Protein AF-A0A661UB96-F1 (afdb_monomer_lite)

Secondary structure (DSSP, 8-state):
-------EEEE----STT---EEEE-TTS-EEEPPGGGTTTTSSS-HHHHHHHHHHHH---HHHHHHHHHHHHHHHHHHHS--S----------SPPPPEEEEEEEE-TT-HHHHHHHHHHHHHHHTT--EEEEEEEE-GGGTTSSSEEEESSTT--GGGTTSHHHHHHHHHHHHTS--SEEEE-STTGGGGGGGSSS-EEEEE-----GGGS-HHHHHHHHHHHHHIIIIIGGG--TT-EEEESSHHHHTTS-HHHHTTEEE-PPP---SPPPPHHHHHHHHHHTT--TTSEEEEEES---TTSSS-GGG-HHHHHHHHHHHHHH-TTEEEEEEE---HHHHHHHHHTT-EEEET--THHHHHHHHH-SEEEE--S--S--HHHHHHHHHT--EEEES-TTHHHHHTTT-SEEEESSHHHHHHHHHHHHH-HHHHHHHHHHHHHHHTT--HHHHHHHHHHHHHHHHHHHHHT-S-----PPP---HHHHHHHHHHHHS-HHHHHHHHHHHHHHHHHT--

Foldseek 3Di:
DDDDQDWDKDFDPDDDPPDGWIWIAHPVGDIDTDDPVVVVPDDPDHLCVQLVCCCVVFVDDSVLSVVLVVVVVLLVCLLPPDPDDPDDDDDDDDPADFAEEEEDAEQDPQDPLNVLVLLLQLLVLVVPHQYEYEYQYYDPVSPPSNHHYFHQDPPDDSVCCSPSVSSVSRLVRVSVDDGAEYEYRDPPCLSCCVVDDHEYEYEDQAQDQLVLADPLVSLVSVLRLLCCQQPRQVQHDPLHAYEAQFVLRLVSHDPSRNVRYDYFHAAQCPADQDDPVLLVVVCVVLVQDPLAAEEEEEDADDCPCHPPVLQVVVLVLVLQVVLCVVVVSYAYEYEEADDPVVVVVCVVSRHRYNYPHDPNCLLSRLLNHLEYETAGQEGSHPSSQLNSLLNLRAYEYEPHGRCCVLPPPLLLYHHDPDSVSSSVRVNVCSVCVVSSNVSSVSSNVSSVVRRSSRSSVVVSVSSVSSSVVRVVVPPPPPPDPPPPDPSVVVSVCVCCVPPRSVSSSVSVVVVVVVVVVVVD

Structure (mmCIF, N/CA/C/O backbone):
data_AF-A0A661UB96-F1
#
_entry.id   AF-A0A661UB96-F1
#
loop_
_atom_site.group_PDB
_atom_site.id
_atom_site.type_symbol
_atom_site.label_atom_id
_atom_site.label_alt_id
_atom_site.label_comp_id
_atom_site.label_asym_id
_atom_site.label_entity_id
_atom_site.label_seq_id
_atom_site.pdbx_PDB_ins_code
_atom_site.Cartn_x
_atom_site.Cartn_y
_atom_site.Cartn_z
_atom_site.occupancy
_atom_site.B_iso_or_equiv
_atom_site.auth_seq_id
_atom_site.auth_comp_id
_atom_site.auth_asym_id
_atom_site.auth_atom_id
_atom_site.pdbx_PDB_model_num
ATOM 1 N N . MET A 1 1 ? 65.556 7.624 2.594 1.00 25.20 1 MET A N 1
ATOM 2 C CA . MET A 1 1 ? 65.580 6.278 3.204 1.00 25.20 1 MET A CA 1
ATOM 3 C C . MET A 1 1 ? 64.212 5.643 2.958 1.00 25.20 1 MET A C 1
ATOM 5 O O . MET A 1 1 ? 63.307 5.791 3.761 1.00 25.20 1 MET A O 1
ATOM 9 N N . PHE A 1 2 ? 64.017 5.076 1.764 1.00 22.69 2 PHE A N 1
ATOM 10 C CA . PHE A 1 2 ? 62.800 4.343 1.398 1.00 22.69 2 PHE A CA 1
ATOM 11 C C . PHE A 1 2 ? 62.926 2.919 1.952 1.00 22.69 2 PHE A C 1
ATOM 13 O O . PHE A 1 2 ? 63.927 2.257 1.675 1.00 22.69 2 PHE A O 1
ATOM 20 N N . PHE A 1 3 ? 61.948 2.446 2.725 1.00 25.84 3 PHE A N 1
ATOM 21 C CA . PHE A 1 3 ? 61.886 1.043 3.139 1.00 25.84 3 PHE A CA 1
ATOM 22 C C . PHE A 1 3 ? 61.633 0.167 1.900 1.00 25.84 3 PHE A C 1
ATOM 24 O O . PHE A 1 3 ? 60.537 0.156 1.346 1.00 25.84 3 PHE A O 1
ATOM 31 N N . ARG A 1 4 ? 62.669 -0.546 1.439 1.00 27.61 4 ARG A N 1
ATOM 32 C CA . ARG A 1 4 ? 62.545 -1.641 0.468 1.00 27.61 4 ARG A CA 1
ATOM 33 C C . ARG A 1 4 ? 61.976 -2.861 1.196 1.00 27.61 4 ARG A C 1
ATOM 35 O O . ARG A 1 4 ? 62.622 -3.384 2.101 1.00 27.61 4 ARG A O 1
ATOM 42 N N . LEU A 1 5 ? 60.793 -3.323 0.802 1.00 32.19 5 LEU A N 1
ATOM 43 C CA . LEU A 1 5 ? 60.275 -4.632 1.204 1.00 32.19 5 LEU A CA 1
ATOM 44 C C . LEU A 1 5 ? 61.029 -5.723 0.422 1.00 32.19 5 LEU A C 1
ATOM 46 O O . LEU A 1 5 ? 60.880 -5.835 -0.792 1.00 32.19 5 LEU A O 1
ATOM 50 N N . ASN A 1 6 ? 61.861 -6.503 1.118 1.00 32.06 6 ASN A N 1
ATOM 51 C CA . ASN A 1 6 ? 62.509 -7.711 0.600 1.00 32.06 6 ASN A CA 1
ATOM 52 C C . ASN A 1 6 ? 61.523 -8.889 0.697 1.00 32.06 6 ASN A C 1
ATOM 54 O O . ASN A 1 6 ? 61.306 -9.419 1.784 1.00 32.06 6 ASN A O 1
ATOM 58 N N . CYS A 1 7 ? 60.923 -9.303 -0.419 1.00 36.38 7 CYS A N 1
ATOM 59 C CA . CYS A 1 7 ? 60.100 -10.516 -0.523 1.00 36.38 7 CYS A CA 1
ATOM 60 C C . CYS A 1 7 ? 60.560 -11.334 -1.742 1.00 36.38 7 CYS A C 1
ATOM 62 O O . CYS A 1 7 ? 60.916 -10.747 -2.766 1.00 36.38 7 CYS A O 1
ATOM 64 N N . ARG A 1 8 ? 60.558 -12.672 -1.648 1.00 37.59 8 ARG A N 1
ATOM 65 C CA . ARG A 1 8 ? 60.743 -13.576 -2.801 1.00 37.59 8 ARG A CA 1
ATOM 66 C C . ARG A 1 8 ? 59.392 -14.174 -3.191 1.00 37.59 8 ARG A C 1
ATOM 68 O O . ARG A 1 8 ? 58.631 -14.588 -2.323 1.00 37.59 8 ARG A O 1
ATOM 75 N N . ILE A 1 9 ? 59.121 -14.198 -4.493 1.00 40.16 9 ILE A N 1
ATOM 76 C CA . ILE A 1 9 ? 57.948 -14.837 -5.097 1.00 40.16 9 ILE A CA 1
ATOM 77 C C . ILE A 1 9 ? 58.463 -16.073 -5.827 1.00 40.16 9 ILE A C 1
ATOM 79 O O . ILE A 1 9 ? 59.366 -15.954 -6.657 1.00 40.16 9 ILE A O 1
ATOM 83 N N . THR A 1 10 ? 57.911 -17.239 -5.516 1.00 39.03 10 THR A N 1
ATOM 84 C CA . THR A 1 10 ? 58.229 -18.501 -6.195 1.00 39.03 10 THR A CA 1
ATOM 85 C C . THR A 1 10 ? 56.948 -19.134 -6.718 1.00 39.03 10 THR A C 1
ATOM 87 O O . THR A 1 10 ? 55.917 -19.095 -6.049 1.00 39.03 10 THR A O 1
ATOM 90 N N . ASP A 1 11 ? 57.003 -19.692 -7.927 1.00 38.00 11 ASP A N 1
ATOM 91 C CA . ASP A 1 11 ? 55.897 -20.462 -8.494 1.00 38.00 11 ASP A CA 1
ATOM 92 C C . ASP A 1 11 ? 55.910 -21.872 -7.865 1.00 38.00 11 ASP A C 1
ATOM 94 O O . ASP A 1 11 ? 56.912 -22.584 -7.954 1.00 38.00 11 ASP A O 1
ATOM 98 N N . CYS A 1 12 ? 54.826 -22.270 -7.192 1.00 38.09 12 CYS A N 1
ATOM 99 C CA . CYS A 1 12 ? 54.672 -23.625 -6.650 1.00 38.09 12 CYS A CA 1
ATOM 100 C C . CYS A 1 12 ? 54.189 -24.590 -7.741 1.00 38.09 12 CYS A C 1
ATOM 102 O O . CYS A 1 12 ? 53.280 -24.275 -8.507 1.00 38.09 12 CYS A O 1
ATOM 104 N N . SER A 1 13 ? 54.781 -25.784 -7.789 1.00 34.62 13 SER A N 1
ATOM 105 C CA . SER A 1 13 ? 54.546 -26.810 -8.813 1.00 34.62 13 SER A CA 1
ATOM 106 C C . SER A 1 13 ? 53.411 -27.797 -8.500 1.00 34.62 13 SER A C 1
ATOM 108 O O . SER A 1 13 ? 53.227 -28.747 -9.256 1.00 34.62 13 SER A O 1
ATOM 110 N N . GLU A 1 14 ? 52.648 -27.614 -7.418 1.00 37.84 14 GLU A N 1
ATOM 111 C CA . GLU A 1 14 ? 51.545 -28.519 -7.061 1.00 37.84 14 GLU A CA 1
ATOM 112 C C . GLU A 1 14 ? 50.168 -27.885 -7.287 1.00 37.84 14 GLU A C 1
ATOM 114 O O . GLU A 1 14 ? 49.879 -26.773 -6.844 1.00 37.84 14 GLU A O 1
ATOM 119 N N . MET A 1 15 ? 49.305 -28.625 -7.991 1.00 33.47 15 MET A N 1
ATOM 120 C CA . MET A 1 15 ? 47.927 -28.243 -8.290 1.00 33.47 15 MET A CA 1
ATOM 121 C C . MET A 1 15 ? 46.967 -28.812 -7.243 1.00 33.47 15 MET A C 1
ATOM 123 O O . MET A 1 15 ? 46.840 -30.027 -7.116 1.00 33.47 15 MET A O 1
ATOM 127 N N . VAL A 1 16 ? 46.201 -27.945 -6.574 1.00 35.12 16 VAL A N 1
ATOM 128 C CA . VAL A 1 16 ? 45.033 -28.340 -5.769 1.00 35.12 16 VAL A CA 1
ATOM 129 C C . VAL A 1 16 ? 43.811 -27.562 -6.262 1.00 35.12 16 VAL A C 1
ATOM 131 O O . VAL A 1 16 ? 43.824 -26.337 -6.316 1.00 35.12 16 VAL A O 1
ATOM 134 N N . SER A 1 17 ? 42.740 -28.272 -6.637 1.00 36.94 17 SER A N 1
ATOM 135 C CA . SER A 1 17 ? 41.448 -27.731 -7.123 1.00 36.94 17 SER A CA 1
ATOM 136 C C . SER A 1 17 ? 41.448 -26.941 -8.450 1.00 36.94 17 SER A C 1
ATOM 138 O O . SER A 1 17 ? 40.491 -26.232 -8.751 1.00 36.94 17 SER A O 1
ATOM 140 N N . GLY A 1 18 ? 42.480 -27.093 -9.287 1.00 38.25 18 GLY A N 1
ATOM 141 C CA . GLY A 1 18 ? 42.446 -26.622 -10.681 1.00 38.25 18 GLY A CA 1
ATOM 142 C C . GLY A 1 18 ? 42.581 -25.106 -10.889 1.00 38.25 18 GLY A C 1
ATOM 143 O O . GLY A 1 18 ? 42.176 -24.608 -11.936 1.00 38.25 18 GLY A O 1
ATOM 144 N N . LYS A 1 19 ? 43.157 -24.359 -9.935 1.00 36.59 19 LYS A N 1
ATOM 145 C CA . LYS A 1 19 ? 43.503 -22.932 -10.101 1.00 36.59 19 LYS A CA 1
ATOM 146 C C . LYS A 1 19 ? 44.960 -22.661 -9.681 1.00 36.59 19 LYS A C 1
ATOM 148 O O . LYS A 1 19 ? 45.413 -23.277 -8.718 1.00 36.59 19 LYS A O 1
ATOM 153 N N . PRO A 1 20 ? 45.703 -21.757 -10.356 1.00 36.94 20 PRO A N 1
ATOM 154 C CA . PRO A 1 20 ? 47.074 -21.424 -9.968 1.00 36.94 20 PRO A CA 1
ATOM 155 C C . PRO A 1 20 ? 47.089 -20.475 -8.758 1.00 36.94 20 PRO A C 1
ATOM 157 O O . PRO A 1 20 ? 46.410 -19.448 -8.765 1.00 36.94 20 PRO A O 1
ATOM 160 N N . HIS A 1 21 ? 47.897 -20.784 -7.741 1.00 43.91 21 HIS A N 1
ATOM 161 C CA . HIS A 1 21 ? 48.157 -19.916 -6.586 1.00 43.91 21 HIS A CA 1
ATOM 162 C C . HIS A 1 21 ? 49.638 -19.506 -6.552 1.00 43.91 21 HIS A C 1
ATOM 164 O O . HIS A 1 21 ? 50.513 -20.328 -6.811 1.00 43.91 21 HIS A O 1
ATOM 170 N N . ARG A 1 22 ? 49.924 -18.238 -6.220 1.00 43.25 22 ARG A N 1
ATOM 171 C CA . ARG A 1 22 ? 51.281 -17.762 -5.898 1.00 43.25 22 ARG A CA 1
ATOM 172 C C . ARG A 1 22 ? 51.409 -17.541 -4.397 1.00 43.25 22 ARG A C 1
ATOM 174 O O . ARG A 1 22 ? 50.569 -16.869 -3.799 1.00 43.25 22 ARG A O 1
ATOM 181 N N . GLU A 1 23 ? 52.466 -18.094 -3.818 1.00 41.28 23 GLU A N 1
ATOM 182 C CA . GLU A 1 23 ? 52.796 -17.973 -2.401 1.00 41.28 23 GLU A CA 1
ATOM 183 C C . GLU A 1 23 ? 53.801 -16.827 -2.193 1.00 41.28 23 GLU A C 1
ATOM 185 O O . GLU A 1 23 ? 54.786 -16.702 -2.925 1.00 41.28 23 GLU A O 1
ATOM 190 N N . VAL A 1 24 ? 53.544 -15.963 -1.206 1.00 42.56 24 VAL A N 1
ATOM 191 C CA . VAL A 1 24 ? 54.483 -14.909 -0.795 1.00 42.56 24 VAL A CA 1
ATOM 192 C C . VAL A 1 24 ? 55.086 -15.299 0.546 1.00 42.56 24 VAL A C 1
ATOM 194 O O . VAL A 1 24 ? 54.375 -15.366 1.549 1.00 42.56 24 VAL A O 1
ATOM 197 N N . ILE A 1 25 ? 56.402 -15.524 0.560 1.00 44.50 25 ILE A N 1
ATOM 198 C CA . ILE A 1 25 ? 57.149 -15.928 1.755 1.00 44.50 25 ILE A CA 1
ATOM 199 C C . ILE A 1 25 ? 57.859 -14.704 2.340 1.00 44.50 25 ILE A C 1
ATOM 201 O O . ILE A 1 25 ? 58.641 -14.026 1.660 1.00 44.50 25 ILE A O 1
ATOM 205 N N . ARG A 1 26 ? 57.575 -14.405 3.610 1.00 42.44 26 ARG A N 1
ATOM 206 C CA . ARG A 1 26 ? 58.235 -13.336 4.372 1.00 42.44 26 ARG A CA 1
ATOM 207 C C . ARG A 1 26 ? 59.590 -13.804 4.909 1.00 42.44 26 ARG A C 1
ATOM 209 O O . ARG A 1 26 ? 59.848 -14.996 5.0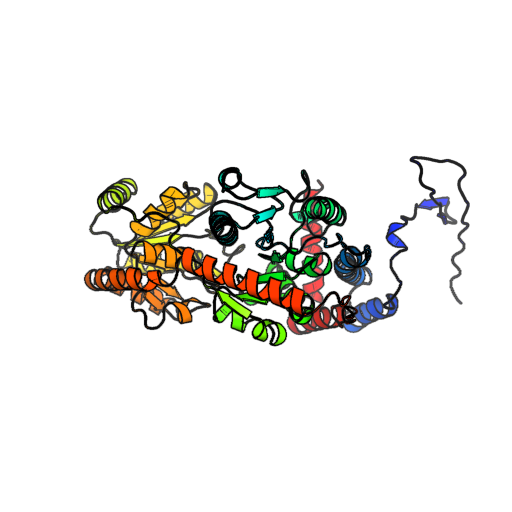40 1.00 42.44 26 ARG A O 1
ATOM 216 N N . ALA A 1 27 ? 60.459 -12.857 5.268 1.00 39.91 27 ALA A N 1
ATOM 217 C CA . ALA A 1 27 ? 61.786 -13.155 5.824 1.00 39.91 27 ALA A CA 1
ATOM 218 C C . ALA A 1 27 ? 61.747 -13.914 7.170 1.00 39.91 27 ALA A C 1
ATOM 220 O O . ALA A 1 27 ? 62.755 -14.488 7.569 1.00 39.91 27 ALA A O 1
ATOM 221 N N . ASP A 1 28 ? 60.597 -13.925 7.850 1.00 41.78 28 ASP A N 1
ATOM 222 C CA . ASP A 1 28 ? 60.346 -14.647 9.104 1.00 41.78 28 ASP A CA 1
ATOM 223 C C . ASP A 1 28 ? 59.795 -16.074 8.900 1.00 41.78 28 ASP A C 1
ATOM 225 O O . ASP A 1 28 ? 59.494 -16.760 9.874 1.00 41.78 28 ASP A O 1
ATOM 229 N N . GLY A 1 29 ? 59.667 -16.528 7.648 1.00 39.03 29 GLY A N 1
ATOM 230 C CA . GLY A 1 29 ? 59.190 -17.869 7.303 1.00 39.03 29 GLY A CA 1
ATOM 231 C C . GLY A 1 29 ? 57.668 -18.029 7.279 1.00 39.03 29 GLY A C 1
ATOM 232 O O . GLY A 1 29 ? 57.189 -19.126 7.007 1.00 39.03 29 GLY A O 1
ATOM 233 N N . SER A 1 30 ? 56.893 -16.966 7.520 1.00 39.50 30 SER A N 1
ATOM 234 C CA . SER A 1 30 ? 55.434 -17.006 7.376 1.00 39.50 30 SER A CA 1
ATOM 235 C C . SER A 1 30 ? 54.993 -16.808 5.918 1.00 39.50 30 SER A C 1
ATOM 237 O O . SER A 1 30 ? 55.570 -15.992 5.186 1.00 39.50 30 SER A O 1
ATOM 239 N N . SER A 1 31 ? 53.954 -17.535 5.491 1.00 37.31 31 SER A N 1
ATOM 240 C CA . SER A 1 31 ? 53.344 -17.391 4.166 1.00 37.31 31 SER A CA 1
ATOM 241 C C . SER A 1 31 ? 51.850 -17.074 4.244 1.00 37.31 31 SER A C 1
ATOM 243 O O . SER A 1 31 ? 51.167 -17.366 5.229 1.00 37.31 31 SER A O 1
ATOM 245 N N . PHE A 1 32 ? 51.344 -16.397 3.214 1.00 38.66 32 PHE A N 1
ATOM 246 C CA . PHE A 1 32 ? 49.917 -16.152 3.021 1.00 38.66 32 PHE A CA 1
ATOM 247 C C . PHE A 1 32 ? 49.574 -16.158 1.527 1.00 38.66 32 PHE A C 1
ATOM 249 O O . PHE A 1 32 ? 50.412 -15.836 0.681 1.00 38.66 32 PHE A O 1
ATOM 256 N N . PHE A 1 33 ? 48.328 -16.511 1.211 1.00 35.81 33 PHE A N 1
ATOM 257 C CA . PHE A 1 33 ? 47.824 -16.609 -0.159 1.00 35.81 33 PHE A CA 1
ATOM 258 C C . PHE A 1 33 ? 47.047 -15.347 -0.545 1.00 35.81 33 PHE A C 1
ATOM 260 O O . PHE A 1 33 ? 46.241 -14.842 0.237 1.00 35.81 33 PHE A O 1
ATOM 267 N N . LEU A 1 34 ? 47.280 -14.841 -1.759 1.00 30.91 34 LEU A N 1
ATOM 268 C CA . LEU A 1 34 ? 46.548 -13.701 -2.316 1.00 30.91 34 LEU A CA 1
ATOM 269 C C . LEU A 1 34 ? 45.408 -14.178 -3.227 1.00 30.91 34 LEU A C 1
ATOM 271 O O . LEU A 1 34 ? 45.628 -14.933 -4.172 1.00 30.91 34 LEU A O 1
ATOM 275 N N . ASP A 1 35 ? 44.195 -13.707 -2.929 1.00 34.31 35 ASP A N 1
ATOM 276 C CA . ASP A 1 35 ? 42.969 -13.927 -3.702 1.00 34.31 35 ASP A CA 1
ATOM 277 C C . ASP A 1 35 ? 42.936 -13.012 -4.954 1.00 34.31 35 ASP A C 1
ATOM 279 O O . ASP A 1 35 ? 43.019 -11.784 -4.815 1.00 34.31 35 ASP A O 1
ATOM 283 N N . PRO A 1 36 ? 42.787 -13.561 -6.178 1.00 30.31 36 PRO A N 1
ATOM 284 C CA . PRO A 1 36 ? 42.683 -12.794 -7.425 1.00 30.31 36 PRO A CA 1
ATOM 285 C C . PRO A 1 36 ? 41.532 -11.770 -7.473 1.00 30.31 36 PRO A C 1
ATOM 287 O O . PRO A 1 36 ? 41.626 -10.795 -8.221 1.00 30.31 36 PRO A O 1
ATOM 290 N N . ALA A 1 37 ? 40.483 -11.916 -6.653 1.00 33.91 37 ALA A N 1
ATOM 291 C CA . ALA A 1 37 ? 39.387 -10.944 -6.546 1.00 33.91 37 ALA A CA 1
ATOM 292 C C . ALA A 1 37 ? 39.811 -9.605 -5.902 1.00 33.91 37 ALA A C 1
ATOM 294 O O . ALA A 1 37 ? 39.121 -8.592 -6.039 1.00 33.91 37 ALA A O 1
ATOM 295 N N . PHE A 1 38 ? 40.968 -9.567 -5.234 1.00 31.39 38 PHE A N 1
ATOM 296 C CA . PHE A 1 38 ? 41.511 -8.366 -4.595 1.00 31.39 38 PHE A CA 1
ATOM 297 C C . PHE A 1 38 ? 42.300 -7.467 -5.571 1.00 31.39 38 PHE A C 1
ATOM 299 O O . PHE A 1 38 ? 42.420 -6.263 -5.345 1.00 31.39 38 PHE A O 1
ATOM 306 N N . LEU A 1 39 ? 42.794 -8.026 -6.686 1.00 27.66 39 LEU A N 1
ATOM 307 C CA . LEU A 1 39 ? 43.659 -7.335 -7.657 1.00 27.66 39 LEU A CA 1
ATOM 308 C C . LEU A 1 39 ? 42.904 -6.646 -8.808 1.00 27.66 39 LEU A C 1
ATOM 310 O O . LEU A 1 39 ? 43.474 -5.784 -9.469 1.00 27.66 39 LEU A O 1
ATOM 314 N N . PHE A 1 40 ? 41.612 -6.930 -9.006 1.00 31.58 40 PHE A N 1
ATOM 315 C CA . PHE A 1 40 ? 40.768 -6.207 -9.978 1.00 31.58 40 PHE A CA 1
ATOM 316 C C . PHE A 1 40 ? 40.307 -4.822 -9.472 1.00 31.58 40 PHE A C 1
ATOM 318 O O . PHE A 1 40 ? 39.622 -4.055 -10.153 1.00 31.58 40 PHE A O 1
ATOM 325 N N . ALA A 1 41 ? 40.695 -4.464 -8.250 1.00 33.16 41 ALA A N 1
ATOM 326 C CA . ALA A 1 41 ? 40.476 -3.150 -7.683 1.00 33.16 41 ALA A CA 1
ATOM 327 C C . ALA A 1 41 ? 41.558 -2.173 -8.154 1.00 33.16 41 ALA A C 1
ATOM 329 O O . ALA A 1 41 ? 42.503 -1.980 -7.397 1.00 33.16 41 ALA A O 1
ATOM 330 N N . LEU A 1 42 ? 41.407 -1.517 -9.323 1.00 34.06 42 LEU A N 1
ATOM 331 C CA . LEU A 1 42 ? 41.926 -0.138 -9.493 1.00 34.06 42 LEU A CA 1
ATOM 332 C C . LEU A 1 42 ? 41.645 0.642 -10.787 1.00 34.06 42 LEU A C 1
ATOM 334 O O . LEU A 1 42 ? 42.096 1.779 -10.863 1.00 34.06 42 LEU A O 1
ATOM 338 N N . GLU A 1 43 ? 40.931 0.162 -11.803 1.00 30.77 43 GLU A N 1
ATOM 339 C CA . GLU A 1 43 ? 41.257 0.756 -13.111 1.00 30.77 43 GLU A CA 1
ATOM 340 C C . GLU A 1 43 ? 40.738 2.146 -13.506 1.00 30.77 43 GLU A C 1
ATOM 342 O O . GLU A 1 43 ? 41.229 2.621 -14.517 1.00 30.77 43 GLU A O 1
ATOM 347 N N . ASN A 1 44 ? 39.859 2.881 -12.797 1.00 38.56 44 ASN A N 1
ATOM 348 C CA . ASN A 1 44 ? 39.502 4.228 -13.320 1.00 38.56 44 ASN A CA 1
ATOM 349 C C . ASN A 1 44 ? 38.975 5.311 -12.354 1.00 38.56 44 ASN A C 1
ATOM 351 O O . ASN A 1 44 ? 38.289 6.244 -12.781 1.00 38.56 44 ASN A O 1
ATOM 355 N N . ILE A 1 45 ? 39.323 5.249 -11.070 1.00 39.56 45 ILE A N 1
ATOM 356 C CA . ILE A 1 45 ? 39.425 6.424 -10.184 1.00 39.56 45 ILE A CA 1
ATOM 357 C C . ILE A 1 45 ? 40.634 6.135 -9.302 1.00 39.56 45 ILE A C 1
ATOM 359 O O . ILE A 1 45 ? 40.693 5.055 -8.726 1.00 39.56 45 ILE A O 1
ATOM 363 N N . ASN A 1 46 ? 41.591 7.061 -9.215 1.00 46.41 46 ASN A N 1
ATOM 364 C CA . ASN A 1 46 ? 42.796 6.869 -8.412 1.00 46.41 46 ASN A CA 1
ATOM 365 C C . ASN A 1 46 ? 42.394 6.628 -6.938 1.00 46.41 46 ASN A C 1
ATOM 367 O O . ASN A 1 46 ? 41.970 7.555 -6.242 1.00 46.41 46 ASN A O 1
ATOM 371 N N . ARG A 1 47 ? 42.423 5.351 -6.526 1.00 44.91 47 ARG A N 1
ATOM 372 C CA . ARG A 1 47 ? 41.885 4.824 -5.261 1.00 44.91 47 ARG A CA 1
ATOM 373 C C . ARG A 1 47 ? 42.562 5.477 -4.070 1.00 44.91 47 ARG A C 1
ATOM 375 O O . ARG A 1 47 ? 41.866 5.830 -3.130 1.00 44.91 47 ARG A O 1
ATOM 382 N N . GLU A 1 48 ? 43.868 5.709 -4.160 1.00 44.00 48 GLU A N 1
ATOM 383 C CA . GLU A 1 48 ? 44.649 6.401 -3.132 1.00 44.00 48 GLU A CA 1
ATOM 384 C C . GLU A 1 48 ? 44.181 7.844 -2.967 1.00 44.00 48 GLU A C 1
ATOM 386 O O . GLU A 1 48 ? 43.881 8.260 -1.863 1.00 44.00 48 GLU A O 1
ATOM 391 N N . ASN A 1 49 ? 43.934 8.572 -4.059 1.00 46.97 49 ASN A N 1
ATOM 392 C CA . ASN A 1 49 ? 43.409 9.938 -3.979 1.00 46.97 49 ASN A CA 1
ATOM 393 C C . ASN A 1 49 ? 41.998 10.023 -3.374 1.00 46.97 49 ASN A C 1
ATOM 395 O O . ASN A 1 49 ? 41.659 11.025 -2.751 1.00 46.97 49 ASN A O 1
ATOM 399 N N . LEU A 1 50 ? 41.143 9.018 -3.586 1.00 43.69 50 LEU A N 1
ATOM 400 C CA . LEU A 1 50 ? 39.812 8.982 -2.975 1.00 43.69 50 LEU A CA 1
ATOM 401 C C . LEU A 1 50 ? 39.898 8.561 -1.504 1.00 43.69 50 LEU A C 1
ATOM 403 O O . LEU A 1 50 ? 39.218 9.155 -0.676 1.00 43.69 50 LEU A O 1
ATOM 407 N N . LEU A 1 51 ? 40.744 7.580 -1.189 1.00 47.62 51 LEU A N 1
ATOM 408 C CA . LEU A 1 51 ? 40.988 7.085 0.161 1.00 47.62 51 LEU A CA 1
ATOM 409 C C . LEU A 1 51 ? 41.642 8.164 1.029 1.00 47.62 51 LEU A C 1
ATOM 411 O O . LEU A 1 51 ? 41.127 8.457 2.097 1.00 47.62 51 LEU A O 1
ATOM 415 N N . ASP A 1 52 ? 42.692 8.819 0.540 1.00 45.72 52 ASP A N 1
ATOM 416 C CA . ASP A 1 52 ? 43.416 9.876 1.246 1.00 45.72 52 ASP A CA 1
ATOM 417 C C . ASP A 1 52 ? 42.552 11.129 1.390 1.00 45.72 52 ASP A C 1
ATOM 419 O O . ASP A 1 52 ? 42.515 11.706 2.466 1.00 45.72 52 ASP A O 1
ATOM 423 N N . ARG A 1 53 ? 41.730 11.496 0.394 1.00 44.22 53 ARG A N 1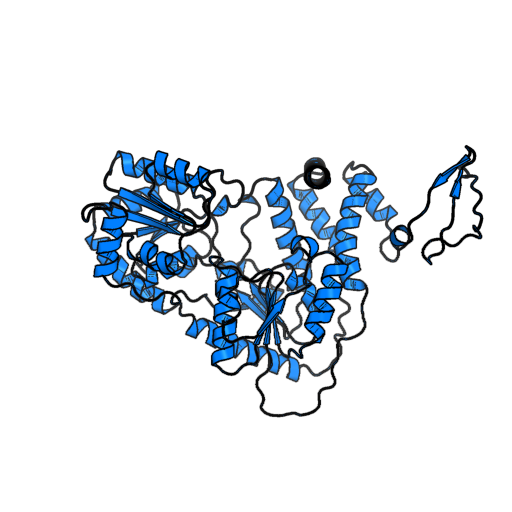
ATOM 424 C CA . ARG A 1 53 ? 40.740 12.580 0.565 1.00 44.22 53 ARG A CA 1
ATOM 425 C C . ARG A 1 53 ? 39.615 12.216 1.528 1.00 44.22 53 ARG A C 1
ATOM 427 O O . ARG A 1 53 ? 39.040 13.119 2.130 1.00 44.22 53 ARG A O 1
ATOM 434 N N . LEU A 1 54 ? 39.265 10.935 1.648 1.00 41.91 54 LEU A N 1
ATOM 435 C CA . LEU A 1 54 ? 38.316 10.460 2.653 1.00 41.91 54 LEU A CA 1
ATOM 436 C C . LEU A 1 54 ? 38.965 10.419 4.050 1.00 41.91 54 LEU A C 1
ATOM 438 O O . LEU A 1 54 ? 38.309 10.758 5.027 1.00 41.91 54 LEU A O 1
ATOM 442 N N . CYS A 1 55 ? 40.252 10.082 4.151 1.00 45.72 55 CYS A N 1
ATOM 443 C CA . CYS A 1 55 ? 40.998 10.043 5.410 1.00 45.72 55 CYS A CA 1
ATOM 444 C C . CYS A 1 55 ? 41.356 11.458 5.908 1.00 45.72 55 CYS A C 1
ATOM 446 O O . CYS A 1 55 ? 41.045 11.791 7.045 1.00 45.72 55 CYS A O 1
ATOM 448 N N . GLU A 1 56 ? 41.930 12.323 5.060 1.00 42.38 56 GLU A N 1
ATOM 449 C CA . GLU A 1 56 ? 42.317 13.708 5.391 1.00 42.38 56 GLU A CA 1
ATOM 450 C C . GLU A 1 56 ? 41.115 14.582 5.734 1.00 42.38 56 GLU A C 1
ATOM 452 O O . GLU A 1 56 ? 41.159 15.373 6.672 1.00 42.38 56 GLU A O 1
ATOM 457 N N . ARG A 1 57 ? 40.031 14.480 4.958 1.00 37.97 57 ARG A N 1
ATOM 458 C CA . ARG A 1 57 ? 38.897 15.397 5.106 1.00 37.97 57 ARG A CA 1
ATOM 459 C C . ARG A 1 57 ? 37.930 14.979 6.213 1.00 37.97 57 ARG A C 1
ATOM 461 O O . ARG A 1 57 ? 37.138 15.814 6.645 1.00 37.97 57 ARG A O 1
ATOM 468 N N . PHE A 1 58 ? 37.976 13.718 6.653 1.00 34.78 58 PHE A N 1
ATOM 469 C CA . PHE A 1 58 ? 36.981 13.144 7.568 1.00 34.78 58 PHE A CA 1
ATOM 470 C C . PHE A 1 58 ? 37.574 12.402 8.770 1.00 34.78 58 PHE A C 1
ATOM 472 O O . PHE A 1 58 ? 36.805 11.848 9.551 1.00 34.78 58 PHE A O 1
ATOM 479 N N . SER A 1 59 ? 38.901 12.397 8.938 1.00 39.03 59 SER A N 1
ATOM 480 C CA . SER A 1 59 ? 39.608 11.716 10.036 1.00 39.03 59 SER A CA 1
ATOM 481 C C . SER A 1 59 ? 39.189 10.249 10.222 1.00 39.03 59 SER A C 1
ATOM 483 O O . SER A 1 59 ? 39.196 9.732 11.337 1.00 39.03 59 SER A O 1
ATOM 485 N N . ALA A 1 60 ? 38.789 9.589 9.131 1.00 38.38 60 ALA A N 1
ATOM 486 C CA . ALA A 1 60 ? 38.456 8.170 9.103 1.00 38.38 60 ALA A CA 1
ATOM 487 C C . ALA A 1 60 ? 39.738 7.338 8.975 1.00 38.38 60 ALA A C 1
ATOM 489 O O . ALA A 1 60 ? 40.694 7.756 8.316 1.00 38.38 60 ALA A O 1
ATOM 490 N N . SER A 1 61 ? 39.761 6.149 9.575 1.00 44.09 61 SER A N 1
ATOM 491 C CA . SER A 1 61 ? 40.849 5.195 9.344 1.00 44.09 61 SER A CA 1
ATOM 492 C C . SER A 1 61 ? 40.811 4.675 7.900 1.00 44.09 61 SER A C 1
ATOM 494 O O . SER A 1 61 ? 39.750 4.633 7.267 1.00 44.09 61 SER A O 1
ATOM 496 N N . LYS A 1 62 ? 41.966 4.252 7.364 1.00 45.75 62 LYS A N 1
ATOM 497 C CA . LYS A 1 62 ? 42.041 3.694 6.000 1.00 45.75 62 LYS A CA 1
ATOM 498 C C . LYS A 1 62 ? 41.048 2.541 5.807 1.00 45.75 62 LYS A C 1
ATOM 500 O O . LYS A 1 62 ? 40.361 2.511 4.790 1.00 45.75 62 LYS A O 1
ATOM 505 N N . ASP A 1 63 ? 40.886 1.685 6.812 1.00 40.88 63 ASP A N 1
ATOM 506 C CA . ASP A 1 63 ? 39.988 0.524 6.772 1.00 40.88 63 ASP A CA 1
ATOM 507 C C . ASP A 1 63 ? 38.501 0.913 6.633 1.00 40.88 63 ASP A C 1
ATOM 509 O O . ASP A 1 63 ? 37.730 0.249 5.937 1.00 40.88 63 ASP A O 1
ATOM 513 N N . GLU A 1 64 ? 38.076 2.023 7.241 1.00 40.03 64 GLU A N 1
ATOM 514 C CA . GLU A 1 64 ? 36.697 2.526 7.163 1.00 40.03 64 GLU A CA 1
ATOM 515 C C . GLU A 1 64 ? 36.386 3.145 5.793 1.00 40.03 64 GLU A C 1
ATOM 517 O O . GLU A 1 64 ? 35.305 2.929 5.233 1.00 40.03 64 GLU A O 1
ATOM 522 N N . ALA A 1 65 ? 37.353 3.861 5.212 1.00 44.28 65 ALA A N 1
ATOM 523 C CA . ALA A 1 65 ? 37.258 4.369 3.847 1.00 44.28 65 ALA A CA 1
ATOM 524 C C . ALA A 1 65 ? 37.204 3.220 2.819 1.00 44.28 65 ALA A C 1
ATOM 526 O O . ALA A 1 65 ? 36.466 3.305 1.831 1.00 44.28 65 ALA A O 1
ATOM 527 N N . GLU A 1 66 ? 37.904 2.109 3.072 1.00 45.59 66 GLU A N 1
ATOM 528 C CA . GLU A 1 66 ? 37.887 0.931 2.201 1.00 45.59 66 GLU A CA 1
ATOM 529 C C . GLU A 1 66 ? 36.527 0.222 2.147 1.00 45.59 66 GLU A C 1
ATOM 531 O O . GLU A 1 66 ? 36.104 -0.193 1.068 1.00 45.59 66 GLU A O 1
ATOM 536 N N . VAL A 1 67 ? 35.789 0.122 3.257 1.00 40.44 67 VAL A N 1
ATOM 537 C CA . VAL A 1 67 ? 34.465 -0.541 3.293 1.00 40.44 67 VAL A CA 1
ATOM 538 C C . VAL A 1 67 ? 33.407 0.239 2.497 1.00 40.44 67 VAL A C 1
ATOM 540 O O . VAL A 1 67 ? 32.551 -0.337 1.812 1.00 40.44 67 VAL A O 1
ATOM 543 N N . VAL A 1 68 ? 33.482 1.567 2.543 1.00 39.69 68 VAL A N 1
ATOM 544 C CA . VAL A 1 68 ? 32.589 2.482 1.817 1.00 39.69 68 VAL A CA 1
ATOM 545 C C . VAL A 1 68 ? 32.877 2.421 0.322 1.00 39.69 68 VAL A C 1
ATOM 547 O O . VAL A 1 68 ? 31.957 2.263 -0.487 1.00 39.69 68 VAL A O 1
ATOM 550 N N . ILE A 1 69 ? 34.163 2.455 -0.043 1.00 46.09 69 ILE A N 1
ATOM 551 C CA . ILE A 1 69 ? 34.614 2.248 -1.420 1.00 46.09 69 ILE A CA 1
ATOM 552 C C . ILE A 1 69 ? 34.186 0.857 -1.900 1.00 46.09 69 ILE A C 1
ATOM 554 O O . ILE A 1 69 ? 33.607 0.759 -2.975 1.00 46.09 69 ILE A O 1
ATOM 558 N N . SER A 1 70 ? 34.349 -0.192 -1.092 1.00 41.44 70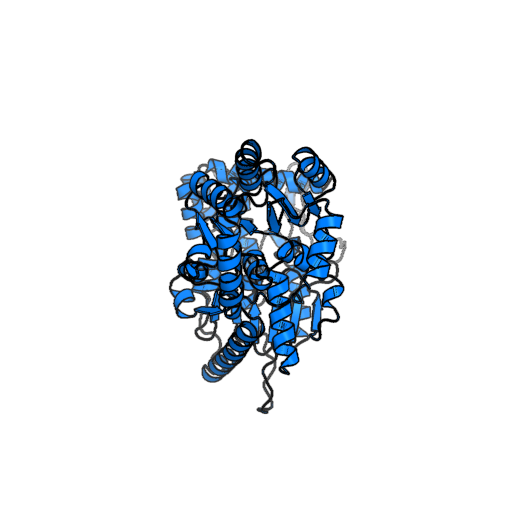 SER A N 1
ATOM 559 C CA . SER A 1 70 ? 33.943 -1.571 -1.401 1.00 41.44 70 SER A CA 1
ATOM 560 C C . SER A 1 70 ? 32.444 -1.701 -1.685 1.00 41.44 70 SER A C 1
ATOM 562 O O . SER A 1 70 ? 32.055 -2.357 -2.645 1.00 41.44 70 SER A O 1
ATOM 564 N N . THR A 1 71 ? 31.579 -1.018 -0.933 1.00 37.44 71 THR A N 1
ATOM 565 C CA . THR A 1 71 ? 30.119 -1.057 -1.149 1.00 37.44 71 THR A CA 1
ATOM 566 C C . THR A 1 71 ? 29.706 -0.324 -2.435 1.00 37.44 71 THR A C 1
ATOM 568 O O . THR A 1 71 ? 28.887 -0.815 -3.220 1.00 37.44 71 THR A O 1
ATOM 571 N N . ILE A 1 72 ? 30.320 0.833 -2.703 1.00 40.81 72 ILE A N 1
ATOM 572 C CA . ILE A 1 72 ? 30.120 1.604 -3.941 1.00 40.81 72 ILE A CA 1
ATOM 573 C C . ILE A 1 72 ? 30.651 0.828 -5.156 1.00 40.81 72 ILE A C 1
ATOM 575 O O . ILE A 1 72 ? 30.028 0.843 -6.219 1.00 40.81 72 ILE A O 1
ATOM 579 N N . VAL A 1 73 ? 31.780 0.135 -4.987 1.00 40.19 73 VAL A N 1
ATOM 580 C CA . VAL A 1 73 ? 32.443 -0.696 -5.997 1.00 40.19 73 VAL A CA 1
ATOM 581 C C . VAL A 1 73 ? 31.661 -1.985 -6.258 1.00 40.19 73 VAL A C 1
ATOM 583 O O . VAL A 1 73 ? 31.455 -2.301 -7.421 1.00 40.19 73 VAL A O 1
ATOM 586 N N . LYS A 1 74 ? 31.099 -2.657 -5.245 1.00 36.56 74 LYS A N 1
ATOM 587 C CA . LYS A 1 74 ? 30.195 -3.814 -5.421 1.00 36.56 74 LYS A CA 1
ATOM 588 C C . LYS A 1 74 ? 28.961 -3.460 -6.252 1.00 36.56 74 LYS A C 1
ATOM 590 O O . LYS A 1 74 ? 28.643 -4.145 -7.214 1.00 36.56 74 LYS A O 1
ATOM 595 N N . THR A 1 75 ? 28.354 -2.304 -5.984 1.00 34.41 75 THR A N 1
ATOM 596 C CA . THR A 1 75 ? 27.221 -1.778 -6.776 1.00 34.41 75 THR A CA 1
ATOM 597 C C . THR A 1 75 ? 27.641 -1.283 -8.177 1.00 34.41 75 THR A C 1
ATOM 599 O O . THR A 1 75 ? 26.801 -0.893 -8.985 1.00 34.41 75 THR A O 1
ATOM 602 N N . ARG A 1 76 ? 28.945 -1.195 -8.472 1.00 34.62 76 ARG A N 1
ATOM 603 C CA . ARG A 1 76 ? 29.494 -0.794 -9.781 1.00 34.62 76 ARG A CA 1
ATOM 604 C C . ARG A 1 76 ? 29.990 -1.986 -10.597 1.00 34.62 76 ARG A C 1
ATOM 606 O O . ARG A 1 76 ? 29.831 -1.951 -11.807 1.00 34.62 76 ARG A O 1
ATOM 613 N N . LEU A 1 77 ? 30.570 -2.997 -9.954 1.00 33.53 77 LEU A N 1
ATOM 614 C CA . LEU A 1 77 ? 31.139 -4.181 -10.597 1.00 33.53 77 LEU A CA 1
ATOM 615 C C . LEU A 1 77 ? 30.050 -5.115 -11.127 1.00 33.53 77 LEU A C 1
ATOM 617 O O . LEU A 1 77 ? 30.151 -5.530 -12.274 1.00 33.53 77 LEU A O 1
ATOM 621 N N . VAL A 1 78 ? 28.960 -5.322 -10.377 1.00 36.06 78 VAL A N 1
ATOM 622 C CA . VAL A 1 78 ? 27.822 -6.146 -10.840 1.00 36.06 78 VAL A CA 1
ATOM 623 C C . VAL A 1 78 ? 27.162 -5.558 -12.099 1.00 36.06 78 VAL A C 1
ATOM 625 O O . VAL A 1 78 ? 26.708 -6.291 -12.964 1.00 36.06 78 VAL A O 1
ATOM 628 N N . LEU A 1 79 ? 27.164 -4.227 -12.253 1.00 34.12 79 LEU A N 1
ATOM 629 C CA . LEU A 1 79 ? 26.545 -3.540 -13.399 1.00 34.12 79 LEU A CA 1
ATOM 630 C C . LEU A 1 79 ? 27.508 -3.286 -14.574 1.00 34.12 79 LEU A C 1
ATOM 632 O O . LEU A 1 79 ? 27.065 -2.905 -15.653 1.00 34.12 79 LEU A O 1
ATOM 636 N N . ALA A 1 80 ? 28.822 -3.426 -14.371 1.00 33.72 80 ALA A N 1
ATOM 637 C CA . ALA A 1 80 ? 29.833 -3.129 -15.390 1.00 33.72 80 ALA A CA 1
ATOM 638 C C . ALA A 1 80 ? 30.396 -4.380 -16.086 1.00 33.72 80 ALA A C 1
ATOM 640 O O . ALA A 1 80 ? 31.047 -4.227 -17.119 1.00 33.72 80 ALA A O 1
ATOM 641 N N . ALA A 1 81 ? 30.169 -5.578 -15.534 1.00 33.84 81 ALA A N 1
ATOM 642 C CA . ALA A 1 81 ? 30.867 -6.796 -15.941 1.00 33.84 81 ALA A CA 1
ATOM 643 C C . ALA A 1 81 ? 30.335 -7.484 -17.211 1.00 33.84 81 ALA A C 1
ATOM 645 O O . ALA A 1 81 ? 31.107 -8.200 -17.833 1.00 33.84 81 ALA A O 1
ATOM 646 N N . GLU A 1 82 ? 29.110 -7.232 -17.681 1.00 37.50 82 GLU A N 1
ATOM 647 C CA . GLU A 1 82 ? 28.645 -7.830 -18.943 1.00 37.50 82 GLU A CA 1
ATOM 648 C C . GLU A 1 82 ? 28.002 -6.800 -19.863 1.00 37.50 82 GLU A C 1
ATOM 650 O O . GLU A 1 82 ? 26.824 -6.456 -19.780 1.00 37.50 82 GLU A O 1
ATOM 655 N N . LYS A 1 83 ? 28.829 -6.302 -20.781 1.00 36.44 83 LYS A N 1
ATOM 656 C CA . LYS A 1 83 ? 28.421 -5.481 -21.917 1.00 36.44 83 LYS A CA 1
ATOM 657 C C . LYS A 1 83 ? 28.397 -6.322 -23.193 1.00 36.44 83 LYS A C 1
ATOM 659 O O . LYS A 1 83 ? 28.930 -5.906 -24.215 1.00 36.44 83 LYS A O 1
ATOM 664 N N . GLU A 1 84 ? 27.747 -7.479 -23.142 1.00 38.97 84 GLU A N 1
ATOM 665 C CA . GLU A 1 84 ? 27.296 -8.175 -24.346 1.00 38.97 84 GLU A CA 1
ATOM 666 C C . GLU A 1 84 ? 25.778 -8.071 -24.442 1.00 38.97 84 GLU A C 1
ATOM 668 O O . GLU A 1 84 ? 25.018 -8.446 -23.551 1.00 38.97 84 GLU A O 1
ATOM 673 N N . LYS A 1 85 ? 25.353 -7.418 -25.521 1.00 41.62 85 LYS A N 1
ATOM 674 C CA . LYS A 1 85 ? 23.985 -6.983 -25.768 1.00 41.62 85 LYS A CA 1
ATOM 675 C C . LYS A 1 85 ? 23.037 -8.184 -25.741 1.00 41.62 85 LYS A C 1
ATOM 677 O O . LYS A 1 85 ? 23.145 -9.080 -26.572 1.00 41.62 85 LYS A O 1
ATOM 682 N N . MET A 1 86 ? 22.049 -8.138 -24.849 1.00 41.91 86 MET A N 1
ATOM 683 C CA . MET A 1 86 ? 20.826 -8.932 -24.953 1.00 41.91 86 MET A CA 1
ATOM 684 C C . MET A 1 86 ? 20.044 -8.473 -26.190 1.00 41.91 86 MET A C 1
ATOM 686 O O . MET A 1 86 ? 19.215 -7.570 -26.121 1.00 41.91 86 MET A O 1
ATOM 690 N N . SER A 1 87 ? 20.346 -9.058 -27.346 1.00 38.72 87 SER A N 1
ATOM 691 C CA . SER A 1 87 ? 19.583 -8.861 -28.577 1.00 38.72 87 SER A CA 1
ATOM 692 C C . SER A 1 87 ? 19.084 -10.201 -29.096 1.00 38.72 87 SER A C 1
ATOM 694 O O . SER A 1 87 ? 19.887 -11.058 -29.458 1.00 38.72 87 SER A O 1
ATOM 696 N N . VAL A 1 88 ? 17.764 -10.356 -29.177 1.00 40.69 88 VAL A N 1
ATOM 697 C CA . VAL A 1 88 ? 17.122 -11.387 -30.000 1.00 40.69 88 VAL A CA 1
ATOM 698 C C . VAL A 1 88 ? 16.711 -10.717 -31.319 1.00 40.69 88 VAL A C 1
ATOM 700 O O . VAL A 1 88 ? 16.093 -9.649 -31.265 1.00 40.69 88 VAL A O 1
ATOM 703 N N . PRO A 1 89 ? 17.051 -11.273 -32.498 1.00 34.06 89 PRO A N 1
ATOM 704 C CA . PRO A 1 89 ? 16.658 -10.694 -33.780 1.00 34.06 89 PRO A CA 1
ATOM 705 C C . PRO A 1 89 ? 15.132 -10.588 -33.906 1.00 34.06 89 PRO A C 1
ATOM 707 O O . PRO A 1 89 ? 14.406 -11.550 -33.651 1.00 34.06 89 PRO A O 1
ATOM 710 N N . ARG A 1 90 ? 14.643 -9.412 -34.316 1.00 43.91 90 ARG A N 1
ATOM 711 C CA . ARG A 1 90 ? 13.237 -9.199 -34.679 1.00 43.91 90 ARG A CA 1
ATOM 712 C C . ARG A 1 90 ? 13.018 -9.704 -36.103 1.00 43.91 90 ARG A C 1
ATOM 714 O O . ARG A 1 90 ? 13.423 -9.024 -37.036 1.00 43.91 90 ARG A O 1
ATOM 721 N N . ASN A 1 91 ? 12.343 -10.839 -36.250 1.00 35.81 91 ASN A N 1
ATOM 722 C CA . ASN A 1 91 ? 11.589 -11.136 -37.461 1.00 35.81 91 ASN A CA 1
ATOM 723 C C . ASN A 1 91 ? 10.106 -11.277 -37.106 1.00 35.81 91 ASN A C 1
ATOM 725 O O . ASN A 1 91 ? 9.760 -11.807 -36.051 1.00 35.81 91 ASN A O 1
ATOM 729 N N . ASP A 1 92 ? 9.294 -10.783 -38.032 1.00 37.59 92 ASP A N 1
ATOM 730 C CA . ASP A 1 92 ? 7.834 -10.741 -38.101 1.00 37.59 92 ASP A CA 1
ATOM 731 C C . ASP A 1 92 ? 7.096 -9.606 -37.365 1.00 37.59 92 ASP A C 1
ATOM 733 O O . ASP A 1 92 ? 6.874 -9.611 -36.152 1.00 37.59 92 ASP A O 1
ATOM 737 N N . VAL A 1 93 ? 6.673 -8.626 -38.171 1.00 42.78 93 VAL A N 1
ATOM 738 C CA . VAL A 1 93 ? 5.710 -7.574 -37.836 1.00 42.78 93 VAL A CA 1
ATOM 739 C C . VAL A 1 93 ? 4.316 -8.183 -37.996 1.00 42.78 93 VAL A C 1
ATOM 741 O O . VAL A 1 93 ? 3.690 -8.069 -39.046 1.00 42.78 93 VAL A O 1
ATOM 744 N N . SER A 1 94 ? 3.833 -8.862 -36.956 1.00 42.09 94 SER A N 1
ATOM 745 C CA . SER A 1 94 ? 2.409 -9.190 -36.827 1.00 42.09 94 SER A CA 1
ATOM 746 C C . SER A 1 94 ? 1.768 -8.319 -35.745 1.00 42.09 94 SER A C 1
ATOM 748 O O . SER A 1 94 ? 2.444 -7.874 -34.820 1.00 42.09 94 SER A O 1
ATOM 750 N N . LEU A 1 95 ? 0.459 -8.083 -35.870 1.00 51.28 95 LEU A N 1
ATOM 751 C CA . LEU A 1 95 ? -0.436 -7.315 -34.984 1.00 51.28 95 LEU A CA 1
ATOM 752 C C . LEU A 1 95 ? -0.583 -7.919 -33.562 1.00 51.28 95 LEU A C 1
ATOM 754 O O . LEU A 1 95 ? -1.681 -7.968 -33.006 1.00 51.28 95 LEU A O 1
ATOM 758 N N . LYS A 1 96 ? 0.491 -8.451 -32.974 1.00 70.00 96 LYS A N 1
ATOM 759 C CA . LYS A 1 96 ? 0.486 -9.105 -31.664 1.00 70.00 96 LYS A CA 1
ATOM 760 C C . LYS A 1 96 ? 0.790 -8.074 -30.574 1.00 70.00 96 LYS A C 1
ATOM 762 O O . LYS A 1 96 ? 1.700 -7.264 -30.719 1.00 70.00 96 LYS A O 1
ATOM 767 N N . ARG A 1 97 ? 0.009 -8.094 -29.488 1.00 85.56 97 ARG A N 1
ATOM 768 C CA . ARG A 1 97 ? 0.226 -7.237 -28.307 1.00 85.56 97 ARG A CA 1
ATOM 769 C C . ARG A 1 97 ? 1.634 -7.472 -27.730 1.00 85.56 97 ARG A C 1
ATOM 771 O O . ARG A 1 97 ? 2.076 -8.623 -27.761 1.00 85.56 97 ARG A O 1
ATOM 778 N N . PRO A 1 98 ? 2.309 -6.437 -27.191 1.00 90.94 98 PRO A N 1
ATOM 779 C CA . PRO A 1 98 ? 3.635 -6.596 -26.596 1.00 90.94 98 PRO A CA 1
ATOM 780 C C . PRO A 1 98 ? 3.574 -7.526 -25.380 1.00 90.94 98 PRO A C 1
ATOM 782 O O . PRO A 1 98 ? 2.637 -7.433 -24.582 1.00 90.94 98 PRO A O 1
ATOM 785 N N . SER A 1 99 ? 4.566 -8.402 -25.216 1.00 94.56 99 SER A N 1
ATOM 786 C CA . SER A 1 99 ? 4.717 -9.152 -23.965 1.00 94.56 99 SER A CA 1
ATOM 787 C C . SER A 1 99 ? 5.214 -8.239 -22.839 1.00 94.56 99 SER A C 1
ATOM 789 O O . SER A 1 99 ? 6.038 -7.344 -23.058 1.00 94.56 99 SER A O 1
ATOM 791 N N . VAL A 1 100 ? 4.712 -8.459 -21.623 1.00 97.19 100 VAL A N 1
ATOM 792 C CA . VAL A 1 100 ? 4.968 -7.612 -20.452 1.00 97.19 100 VAL A CA 1
ATOM 793 C C . VAL A 1 100 ? 5.679 -8.413 -19.367 1.00 97.19 100 VAL A C 1
ATOM 795 O O . VAL A 1 100 ? 5.163 -9.412 -18.872 1.00 97.19 100 VAL A O 1
ATOM 798 N N . GLY A 1 101 ? 6.859 -7.952 -18.961 1.00 96.31 101 GLY A N 1
ATOM 799 C CA . GLY A 1 101 ? 7.605 -8.515 -17.839 1.00 96.31 101 GLY A CA 1
ATOM 800 C C . GLY A 1 101 ? 7.507 -7.604 -16.625 1.00 96.31 101 GLY A C 1
ATOM 801 O O . GLY A 1 101 ? 7.892 -6.440 -16.710 1.00 96.31 101 GLY A O 1
ATOM 802 N N . ILE A 1 102 ? 7.028 -8.112 -15.491 1.00 96.12 102 ILE A N 1
ATOM 803 C CA . ILE A 1 102 ? 6.965 -7.346 -14.238 1.00 96.12 102 ILE A CA 1
ATOM 804 C C . ILE A 1 102 ? 8.038 -7.857 -13.281 1.00 96.12 102 ILE A C 1
ATOM 806 O O . ILE A 1 102 ? 8.066 -9.043 -12.969 1.00 96.12 102 ILE A O 1
ATOM 810 N N . LEU A 1 103 ? 8.914 -6.977 -12.798 1.00 90.50 103 LEU A N 1
ATOM 811 C CA . LEU A 1 103 ? 9.957 -7.306 -11.825 1.00 90.50 103 LEU A CA 1
ATOM 812 C C . LEU A 1 103 ? 9.598 -6.767 -10.442 1.00 90.50 103 LEU A C 1
ATOM 814 O O . LEU A 1 103 ? 9.467 -5.555 -10.246 1.00 90.50 103 LEU A O 1
ATOM 818 N N . THR A 1 104 ? 9.499 -7.674 -9.473 1.00 88.88 104 THR A N 1
ATOM 819 C CA . THR A 1 104 ? 9.178 -7.351 -8.080 1.00 88.88 104 THR A CA 1
ATOM 820 C C . THR A 1 104 ? 10.006 -8.174 -7.097 1.00 88.88 104 THR A C 1
ATOM 822 O O . THR A 1 104 ? 10.419 -9.296 -7.381 1.00 88.88 104 THR A O 1
ATOM 825 N N . GLU A 1 105 ? 10.241 -7.628 -5.902 1.00 79.69 105 GLU A N 1
ATOM 826 C CA . GLU A 1 105 ? 11.007 -8.288 -4.834 1.00 79.69 105 GLU A CA 1
ATOM 827 C C . GLU A 1 105 ? 10.374 -9.623 -4.458 1.00 79.69 105 GLU A C 1
ATOM 829 O O . GLU A 1 105 ? 11.024 -10.669 -4.463 1.00 79.69 105 GLU A O 1
ATOM 834 N N . ARG A 1 106 ? 9.081 -9.585 -4.166 1.00 86.50 106 ARG A N 1
ATOM 835 C CA . ARG A 1 106 ? 8.315 -10.719 -3.672 1.00 86.50 106 ARG A CA 1
ATOM 836 C C . ARG A 1 106 ? 6.851 -10.571 -4.066 1.00 86.50 106 ARG A C 1
ATOM 838 O O . ARG A 1 106 ? 6.406 -9.477 -4.400 1.00 86.50 106 ARG A O 1
ATOM 845 N N . MET A 1 107 ? 6.138 -11.684 -3.985 1.00 89.88 107 MET A N 1
ATOM 846 C CA . MET A 1 107 ? 4.693 -11.783 -4.128 1.00 89.88 107 MET A CA 1
ATOM 847 C C . MET A 1 107 ? 4.129 -12.458 -2.876 1.00 89.88 107 MET A C 1
ATOM 849 O O . MET A 1 107 ? 4.057 -13.684 -2.801 1.00 89.88 107 MET A O 1
ATOM 853 N N . LYS A 1 108 ? 3.781 -11.667 -1.862 1.00 89.31 108 LYS A N 1
ATOM 854 C CA . LYS A 1 108 ? 3.232 -12.128 -0.583 1.00 89.31 108 LYS A CA 1
ATOM 855 C C . LYS A 1 108 ? 1.865 -11.524 -0.302 1.00 89.31 108 LYS A C 1
ATOM 857 O O . LYS A 1 108 ? 1.602 -10.363 -0.602 1.00 89.31 108 LYS A O 1
ATOM 862 N N . LEU A 1 109 ? 0.982 -12.327 0.276 1.00 87.81 109 LEU A N 1
ATOM 863 C CA . LEU A 1 109 ? -0.364 -11.889 0.648 1.00 87.81 109 LEU A CA 1
ATOM 864 C C . LEU A 1 109 ? -0.295 -10.815 1.752 1.00 87.81 109 LEU A C 1
ATOM 866 O O . LEU A 1 109 ? 0.601 -10.863 2.599 1.00 87.81 109 LEU A O 1
ATOM 870 N N . GLY A 1 110 ? -1.202 -9.836 1.754 1.00 85.56 110 GLY A N 1
ATOM 871 C CA . GLY A 1 110 ? -1.220 -8.748 2.743 1.00 85.56 110 GLY A CA 1
ATOM 872 C C . GLY A 1 110 ? -0.119 -7.684 2.575 1.00 85.56 110 GLY A C 1
ATOM 873 O O . GLY A 1 110 ? 0.176 -6.936 3.512 1.00 85.56 110 GLY A O 1
ATOM 874 N N . TYR A 1 111 ? 0.530 -7.611 1.407 1.00 88.81 111 TYR A N 1
ATOM 875 C CA . TYR A 1 111 ? 1.471 -6.543 1.052 1.00 88.81 111 TYR A CA 1
ATOM 876 C C . TYR A 1 111 ? 0.903 -5.698 -0.093 1.00 88.81 111 TYR A C 1
ATOM 878 O O . TYR A 1 111 ? 0.640 -6.207 -1.174 1.00 88.81 111 TYR A O 1
ATOM 886 N N . GLY A 1 112 ? 0.766 -4.386 0.129 1.00 91.50 112 GLY A N 1
ATOM 887 C CA . GLY A 1 112 ? 0.112 -3.492 -0.837 1.00 91.50 112 GLY A CA 1
ATOM 888 C C . GLY A 1 112 ? 0.796 -3.408 -2.207 1.00 91.50 112 GLY A C 1
ATOM 889 O O . GLY A 1 112 ? 0.106 -3.385 -3.217 1.00 91.50 112 GLY A O 1
ATOM 890 N N . VAL A 1 113 ? 2.134 -3.406 -2.264 1.00 92.25 113 VAL A N 1
ATOM 891 C CA . VAL A 1 113 ? 2.866 -3.427 -3.550 1.00 92.25 113 VAL A CA 1
ATOM 892 C C . VAL A 1 113 ? 2.563 -4.719 -4.303 1.00 92.25 113 VAL A C 1
ATOM 894 O O . VAL A 1 113 ? 2.200 -4.684 -5.469 1.00 92.25 113 VAL A O 1
ATOM 897 N N . ASP A 1 114 ? 2.645 -5.854 -3.618 1.00 93.81 114 ASP A N 1
ATOM 898 C CA . ASP A 1 114 ? 2.414 -7.184 -4.175 1.00 93.81 114 ASP A CA 1
ATOM 899 C C . ASP A 1 114 ? 0.961 -7.327 -4.684 1.00 93.81 114 ASP A C 1
ATOM 901 O O . ASP A 1 114 ? 0.730 -7.915 -5.741 1.00 93.81 114 ASP A O 1
ATOM 905 N N . LEU A 1 115 ? -0.008 -6.703 -4.000 1.00 95.12 115 LEU A N 1
ATOM 906 C CA . LEU A 1 115 ? -1.385 -6.564 -4.483 1.00 95.12 115 LEU A CA 1
ATOM 907 C C . LEU A 1 115 ? -1.458 -5.730 -5.774 1.00 95.12 115 LEU A C 1
ATOM 909 O O . LEU A 1 115 ? -2.126 -6.147 -6.717 1.00 95.12 115 LEU A O 1
ATOM 913 N N . VAL A 1 116 ? -0.768 -4.585 -5.852 1.00 96.75 116 VAL A N 1
ATOM 914 C CA . VAL A 1 116 ? -0.708 -3.763 -7.081 1.00 96.75 116 VAL A CA 1
ATOM 915 C C . VAL A 1 116 ? -0.128 -4.572 -8.242 1.00 96.75 116 VAL A C 1
ATOM 917 O O . VAL A 1 116 ? -0.704 -4.563 -9.334 1.00 96.75 116 VAL A O 1
ATOM 920 N N . VAL A 1 117 ? 0.959 -5.316 -8.001 1.00 96.88 117 VAL A N 1
ATOM 921 C CA . VAL A 1 117 ? 1.569 -6.210 -8.997 1.00 96.88 117 VAL A CA 1
ATOM 922 C C . VAL A 1 117 ? 0.552 -7.237 -9.474 1.00 96.88 117 VAL A C 1
ATOM 924 O O . VAL A 1 117 ? 0.343 -7.385 -10.676 1.00 96.88 117 VAL A O 1
ATOM 927 N N . HIS A 1 118 ? -0.109 -7.924 -8.540 1.00 97.12 118 HIS A N 1
ATOM 928 C CA . HIS A 1 118 ? -1.099 -8.949 -8.852 1.00 97.12 118 HIS A CA 1
ATOM 929 C C . HIS A 1 118 ? -2.263 -8.392 -9.682 1.00 97.12 118 HIS A C 1
ATOM 931 O O . HIS A 1 118 ? -2.618 -8.966 -10.713 1.00 97.12 118 HIS A O 1
ATOM 937 N N . GLN A 1 119 ? -2.831 -7.255 -9.272 1.00 97.38 119 GLN A N 1
ATOM 938 C CA . GLN A 1 119 ? -3.969 -6.631 -9.949 1.00 97.38 119 GLN A CA 1
ATOM 939 C C . GLN A 1 119 ? -3.591 -6.133 -11.345 1.00 97.38 119 GLN A C 1
ATOM 941 O O . GLN A 1 119 ? -4.339 -6.341 -12.303 1.00 97.38 119 GLN A O 1
ATOM 946 N N . THR A 1 120 ? -2.396 -5.557 -11.487 1.00 97.88 120 THR A N 1
ATOM 947 C CA . THR A 1 120 ? -1.854 -5.132 -12.782 1.00 97.88 120 THR A CA 1
ATOM 948 C C . THR A 1 120 ? -1.623 -6.329 -13.703 1.00 97.88 120 THR A C 1
ATOM 950 O O . THR A 1 120 ? -2.121 -6.344 -14.830 1.00 97.88 120 THR A O 1
ATOM 953 N N . ALA A 1 121 ? -0.933 -7.365 -13.219 1.00 98.00 121 ALA A N 1
ATOM 954 C CA . ALA A 1 121 ? -0.611 -8.562 -13.990 1.00 98.00 121 ALA A CA 1
ATOM 955 C C . ALA A 1 121 ? -1.869 -9.325 -14.432 1.00 98.00 121 ALA A C 1
ATOM 957 O O . ALA A 1 121 ? -2.029 -9.642 -15.613 1.00 98.00 121 ALA A O 1
ATOM 958 N N . SER A 1 122 ? -2.796 -9.571 -13.501 1.00 97.19 122 SER A N 1
ATOM 959 C CA . SER A 1 122 ? -4.075 -10.236 -13.777 1.00 97.19 122 SER A CA 1
ATOM 960 C C . SER A 1 122 ? -4.946 -9.408 -14.721 1.00 97.19 122 SER A C 1
ATOM 962 O O . SER A 1 122 ? -5.534 -9.937 -15.666 1.00 97.19 122 SER A O 1
ATOM 964 N N . GLY A 1 123 ? -5.010 -8.091 -14.509 1.00 96.88 123 GLY A N 1
ATOM 965 C CA . GLY A 1 123 ? -5.780 -7.175 -15.341 1.00 96.88 123 GLY A CA 1
ATOM 966 C C . GLY A 1 123 ? -5.299 -7.134 -16.794 1.00 96.88 123 GLY A C 1
ATOM 967 O O . GLY A 1 123 ? -6.120 -7.218 -17.710 1.00 96.88 123 GLY A O 1
ATOM 968 N N . LEU A 1 124 ? -3.982 -7.060 -17.012 1.00 97.31 124 LEU A N 1
ATOM 969 C CA . LEU A 1 124 ? -3.375 -7.122 -18.345 1.00 97.31 124 LEU A CA 1
ATOM 970 C C . LEU A 1 124 ? -3.557 -8.506 -18.990 1.00 97.31 124 LEU A C 1
ATOM 972 O O . LEU A 1 124 ? -3.934 -8.589 -20.160 1.00 97.31 124 LEU A O 1
ATOM 976 N N . SER A 1 125 ? -3.389 -9.589 -18.231 1.00 96.31 125 SER A N 1
ATOM 977 C CA . SER A 1 125 ? -3.554 -10.960 -18.744 1.00 96.31 125 SER A CA 1
ATOM 978 C C . SER A 1 125 ? -4.988 -11.244 -19.188 1.00 96.31 125 SER A C 1
ATOM 980 O O . SER A 1 125 ? -5.208 -11.750 -20.286 1.00 96.31 125 SER A O 1
ATOM 982 N N . ARG A 1 126 ? -5.993 -10.812 -18.409 1.00 94.81 126 ARG A N 1
ATOM 983 C CA . ARG A 1 126 ? -7.418 -10.899 -18.795 1.00 94.81 126 ARG A CA 1
ATOM 984 C C . ARG A 1 126 ? -7.748 -10.115 -20.064 1.00 94.81 126 ARG A C 1
ATOM 986 O O . ARG A 1 126 ? -8.701 -10.446 -20.762 1.00 94.81 126 ARG A O 1
ATOM 993 N N . ARG A 1 127 ? -6.955 -9.091 -20.381 1.00 93.81 127 ARG A N 1
ATOM 994 C CA . ARG A 1 127 ? -7.054 -8.318 -21.626 1.00 93.81 127 ARG A CA 1
ATOM 995 C C . ARG A 1 127 ? -6.283 -8.958 -22.784 1.00 93.81 127 ARG A C 1
ATOM 997 O O . ARG A 1 127 ? -6.284 -8.386 -23.868 1.00 93.81 127 ARG A O 1
ATOM 1004 N N . GLY A 1 128 ? -5.648 -10.113 -22.588 1.00 93.69 128 GLY A N 1
ATOM 1005 C CA . GLY A 1 128 ? -4.943 -10.865 -23.626 1.00 93.69 128 GLY A CA 1
ATOM 1006 C C . GLY A 1 128 ? -3.483 -10.460 -23.843 1.00 93.69 128 GLY A C 1
ATOM 1007 O O . GLY A 1 128 ? -2.943 -10.748 -24.910 1.00 93.69 128 GLY A O 1
ATOM 1008 N N . TYR A 1 129 ? -2.849 -9.770 -22.889 1.00 95.12 129 TYR A N 1
ATOM 1009 C CA . TYR A 1 129 ? -1.392 -9.590 -22.906 1.00 95.12 129 TYR A CA 1
ATOM 1010 C C . TYR A 1 129 ? -0.701 -10.850 -22.381 1.00 95.12 129 TYR A C 1
ATOM 1012 O O . TYR A 1 129 ? -1.205 -11.506 -21.473 1.00 95.12 129 TYR A O 1
ATOM 1020 N N . ASP A 1 130 ? 0.466 -11.159 -22.941 1.00 95.00 130 ASP A N 1
ATOM 1021 C CA . ASP A 1 130 ? 1.366 -12.182 -22.407 1.00 95.00 130 ASP A CA 1
ATOM 1022 C C . ASP A 1 130 ? 2.159 -11.563 -21.250 1.00 95.00 130 ASP A C 1
ATOM 1024 O O . ASP A 1 130 ? 2.998 -10.690 -21.486 1.00 95.00 130 ASP A O 1
ATOM 1028 N N . VAL A 1 131 ? 1.831 -11.933 -20.009 1.00 96.50 131 VAL A N 1
ATOM 1029 C CA . VAL A 1 131 ? 2.409 -11.332 -18.799 1.00 96.50 131 VAL A CA 1
ATOM 1030 C C . VAL A 1 131 ? 3.197 -12.367 -18.006 1.00 96.50 131 VAL A C 1
ATOM 1032 O O . VAL A 1 131 ? 2.657 -13.400 -17.602 1.00 96.50 131 VAL A O 1
ATOM 1035 N N . THR A 1 132 ? 4.447 -12.026 -17.694 1.00 95.44 132 THR A N 1
ATOM 1036 C CA . THR A 1 132 ? 5.311 -12.805 -16.801 1.00 95.44 132 THR A CA 1
ATOM 1037 C C . THR A 1 132 ? 5.742 -11.950 -15.610 1.00 95.44 132 THR A C 1
ATOM 1039 O O . THR A 1 132 ? 6.346 -10.888 -15.776 1.00 95.44 132 THR A O 1
ATOM 1042 N N . VAL A 1 133 ? 5.476 -12.419 -14.391 1.00 94.69 133 VAL A N 1
ATOM 1043 C CA . VAL A 1 133 ? 5.971 -11.813 -13.149 1.00 94.69 133 VAL A CA 1
ATOM 1044 C C . VAL A 1 133 ? 7.249 -12.520 -12.713 1.00 94.69 133 VAL A C 1
ATOM 1046 O O . VAL A 1 133 ? 7.255 -13.706 -12.394 1.00 94.69 133 VAL A O 1
ATOM 1049 N N . PHE A 1 134 ? 8.340 -11.770 -12.659 1.00 90.75 134 PHE A N 1
ATOM 1050 C CA . PHE A 1 134 ? 9.640 -12.206 -12.179 1.00 90.75 134 PHE A CA 1
ATOM 1051 C C . PHE A 1 134 ? 9.818 -11.773 -10.725 1.00 90.75 134 PHE A C 1
ATOM 1053 O O . PHE A 1 134 ? 9.763 -10.580 -10.410 1.00 90.75 134 PHE A O 1
ATOM 1060 N N . THR A 1 135 ? 10.030 -12.732 -9.826 1.00 87.38 135 THR A N 1
ATOM 1061 C CA . THR A 1 135 ? 10.081 -12.444 -8.388 1.00 87.38 135 THR A CA 1
ATOM 1062 C C . THR A 1 135 ? 11.003 -13.369 -7.607 1.00 87.38 135 THR A C 1
ATOM 1064 O O . THR A 1 135 ? 11.167 -14.523 -7.975 1.00 87.38 135 THR A O 1
ATOM 1067 N N . GLY A 1 136 ? 11.602 -12.902 -6.507 1.00 78.62 136 GLY A N 1
ATOM 1068 C CA . GLY A 1 136 ? 12.472 -13.745 -5.673 1.00 78.62 136 GLY A CA 1
ATOM 1069 C C . GLY A 1 136 ? 11.710 -14.756 -4.809 1.00 78.62 136 GLY A C 1
ATOM 1070 O O . GLY A 1 136 ? 12.220 -15.824 -4.489 1.00 78.62 136 GLY A O 1
ATOM 1071 N N . SER A 1 137 ? 10.471 -14.451 -4.416 1.00 82.06 137 SER A N 1
ATOM 1072 C CA . SER A 1 137 ? 9.636 -15.382 -3.644 1.00 82.06 137 SER A CA 1
ATOM 1073 C C . SER A 1 137 ? 8.158 -15.136 -3.904 1.00 82.06 137 SER A C 1
ATOM 1075 O O . SER A 1 137 ? 7.757 -13.991 -4.088 1.00 82.06 137 SER A O 1
ATOM 1077 N N . VAL A 1 138 ? 7.356 -16.198 -3.880 1.00 89.25 138 VAL A N 1
ATOM 1078 C CA . VAL A 1 138 ? 5.911 -16.123 -4.104 1.00 89.25 138 VAL A CA 1
ATOM 1079 C C . VAL A 1 138 ? 5.156 -17.062 -3.164 1.00 89.25 138 VAL A C 1
ATOM 1081 O O . VAL A 1 138 ? 5.580 -18.206 -2.965 1.00 89.25 138 VAL A O 1
ATOM 1084 N N . ASP A 1 139 ? 4.073 -16.549 -2.575 1.00 89.81 139 ASP A N 1
ATOM 1085 C CA . ASP A 1 139 ? 3.091 -17.317 -1.806 1.00 89.81 139 ASP A CA 1
ATOM 1086 C C . ASP A 1 139 ? 2.185 -18.127 -2.765 1.00 89.81 139 ASP A C 1
ATOM 1088 O O . ASP A 1 139 ? 1.806 -17.599 -3.816 1.00 89.81 139 ASP A O 1
ATOM 1092 N N . PRO A 1 140 ? 1.767 -19.361 -2.409 1.00 89.50 140 PRO A N 1
ATOM 1093 C CA . PRO A 1 140 ? 1.027 -20.257 -3.312 1.00 89.50 140 PRO A CA 1
ATOM 1094 C C . PRO A 1 140 ? -0.246 -19.666 -3.934 1.00 89.50 140 PRO A C 1
ATOM 1096 O O . PRO A 1 140 ? -0.603 -20.013 -5.055 1.00 89.50 140 PRO A O 1
ATOM 1099 N N . ILE A 1 141 ? -0.913 -18.736 -3.240 1.00 86.44 141 ILE A N 1
ATOM 1100 C CA . ILE A 1 141 ? -2.143 -18.086 -3.721 1.00 86.44 141 ILE A CA 1
ATOM 1101 C C . ILE A 1 141 ? -1.963 -17.375 -5.073 1.00 86.44 141 ILE A C 1
ATOM 1103 O O . ILE A 1 141 ? -2.912 -17.265 -5.846 1.00 86.44 141 ILE A O 1
ATOM 1107 N N . TYR A 1 142 ? -0.748 -16.914 -5.385 1.00 89.56 142 TYR A N 1
ATOM 1108 C CA . TYR A 1 142 ? -0.471 -16.219 -6.640 1.00 89.56 142 TYR A CA 1
ATOM 1109 C C . TYR A 1 142 ? -0.097 -17.159 -7.790 1.00 89.56 142 TYR A C 1
ATOM 1111 O O . TYR A 1 142 ? -0.126 -16.731 -8.940 1.00 89.56 142 TYR A O 1
ATOM 1119 N N . GLU A 1 143 ? 0.237 -18.426 -7.530 1.00 84.19 143 GLU A N 1
ATOM 1120 C CA . GLU A 1 143 ? 0.699 -19.354 -8.576 1.00 84.19 143 GLU A CA 1
ATOM 1121 C C . GLU A 1 143 ? -0.417 -19.725 -9.570 1.00 84.19 143 GLU A C 1
ATOM 1123 O O . GLU A 1 143 ? -0.139 -20.073 -10.714 1.00 84.19 143 GLU A O 1
ATOM 1128 N N . SER A 1 144 ? -1.685 -19.572 -9.176 1.00 78.88 144 SER A N 1
ATOM 1129 C CA . SER A 1 144 ? -2.866 -19.804 -10.018 1.00 78.88 144 SER A CA 1
ATOM 1130 C C . SER A 1 144 ? -3.535 -18.514 -10.522 1.00 78.88 144 SER A C 1
ATOM 1132 O O . SER A 1 144 ? -4.710 -18.528 -10.883 1.00 78.88 144 SER A O 1
ATOM 1134 N N . ALA A 1 145 ? -2.823 -17.382 -10.540 1.00 81.56 145 ALA A N 1
ATOM 1135 C CA . ALA A 1 145 ? -3.399 -16.053 -10.781 1.00 81.56 145 ALA A CA 1
ATOM 1136 C C . ALA A 1 145 ? -3.712 -15.701 -12.255 1.00 81.56 145 ALA A C 1
ATOM 1138 O O . ALA A 1 145 ? -4.158 -14.586 -12.540 1.00 81.56 145 ALA A O 1
ATOM 1139 N N . GLY A 1 146 ? -3.489 -16.627 -13.195 1.00 86.62 146 GLY A N 1
ATOM 1140 C CA . GLY A 1 146 ? -3.778 -16.423 -14.622 1.00 86.62 146 GLY A CA 1
ATOM 1141 C C . GLY A 1 146 ? -2.704 -15.651 -15.400 1.00 86.62 146 GLY A C 1
ATOM 1142 O O . GLY A 1 146 ? -2.971 -15.205 -16.512 1.00 86.62 146 GLY A O 1
ATOM 1143 N N . TYR A 1 147 ? -1.508 -15.507 -14.829 1.00 94.00 147 TYR A N 1
ATOM 1144 C CA . TYR A 1 147 ? -0.286 -15.025 -15.478 1.00 94.00 147 TYR A CA 1
ATOM 1145 C C . TYR A 1 147 ? 0.885 -15.928 -15.088 1.00 94.00 147 TYR A C 1
ATOM 1147 O O . TYR A 1 147 ? 0.811 -16.655 -14.096 1.00 94.00 147 TYR A O 1
ATOM 1155 N N . GLU A 1 148 ? 1.970 -15.899 -15.856 1.00 93.88 148 GLU A N 1
ATOM 1156 C CA . GLU A 1 148 ? 3.144 -16.712 -15.543 1.00 93.88 148 GLU A CA 1
ATOM 1157 C C . GLU A 1 148 ? 3.943 -16.094 -14.392 1.00 93.88 148 GLU A C 1
ATOM 1159 O O . GLU A 1 148 ? 4.137 -14.879 -14.339 1.00 93.88 148 GLU A O 1
ATOM 1164 N N . ILE A 1 149 ? 4.465 -16.932 -13.495 1.00 92.75 149 ILE A N 1
ATOM 1165 C CA . ILE A 1 149 ? 5.414 -16.515 -12.462 1.00 92.75 149 ILE A CA 1
ATOM 1166 C C . ILE A 1 149 ? 6.739 -17.241 -12.666 1.00 92.75 149 ILE A C 1
ATOM 1168 O O . ILE A 1 149 ? 6.786 -18.466 -12.743 1.00 92.75 149 ILE A O 1
ATOM 1172 N N . VAL A 1 150 ? 7.827 -16.476 -12.702 1.00 89.88 150 VAL A N 1
ATOM 1173 C CA . VAL A 1 150 ? 9.196 -16.987 -12.777 1.00 89.88 150 VAL A CA 1
ATOM 1174 C C . VAL A 1 150 ? 9.941 -16.584 -11.510 1.00 89.88 150 VAL A C 1
ATOM 1176 O O . VAL A 1 150 ? 10.123 -15.398 -11.223 1.00 89.88 150 VAL A O 1
ATOM 1179 N N . ARG A 1 151 ? 10.399 -17.583 -10.750 1.00 86.81 151 ARG A N 1
ATOM 1180 C CA . ARG A 1 151 ? 11.231 -17.356 -9.566 1.00 86.81 151 ARG A CA 1
ATOM 1181 C C . ARG A 1 151 ? 12.640 -16.936 -9.994 1.00 86.81 151 ARG A C 1
ATOM 1183 O O . ARG A 1 151 ? 13.275 -17.599 -10.814 1.00 86.81 151 ARG A O 1
ATOM 1190 N N . LEU A 1 152 ? 13.117 -15.820 -9.454 1.00 75.62 152 LEU A N 1
ATOM 1191 C CA . LEU A 1 152 ? 14.482 -15.337 -9.630 1.00 75.62 152 LEU A CA 1
ATOM 1192 C C . LEU A 1 152 ? 15.389 -16.103 -8.667 1.00 75.62 152 LEU A C 1
ATOM 1194 O O . LEU A 1 152 ? 15.193 -16.005 -7.459 1.00 75.62 152 LEU A O 1
ATOM 1198 N N . ALA A 1 153 ? 16.355 -16.840 -9.221 1.00 62.78 153 ALA A N 1
ATOM 1199 C CA . ALA A 1 153 ? 17.365 -17.604 -8.484 1.00 62.78 153 ALA A CA 1
ATOM 1200 C C . ALA A 1 153 ? 16.770 -18.595 -7.457 1.00 62.78 153 ALA A C 1
ATOM 1202 O O . ALA A 1 153 ? 16.762 -18.353 -6.249 1.00 62.78 153 ALA A O 1
ATOM 1203 N N . GLU A 1 154 ? 16.260 -19.734 -7.944 1.00 57.38 154 GLU A N 1
ATOM 1204 C CA . GLU A 1 154 ? 15.771 -20.817 -7.080 1.00 57.38 154 GLU A CA 1
ATOM 1205 C C . GLU A 1 154 ? 16.826 -21.227 -6.038 1.00 57.38 154 GLU A C 1
ATOM 1207 O O . GLU A 1 154 ? 17.938 -21.618 -6.381 1.00 57.38 154 GLU A O 1
ATOM 1212 N N . GLY A 1 155 ? 16.462 -21.145 -4.754 1.00 47.12 155 GLY A N 1
ATOM 1213 C CA . GLY A 1 155 ? 17.321 -21.544 -3.634 1.00 47.12 155 GLY A CA 1
ATOM 1214 C C . GLY A 1 155 ? 18.162 -20.425 -3.005 1.00 47.12 155 GLY A C 1
ATOM 1215 O O . GLY A 1 155 ? 18.723 -20.642 -1.930 1.00 47.12 155 GLY A O 1
ATOM 1216 N N . GLU A 1 156 ? 18.209 -19.226 -3.591 1.00 49.34 156 GLU A N 1
ATOM 1217 C CA . GLU A 1 156 ? 18.930 -18.074 -3.029 1.00 49.34 156 GLU A CA 1
ATOM 1218 C C . GLU A 1 156 ? 18.017 -17.134 -2.225 1.00 49.34 156 GLU A C 1
ATOM 1220 O O . GLU A 1 156 ? 16.797 -17.096 -2.409 1.00 49.34 156 GLU A O 1
ATOM 1225 N N . ARG A 1 157 ? 18.582 -16.372 -1.274 1.00 46.88 157 ARG A N 1
ATOM 1226 C CA . ARG A 1 157 ? 17.783 -15.459 -0.442 1.00 46.88 157 ARG A CA 1
ATOM 1227 C C . ARG A 1 157 ? 17.666 -14.106 -1.124 1.00 46.88 157 ARG A C 1
ATOM 1229 O O . ARG A 1 157 ? 18.621 -13.564 -1.653 1.00 46.88 157 ARG A O 1
ATOM 1236 N N . LEU A 1 158 ? 16.524 -13.456 -0.937 1.00 44.22 158 LEU A N 1
ATOM 1237 C CA . LEU A 1 158 ? 16.296 -12.067 -1.352 1.00 44.22 158 LEU A CA 1
ATOM 1238 C C . LEU A 1 158 ? 17.299 -11.045 -0.780 1.00 44.22 158 LEU A C 1
ATOM 1240 O O . LEU A 1 158 ? 17.500 -9.986 -1.367 1.00 44.22 158 LEU A O 1
ATOM 1244 N N . SER A 1 159 ? 17.965 -11.347 0.343 1.00 44.78 159 SER A N 1
ATOM 1245 C CA . SER A 1 159 ? 19.084 -10.534 0.851 1.00 44.78 159 SER A CA 1
ATOM 1246 C C . SER A 1 159 ? 20.268 -10.467 -0.112 1.00 44.78 159 SER A C 1
ATOM 1248 O O . SER A 1 159 ? 21.073 -9.537 -0.030 1.00 44.78 159 SER A O 1
ATOM 1250 N N . ASP A 1 160 ? 20.347 -11.442 -1.010 1.00 46.66 160 ASP A N 1
ATOM 1251 C CA . ASP A 1 160 ? 21.431 -11.661 -1.951 1.00 46.66 160 ASP A CA 1
ATOM 1252 C C . ASP A 1 160 ? 21.107 -11.004 -3.295 1.00 46.66 160 ASP A C 1
ATOM 1254 O O . ASP A 1 160 ? 21.898 -11.077 -4.212 1.00 46.66 160 ASP A O 1
ATOM 1258 N N . VAL A 1 161 ? 20.011 -10.244 -3.405 1.00 47.66 161 VAL A N 1
ATOM 1259 C CA . VAL A 1 161 ? 19.622 -9.504 -4.622 1.00 47.66 161 VAL A CA 1
ATOM 1260 C C . VAL A 1 161 ? 20.685 -8.513 -5.135 1.00 47.66 161 VAL A C 1
ATOM 1262 O O . VAL A 1 161 ? 20.621 -8.034 -6.266 1.00 47.66 161 VAL A O 1
ATOM 1265 N N . PHE A 1 162 ? 21.669 -8.186 -4.294 1.00 48.38 162 PHE A N 1
ATOM 1266 C CA . PHE A 1 162 ? 22.842 -7.379 -4.641 1.00 48.38 162 PHE A CA 1
ATOM 1267 C C . PHE A 1 162 ? 24.120 -8.210 -4.865 1.00 48.38 162 PHE A C 1
ATOM 1269 O O . PHE A 1 162 ? 25.180 -7.625 -5.098 1.00 48.38 162 PHE A O 1
ATOM 1276 N N . SER A 1 163 ? 24.056 -9.536 -4.726 1.00 48.72 163 SER A N 1
ATOM 1277 C CA . SER A 1 163 ? 25.149 -10.458 -5.022 1.00 48.72 163 SER A CA 1
ATOM 1278 C C . SER A 1 163 ? 25.263 -10.672 -6.528 1.00 48.72 163 SER A C 1
ATOM 1280 O O . SER A 1 163 ? 24.322 -10.463 -7.297 1.00 48.72 163 SER A O 1
ATOM 1282 N N . GLN A 1 164 ? 26.466 -11.051 -6.943 1.00 52.97 164 GLN A N 1
ATOM 1283 C CA . GLN A 1 164 ? 26.737 -11.377 -8.332 1.00 52.97 164 GLN A CA 1
ATOM 1284 C C . GLN A 1 164 ? 26.077 -12.707 -8.719 1.00 52.97 164 GLN A C 1
ATOM 1286 O O . GLN A 1 164 ? 25.493 -12.777 -9.794 1.00 52.97 164 GLN A O 1
ATOM 1291 N N . GLU A 1 165 ? 26.082 -13.707 -7.827 1.00 57.09 165 GLU A N 1
ATOM 1292 C CA . GLU A 1 165 ? 25.454 -15.009 -8.094 1.00 57.09 165 GLU A CA 1
ATOM 1293 C C . GLU A 1 165 ? 23.944 -14.871 -8.349 1.00 57.09 165 GLU A C 1
ATOM 1295 O O . GLU A 1 165 ? 23.434 -15.369 -9.354 1.00 57.09 165 GLU A O 1
ATOM 1300 N N . PHE A 1 166 ? 23.242 -14.089 -7.519 1.00 60.06 166 PHE A N 1
ATOM 1301 C CA . PHE A 1 166 ? 21.813 -13.835 -7.701 1.00 60.06 166 PHE A CA 1
ATOM 1302 C C . PHE A 1 166 ? 21.539 -13.130 -9.020 1.00 60.06 166 PHE A C 1
ATOM 1304 O O . PHE A 1 166 ? 20.597 -13.477 -9.731 1.00 60.06 166 PHE A O 1
ATOM 1311 N N . PHE A 1 167 ? 22.355 -12.129 -9.359 1.00 62.78 167 PHE A N 1
ATOM 1312 C CA . PHE A 1 167 ? 22.216 -11.407 -10.615 1.00 62.78 167 PHE A CA 1
ATOM 1313 C C . PHE A 1 167 ? 22.407 -12.337 -11.821 1.00 62.78 167 PHE A C 1
ATOM 1315 O O . PHE A 1 167 ? 21.579 -12.317 -12.728 1.00 62.78 167 PHE A O 1
ATOM 1322 N N . GLU A 1 168 ? 23.431 -13.192 -11.823 1.00 63.88 168 GLU A N 1
ATOM 1323 C CA . GLU A 1 168 ? 23.697 -14.150 -12.905 1.00 63.88 168 GLU A CA 1
ATOM 1324 C C . GLU A 1 168 ? 22.547 -15.162 -13.069 1.00 63.88 168 GLU A C 1
ATOM 1326 O O . GLU A 1 168 ? 22.020 -15.341 -14.175 1.00 63.88 168 GLU A O 1
ATOM 1331 N N . HIS A 1 169 ? 22.070 -15.754 -11.969 1.00 68.06 169 HIS A N 1
ATOM 1332 C CA . HIS A 1 169 ? 20.928 -16.675 -11.976 1.00 68.06 169 HIS A CA 1
ATOM 1333 C C . HIS A 1 169 ? 19.616 -15.998 -12.402 1.00 68.06 169 HIS A C 1
ATOM 1335 O O . HIS A 1 169 ? 18.808 -16.564 -13.155 1.00 68.06 169 HIS A O 1
ATOM 1341 N N . ALA A 1 170 ? 19.393 -14.767 -11.949 1.00 69.31 170 ALA A N 1
ATOM 1342 C CA . ALA A 1 170 ? 18.242 -13.974 -12.342 1.00 69.31 170 ALA A CA 1
ATOM 1343 C C . ALA A 1 170 ? 18.289 -13.616 -13.832 1.00 69.31 170 ALA A C 1
ATOM 1345 O O . ALA A 1 170 ? 17.296 -13.811 -14.527 1.00 69.31 170 ALA A O 1
ATOM 1346 N N . VAL A 1 171 ? 19.436 -13.179 -14.362 1.00 68.88 171 VAL A N 1
ATOM 1347 C CA . VAL A 1 171 ? 19.614 -12.866 -15.790 1.00 68.88 171 VAL A CA 1
ATOM 1348 C C . VAL A 1 171 ? 19.372 -14.092 -16.667 1.00 68.88 171 VAL A C 1
ATOM 1350 O O . VAL A 1 171 ? 18.683 -13.982 -17.684 1.00 68.88 171 VAL A O 1
ATOM 1353 N N . ALA A 1 172 ? 19.867 -15.269 -16.274 1.00 69.69 172 ALA A N 1
ATOM 1354 C CA . ALA A 1 172 ? 19.561 -16.516 -16.976 1.00 69.69 172 ALA A CA 1
ATOM 1355 C C . ALA A 1 172 ? 18.046 -16.775 -17.035 1.00 69.69 172 ALA A C 1
ATOM 1357 O O . ALA A 1 172 ? 17.519 -17.173 -18.075 1.00 69.69 172 ALA A O 1
ATOM 1358 N N . SER A 1 173 ? 17.334 -16.477 -15.946 1.00 73.56 173 SER A N 1
ATOM 1359 C CA . SER A 1 173 ? 15.878 -16.609 -15.865 1.00 73.56 173 SER A CA 1
ATOM 1360 C C . SER A 1 173 ? 15.139 -15.600 -16.748 1.00 73.56 173 SER A C 1
ATOM 1362 O O . SER A 1 173 ? 14.163 -15.972 -17.398 1.00 73.56 173 SER A O 1
ATOM 1364 N N . LEU A 1 174 ? 15.632 -14.360 -16.834 1.00 76.75 174 LEU A N 1
ATOM 1365 C CA . LEU A 1 174 ? 15.076 -13.310 -17.694 1.00 76.75 174 LEU A CA 1
ATOM 1366 C C . LEU A 1 174 ? 15.235 -13.642 -19.183 1.00 76.75 174 LEU A C 1
ATOM 1368 O O . LEU A 1 174 ? 14.316 -13.410 -19.961 1.00 76.75 174 LEU A O 1
ATOM 1372 N N . LYS A 1 175 ? 16.368 -14.236 -19.589 1.00 71.06 175 LYS A N 1
ATOM 1373 C CA . LYS A 1 175 ? 16.651 -14.602 -20.992 1.00 71.06 175 LYS A CA 1
ATOM 1374 C C . LYS A 1 175 ? 15.741 -15.709 -21.544 1.00 71.06 175 LYS A C 1
ATOM 1376 O O . LYS A 1 175 ? 15.647 -15.851 -22.761 1.00 71.06 175 LYS A O 1
ATOM 1381 N N . ARG A 1 176 ? 15.064 -16.486 -20.687 1.00 73.69 176 ARG A N 1
ATOM 1382 C CA . ARG A 1 176 ? 14.157 -17.572 -21.117 1.00 73.69 176 ARG A CA 1
ATOM 1383 C C . ARG A 1 176 ? 12.890 -17.069 -21.809 1.00 73.69 176 ARG A C 1
ATOM 1385 O O . ARG A 1 176 ? 12.240 -17.839 -22.511 1.00 73.69 176 ARG A O 1
ATOM 1392 N N . ARG A 1 177 ? 12.535 -15.798 -21.620 1.00 75.94 177 ARG A N 1
ATOM 1393 C CA . ARG A 1 177 ? 11.344 -15.177 -22.199 1.00 75.94 177 ARG A CA 1
ATOM 1394 C C . ARG A 1 177 ? 11.742 -13.939 -22.980 1.00 75.94 177 ARG A C 1
ATOM 1396 O O . ARG A 1 177 ? 12.573 -13.143 -22.550 1.00 75.94 177 ARG A O 1
ATOM 1403 N N . ARG A 1 178 ? 11.100 -13.748 -24.128 1.00 84.38 178 ARG A N 1
ATOM 1404 C CA . ARG A 1 178 ? 11.152 -12.468 -24.823 1.00 84.38 178 ARG A CA 1
ATOM 1405 C C . ARG A 1 178 ? 10.115 -11.541 -24.197 1.00 84.38 178 ARG A C 1
ATOM 1407 O O . ARG A 1 178 ? 8.923 -11.826 -24.277 1.00 84.38 178 ARG A O 1
ATOM 1414 N N . ILE A 1 179 ? 10.584 -10.441 -23.623 1.00 91.19 179 ILE A N 1
ATOM 1415 C CA . ILE A 1 179 ? 9.752 -9.376 -23.063 1.00 91.19 179 ILE A CA 1
ATOM 1416 C C . ILE A 1 179 ? 9.889 -8.128 -23.933 1.00 91.19 179 ILE A C 1
ATOM 1418 O O . ILE A 1 179 ? 11.012 -7.696 -24.198 1.00 91.19 179 ILE A O 1
ATOM 1422 N N . ASP A 1 180 ? 8.765 -7.571 -24.384 1.00 92.62 180 ASP A N 1
ATOM 1423 C CA . ASP A 1 180 ? 8.747 -6.360 -25.205 1.00 92.62 180 ASP A CA 1
ATOM 1424 C C . ASP A 1 180 ? 8.654 -5.079 -24.355 1.00 92.62 180 ASP A C 1
ATOM 1426 O O . ASP A 1 180 ? 9.217 -4.068 -24.762 1.00 92.62 180 ASP A O 1
ATOM 1430 N N . VAL A 1 181 ? 8.006 -5.105 -23.178 1.00 96.06 181 VAL A N 1
ATOM 1431 C CA . VAL A 1 181 ? 7.930 -3.976 -22.222 1.00 96.06 181 VAL A CA 1
ATOM 1432 C C . VAL A 1 181 ? 8.144 -4.458 -20.786 1.00 96.06 181 VAL A C 1
ATOM 1434 O O . VAL A 1 181 ? 7.549 -5.447 -20.359 1.00 96.06 181 VAL A O 1
ATOM 1437 N N . TRP A 1 182 ? 8.953 -3.733 -20.009 1.00 96.00 182 TRP A N 1
ATOM 1438 C CA . TRP A 1 182 ? 9.222 -4.057 -18.604 1.00 96.00 182 TRP A CA 1
ATOM 1439 C C . TRP A 1 182 ? 8.531 -3.095 -17.640 1.00 96.00 182 TRP A C 1
ATOM 1441 O O . TRP A 1 182 ? 8.598 -1.882 -17.818 1.00 96.00 182 TRP A O 1
ATOM 1451 N N . ILE A 1 183 ? 7.942 -3.628 -16.571 1.00 97.62 183 ILE A N 1
ATOM 1452 C CA . ILE A 1 183 ? 7.403 -2.869 -15.438 1.00 97.62 183 ILE A CA 1
ATOM 1453 C C . ILE A 1 183 ? 8.240 -3.196 -14.198 1.00 97.62 183 ILE A C 1
ATOM 1455 O O . ILE A 1 183 ? 8.391 -4.361 -13.834 1.00 97.62 183 ILE A O 1
ATOM 1459 N N . LEU A 1 184 ? 8.804 -2.182 -13.543 1.00 93.25 184 LEU A N 1
ATOM 1460 C CA . LEU A 1 184 ? 9.636 -2.349 -12.347 1.00 93.25 184 LEU A CA 1
ATOM 1461 C C . LEU A 1 184 ? 8.911 -1.771 -11.132 1.00 93.25 184 LEU A C 1
ATOM 1463 O O . LEU A 1 184 ? 8.652 -0.571 -11.091 1.00 93.25 184 LEU A O 1
ATOM 1467 N N . GLU A 1 185 ? 8.622 -2.603 -10.133 1.00 86.88 185 GLU A N 1
ATOM 1468 C CA . GLU A 1 185 ? 7.716 -2.252 -9.024 1.00 86.88 185 GLU A CA 1
ATOM 1469 C C . GLU A 1 185 ? 8.423 -1.656 -7.802 1.00 86.88 185 GLU A C 1
ATOM 1471 O O . GLU A 1 185 ? 7.813 -0.952 -7.007 1.00 86.88 185 GLU A O 1
ATOM 1476 N N . SER A 1 186 ? 9.727 -1.886 -7.626 1.00 70.44 186 SER A N 1
ATOM 1477 C CA . SER A 1 186 ? 10.502 -1.217 -6.572 1.00 70.44 186 SER A CA 1
ATOM 1478 C C . SER A 1 186 ? 12.009 -1.418 -6.741 1.00 70.44 186 SER A C 1
ATOM 1480 O O . SER A 1 186 ? 12.492 -2.169 -7.596 1.00 70.44 186 SER A O 1
ATOM 1482 N N . LEU A 1 187 ? 12.773 -0.773 -5.859 1.00 62.94 187 LEU A N 1
ATOM 1483 C CA . LEU A 1 187 ? 14.144 -1.172 -5.570 1.00 62.94 187 LEU A CA 1
ATOM 1484 C C . LEU A 1 187 ? 14.180 -2.630 -5.075 1.00 62.94 187 LEU A C 1
ATOM 1486 O O . LEU A 1 187 ? 13.311 -3.031 -4.303 1.00 62.94 187 LEU A O 1
ATOM 1490 N N . PRO A 1 188 ? 15.20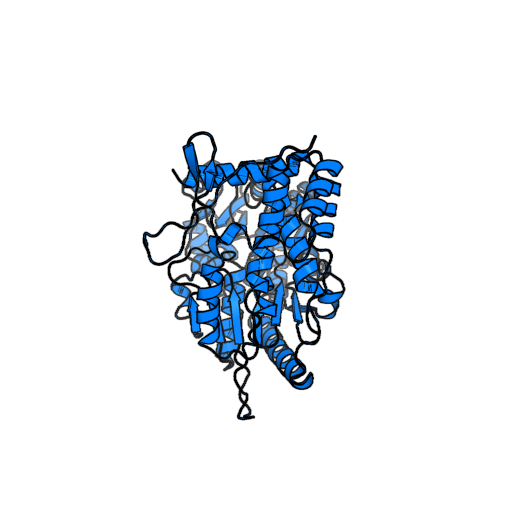1 -3.411 -5.470 1.00 62.94 188 PRO A N 1
ATOM 1491 C CA . PRO A 1 188 ? 16.406 -2.998 -6.200 1.00 62.94 188 PRO A CA 1
ATOM 1492 C C . PRO A 1 188 ? 16.298 -3.056 -7.732 1.00 62.94 188 PRO A C 1
ATOM 1494 O O . PRO A 1 188 ? 17.226 -2.612 -8.405 1.00 62.94 188 PRO A O 1
ATOM 1497 N N . PHE A 1 189 ? 15.200 -3.558 -8.303 1.00 72.31 189 PHE A N 1
ATOM 1498 C CA . PHE A 1 189 ? 15.119 -3.845 -9.744 1.00 72.31 189 PHE A CA 1
ATOM 1499 C C . PHE A 1 189 ? 15.202 -2.615 -10.632 1.00 72.31 189 PHE A C 1
ATOM 1501 O O . PHE A 1 189 ? 15.606 -2.732 -11.782 1.00 72.31 189 PHE A O 1
ATOM 1508 N N . TYR A 1 190 ? 14.939 -1.419 -10.104 1.00 75.69 190 TYR A N 1
ATOM 1509 C CA . TYR A 1 190 ? 15.179 -0.186 -10.856 1.00 75.69 190 TYR A CA 1
ATOM 1510 C C . TYR A 1 190 ? 16.627 -0.088 -11.361 1.00 75.69 190 TYR A C 1
ATOM 1512 O O . TYR A 1 190 ? 16.877 0.474 -12.425 1.00 75.69 190 TYR A O 1
ATOM 1520 N N . TYR A 1 191 ? 17.588 -0.650 -10.618 1.00 69.69 191 TYR A N 1
ATOM 1521 C CA . TYR A 1 191 ? 18.997 -0.668 -11.011 1.00 69.69 191 TYR A CA 1
ATOM 1522 C C . TYR A 1 191 ? 19.286 -1.605 -12.185 1.00 69.69 191 TYR A C 1
ATOM 1524 O O . TYR A 1 191 ? 20.352 -1.503 -12.784 1.00 69.69 191 TYR A O 1
ATOM 1532 N N . TRP A 1 192 ? 18.361 -2.504 -12.518 1.00 74.56 192 TRP A N 1
ATOM 1533 C CA . TRP A 1 192 ? 18.525 -3.477 -13.594 1.00 74.56 192 TRP A CA 1
ATOM 1534 C C . TRP A 1 192 ? 18.066 -2.946 -14.940 1.00 74.56 192 TRP A C 1
ATOM 1536 O O . TRP A 1 192 ? 18.253 -3.631 -15.935 1.00 74.56 192 TRP A O 1
ATOM 1546 N N . ARG A 1 193 ? 17.523 -1.724 -15.007 1.00 78.94 193 ARG A N 1
ATOM 1547 C CA . ARG A 1 193 ? 17.061 -1.128 -16.263 1.00 78.94 193 ARG A CA 1
ATOM 1548 C C . ARG A 1 193 ? 18.079 -1.280 -17.393 1.00 78.94 193 ARG A C 1
ATOM 1550 O O . ARG A 1 193 ? 17.698 -1.613 -18.509 1.00 78.94 193 ARG A O 1
ATOM 1557 N N . ASP A 1 194 ? 19.360 -1.009 -17.134 1.00 72.94 194 ASP A N 1
ATOM 1558 C CA . ASP A 1 194 ? 20.396 -1.067 -18.177 1.00 72.94 194 ASP A CA 1
ATOM 1559 C C . ASP A 1 194 ? 20.696 -2.491 -18.661 1.00 72.94 194 ASP A C 1
ATOM 1561 O O . ASP A 1 194 ? 21.212 -2.659 -19.765 1.00 72.94 194 ASP A O 1
ATOM 1565 N N . SER A 1 195 ? 20.322 -3.490 -17.865 1.00 72.94 195 SER A N 1
ATOM 1566 C CA . SER A 1 195 ? 20.430 -4.914 -18.171 1.00 72.94 195 SER A CA 1
ATOM 1567 C C . SER A 1 195 ? 19.204 -5.456 -18.912 1.00 72.94 195 SER A C 1
ATOM 1569 O O . SER A 1 195 ? 19.236 -6.593 -19.364 1.00 72.94 195 SER A O 1
ATOM 1571 N N . LEU A 1 196 ? 18.118 -4.686 -19.039 1.00 78.81 196 LEU A N 1
ATOM 1572 C CA . LEU A 1 196 ? 16.884 -5.135 -19.683 1.00 78.81 196 LEU A CA 1
ATOM 1573 C C . LEU A 1 196 ? 16.839 -4.708 -21.154 1.00 78.81 196 LEU A C 1
ATOM 1575 O O . LEU A 1 196 ? 17.182 -3.580 -21.522 1.00 78.81 196 LEU A O 1
ATOM 1579 N N . ALA A 1 197 ? 16.391 -5.630 -22.004 1.00 77.62 197 ALA A N 1
ATOM 1580 C CA . ALA A 1 197 ? 16.088 -5.349 -23.399 1.00 77.62 197 ALA A CA 1
ATOM 1581 C C . ALA A 1 197 ? 14.658 -4.802 -23.503 1.00 77.62 197 ALA A C 1
ATOM 1583 O O . ALA A 1 197 ? 13.722 -5.464 -23.064 1.00 77.62 197 ALA A O 1
ATOM 1584 N N . GLY A 1 198 ? 14.506 -3.614 -24.087 1.00 85.12 198 GLY A N 1
ATOM 1585 C CA . GLY A 1 198 ? 13.217 -2.936 -24.239 1.00 85.12 198 GLY A CA 1
ATOM 1586 C C . GLY A 1 198 ? 13.065 -1.702 -23.342 1.00 85.12 198 GLY A C 1
ATOM 1587 O O . GLY A 1 198 ? 13.986 -1.347 -22.597 1.00 85.12 198 GLY A O 1
ATOM 1588 N N . PRO A 1 199 ? 11.931 -1.002 -23.457 1.00 93.19 199 PRO A N 1
ATOM 1589 C CA . PRO A 1 199 ? 11.606 0.144 -22.632 1.00 93.19 199 PRO A CA 1
ATOM 1590 C C . PRO A 1 199 ? 11.095 -0.263 -21.244 1.00 93.19 199 PRO A C 1
ATOM 1592 O O . PRO A 1 199 ? 10.574 -1.366 -21.046 1.00 93.19 199 PRO A O 1
ATOM 1595 N N . VAL A 1 200 ? 11.236 0.656 -20.286 1.00 94.31 200 VAL A N 1
ATOM 1596 C CA . VAL A 1 200 ? 10.886 0.430 -18.881 1.00 94.31 200 VAL A CA 1
ATOM 1597 C C . VAL A 1 200 ? 9.828 1.418 -18.386 1.00 94.31 200 VAL A C 1
ATOM 1599 O O . VAL A 1 200 ? 9.936 2.630 -18.582 1.00 94.31 200 VAL A O 1
ATOM 1602 N N . ILE A 1 201 ? 8.848 0.890 -17.655 1.00 97.56 201 ILE A N 1
ATOM 1603 C CA . ILE A 1 201 ? 7.911 1.631 -16.812 1.00 97.56 201 ILE A CA 1
ATOM 1604 C C . ILE A 1 201 ? 8.309 1.408 -15.347 1.00 97.56 201 ILE A C 1
ATOM 1606 O O . ILE A 1 201 ? 8.260 0.288 -14.843 1.00 97.56 201 ILE A O 1
ATOM 1610 N N . PHE A 1 202 ? 8.701 2.464 -14.639 1.00 95.88 202 PHE A N 1
ATOM 1611 C CA . PHE A 1 202 ? 8.971 2.411 -13.198 1.00 95.88 202 PHE A CA 1
ATOM 1612 C C . PHE A 1 202 ? 7.688 2.706 -12.421 1.00 95.88 202 PHE A C 1
ATOM 1614 O O . PHE A 1 202 ? 7.120 3.772 -12.620 1.00 95.88 202 PHE A O 1
ATOM 1621 N N . VAL A 1 203 ? 7.246 1.834 -11.517 1.00 97.00 203 VAL A N 1
ATOM 1622 C CA . VAL A 1 203 ? 6.083 2.089 -10.648 1.00 97.00 203 VAL A CA 1
ATOM 1623 C C . VAL A 1 203 ? 6.570 2.538 -9.280 1.00 97.00 203 VAL A C 1
ATOM 1625 O O . VAL A 1 203 ? 7.122 1.756 -8.509 1.00 97.00 203 VAL A O 1
ATOM 1628 N N . GLU A 1 204 ? 6.423 3.826 -8.992 1.00 94.81 204 GLU A N 1
ATOM 1629 C CA . GLU A 1 204 ? 6.872 4.457 -7.761 1.00 94.81 204 GLU A CA 1
ATOM 1630 C C . GLU A 1 204 ? 5.733 4.500 -6.736 1.00 94.81 204 GLU A C 1
ATOM 1632 O O . GLU A 1 204 ? 4.789 5.288 -6.836 1.00 94.81 204 GLU A O 1
ATOM 1637 N N . HIS A 1 205 ? 5.889 3.681 -5.694 1.00 92.94 205 HIS A N 1
ATOM 1638 C CA . HIS A 1 205 ? 4.995 3.639 -4.529 1.00 92.94 205 HIS A CA 1
ATOM 1639 C C . HIS A 1 205 ? 5.330 4.696 -3.464 1.00 92.94 205 HIS A C 1
ATOM 1641 O O . HIS A 1 205 ? 4.619 4.858 -2.473 1.00 92.94 205 HIS A O 1
ATOM 1647 N N . GLY A 1 206 ? 6.427 5.427 -3.667 1.00 89.56 206 GLY A N 1
ATOM 1648 C CA . GLY A 1 206 ? 6.988 6.385 -2.732 1.00 89.56 206 GLY A CA 1
ATOM 1649 C C . GLY A 1 206 ? 7.948 5.740 -1.730 1.00 89.56 206 GLY A C 1
ATOM 1650 O O . GLY A 1 206 ? 8.007 4.529 -1.520 1.00 89.56 206 GLY A O 1
ATOM 1651 N N . THR A 1 207 ? 8.751 6.577 -1.085 1.00 87.31 207 THR A N 1
ATOM 1652 C CA . THR A 1 207 ? 9.629 6.179 0.019 1.00 87.31 207 THR A CA 1
ATOM 1653 C C . THR A 1 207 ? 9.388 7.165 1.158 1.00 87.31 207 THR A C 1
ATOM 1655 O O . THR A 1 207 ? 9.415 8.367 0.880 1.00 87.31 207 THR A O 1
ATOM 1658 N N . PRO A 1 208 ? 9.169 6.729 2.412 1.00 90.50 208 PRO A N 1
ATOM 1659 C CA . PRO A 1 208 ? 8.976 7.669 3.509 1.00 90.50 208 PRO A CA 1
ATOM 1660 C C . PRO A 1 208 ? 10.202 8.561 3.736 1.00 90.50 208 PRO A C 1
ATOM 1662 O O . PRO A 1 208 ? 11.308 8.293 3.242 1.00 90.50 208 PRO A O 1
ATOM 1665 N N . PHE A 1 209 ? 10.001 9.675 4.435 1.00 91.12 209 PHE A N 1
ATOM 1666 C CA . PHE A 1 209 ? 11.087 10.598 4.748 1.00 91.12 209 PHE A CA 1
ATOM 1667 C C . PHE A 1 209 ? 12.087 9.943 5.718 1.00 91.12 209 PHE A C 1
ATOM 1669 O O . PHE A 1 209 ? 11.653 9.329 6.695 1.00 91.12 209 PHE A O 1
ATOM 1676 N N . PRO A 1 210 ? 13.410 10.033 5.468 1.00 81.75 210 PRO A N 1
ATOM 1677 C CA . PRO A 1 210 ? 14.432 9.461 6.348 1.00 81.75 210 PRO A CA 1
ATOM 1678 C C . PRO A 1 210 ? 14.291 9.877 7.815 1.00 81.75 210 PRO A C 1
ATOM 1680 O O . PRO A 1 210 ? 14.599 9.095 8.708 1.00 81.75 210 PRO A O 1
ATOM 1683 N N . GLU A 1 211 ? 13.828 11.098 8.061 1.00 89.88 211 GLU A N 1
ATOM 1684 C CA . GLU A 1 211 ? 13.664 11.713 9.381 1.00 89.88 211 GLU A CA 1
ATOM 1685 C C . GLU A 1 211 ? 12.617 10.997 10.239 1.00 89.88 211 GLU A C 1
ATOM 1687 O O . GLU A 1 211 ? 12.618 11.135 11.458 1.00 89.88 211 GLU A O 1
ATOM 1692 N N . LEU A 1 212 ? 11.738 10.211 9.613 1.00 90.12 212 LEU A N 1
ATOM 1693 C CA . LEU A 1 212 ? 10.723 9.440 10.319 1.00 90.12 212 LEU A CA 1
ATOM 1694 C C . LEU A 1 212 ? 11.279 8.147 10.914 1.00 90.12 212 LEU A C 1
ATOM 1696 O O . LEU A 1 212 ? 10.549 7.489 11.636 1.00 90.12 212 LEU A O 1
ATOM 1700 N N . PHE A 1 213 ? 12.522 7.760 10.616 1.00 83.44 213 PHE A N 1
ATOM 1701 C CA . PHE A 1 213 ? 13.117 6.501 11.065 1.00 83.44 213 PHE A CA 1
ATOM 1702 C C . PHE A 1 213 ? 14.201 6.706 12.132 1.00 83.44 213 PHE A C 1
ATOM 1704 O O . PHE A 1 213 ? 14.850 7.755 12.144 1.00 83.44 213 PHE A O 1
ATOM 1711 N N . PRO A 1 214 ? 14.498 5.682 12.965 1.00 79.31 214 PRO A N 1
ATOM 1712 C CA . PRO A 1 214 ? 15.689 5.685 13.809 1.00 79.31 214 PRO A CA 1
ATOM 1713 C C . PRO A 1 214 ? 16.945 5.941 12.976 1.00 79.31 214 PRO A C 1
ATOM 1715 O O . PRO A 1 214 ? 17.003 5.548 11.804 1.00 79.31 214 PRO A O 1
ATOM 1718 N N . LYS A 1 215 ? 17.962 6.565 13.582 1.00 72.69 215 LYS A N 1
ATOM 1719 C CA . LYS A 1 215 ? 19.197 7.003 12.902 1.00 72.69 215 LYS A CA 1
ATOM 1720 C C . LYS A 1 215 ? 19.785 5.924 11.997 1.00 72.69 215 LYS A C 1
ATOM 1722 O O . LYS A 1 215 ? 20.184 6.198 10.864 1.00 72.69 215 LYS A O 1
ATOM 1727 N N . GLU A 1 216 ? 19.773 4.678 12.462 1.00 67.00 216 GLU A N 1
ATOM 1728 C CA . GLU A 1 216 ? 20.361 3.559 11.743 1.00 67.00 216 GLU A CA 1
ATOM 1729 C C . GLU A 1 216 ? 19.651 3.243 10.424 1.00 67.00 216 GLU A C 1
ATOM 1731 O O . GLU A 1 216 ? 20.288 2.925 9.416 1.00 67.00 216 GLU A O 1
ATOM 1736 N N . MET A 1 217 ? 18.324 3.333 10.420 1.00 67.94 217 MET A N 1
ATOM 1737 C CA . MET A 1 217 ? 17.511 3.089 9.235 1.00 67.94 217 MET A CA 1
ATOM 1738 C C . MET A 1 217 ? 17.401 4.352 8.375 1.00 67.94 217 MET A C 1
ATOM 1740 O O . MET A 1 217 ? 17.437 4.246 7.147 1.00 67.94 217 MET A O 1
ATOM 1744 N N . SER A 1 218 ? 17.380 5.533 8.998 1.00 73.25 218 SER A N 1
ATOM 1745 C CA . SER A 1 218 ? 17.345 6.839 8.336 1.00 73.25 218 SER A CA 1
ATOM 1746 C C . SER A 1 218 ? 18.427 6.971 7.262 1.00 73.25 218 SER A C 1
ATOM 1748 O O . SER A 1 218 ? 18.120 7.293 6.111 1.00 73.25 218 SER A O 1
ATOM 1750 N N . LEU A 1 219 ? 19.682 6.610 7.571 1.00 62.47 219 LEU A N 1
ATOM 1751 C CA . LEU A 1 219 ? 20.759 6.662 6.577 1.00 62.47 219 LEU A CA 1
ATOM 1752 C C . LEU A 1 219 ? 20.486 5.740 5.384 1.00 62.47 219 LEU A C 1
ATOM 1754 O O . LEU A 1 219 ? 20.686 6.135 4.237 1.00 62.47 219 LEU A O 1
ATOM 1758 N N . SER A 1 220 ? 20.020 4.515 5.636 1.00 63.91 220 SER A N 1
ATOM 1759 C CA . SER A 1 220 ? 19.730 3.559 4.563 1.00 63.91 220 SER A CA 1
ATOM 1760 C C . SER A 1 220 ? 18.621 4.060 3.633 1.00 63.91 220 SER A C 1
ATOM 1762 O O . SER A 1 220 ? 18.746 3.950 2.413 1.00 63.91 220 SER A O 1
ATOM 1764 N N . VAL A 1 221 ? 17.591 4.697 4.196 1.00 69.19 221 VAL A N 1
ATOM 1765 C CA . VAL A 1 221 ? 16.489 5.306 3.445 1.00 69.19 221 VAL A CA 1
ATOM 1766 C C . VAL A 1 221 ? 16.988 6.514 2.651 1.00 69.19 221 VAL A C 1
ATOM 1768 O O . VAL A 1 221 ? 16.682 6.632 1.464 1.00 69.19 221 VAL A O 1
ATOM 1771 N N . ARG A 1 222 ? 17.820 7.376 3.251 1.00 72.31 222 ARG A N 1
ATOM 1772 C CA . ARG A 1 222 ? 18.436 8.528 2.569 1.00 72.31 222 ARG A CA 1
ATOM 1773 C C . ARG A 1 222 ? 19.283 8.075 1.379 1.00 72.31 222 ARG A C 1
ATOM 1775 O O . ARG A 1 222 ? 19.094 8.564 0.268 1.00 72.31 222 ARG A O 1
ATOM 1782 N N . LEU A 1 223 ? 20.145 7.077 1.578 1.00 63.88 223 LEU A N 1
ATOM 1783 C CA . LEU A 1 223 ? 20.959 6.486 0.514 1.00 63.88 223 LEU A CA 1
ATOM 1784 C C . LEU A 1 223 ? 20.102 5.873 -0.597 1.00 63.88 223 LEU A C 1
ATOM 1786 O O . LEU A 1 223 ? 20.407 6.081 -1.771 1.00 63.88 223 LEU A O 1
ATOM 1790 N N . ALA A 1 224 ? 19.025 5.159 -0.261 1.00 68.50 224 ALA A N 1
ATOM 1791 C CA . ALA A 1 224 ? 18.111 4.598 -1.253 1.00 68.50 224 ALA A CA 1
ATOM 1792 C C . ALA A 1 224 ? 17.446 5.697 -2.100 1.00 68.50 224 ALA A C 1
ATOM 1794 O O . ALA A 1 224 ? 17.456 5.610 -3.329 1.00 68.50 224 ALA A O 1
ATOM 1795 N N . ARG A 1 225 ? 16.947 6.771 -1.468 1.00 75.75 225 ARG A N 1
ATOM 1796 C CA . ARG A 1 225 ? 16.349 7.928 -2.163 1.00 75.75 225 ARG A CA 1
ATOM 1797 C C . ARG A 1 225 ? 17.345 8.608 -3.102 1.00 75.75 225 ARG A C 1
ATOM 1799 O O . ARG A 1 225 ? 17.009 8.871 -4.255 1.00 75.75 225 ARG A O 1
ATOM 1806 N N . LEU A 1 226 ? 18.572 8.847 -2.640 1.00 68.69 226 LEU A N 1
ATOM 1807 C CA . LEU A 1 226 ? 19.623 9.477 -3.445 1.00 68.69 226 LEU A CA 1
ATOM 1808 C C . LEU A 1 226 ? 20.084 8.603 -4.599 1.00 68.69 226 LEU A C 1
ATOM 1810 O O . LEU A 1 226 ? 20.238 9.083 -5.719 1.00 68.69 226 LEU A O 1
ATOM 1814 N N . THR A 1 227 ? 20.261 7.308 -4.351 1.00 66.38 227 THR A N 1
ATOM 1815 C CA . THR A 1 227 ? 20.652 6.357 -5.393 1.00 66.38 227 THR A CA 1
ATOM 1816 C C . THR A 1 227 ? 19.580 6.270 -6.470 1.00 66.38 227 THR A C 1
ATOM 1818 O O . THR A 1 227 ? 19.897 6.362 -7.655 1.00 66.38 227 THR A O 1
ATOM 1821 N N . LYS A 1 228 ? 18.311 6.181 -6.066 1.00 76.69 228 LYS A N 1
ATOM 1822 C CA . LYS A 1 228 ? 17.168 6.197 -6.978 1.00 76.69 228 LYS A CA 1
ATOM 1823 C C . LYS A 1 228 ? 17.127 7.486 -7.809 1.00 76.69 228 LYS A C 1
ATOM 1825 O O . LYS A 1 228 ? 17.068 7.423 -9.034 1.00 76.69 228 LYS A O 1
ATOM 1830 N N . ARG A 1 229 ? 17.263 8.650 -7.168 1.00 78.88 229 ARG A N 1
ATOM 1831 C CA . ARG A 1 229 ? 17.295 9.957 -7.843 1.00 78.88 229 ARG A CA 1
ATOM 1832 C C . ARG A 1 229 ? 18.440 10.071 -8.852 1.00 78.88 229 ARG A C 1
ATOM 1834 O O . ARG A 1 229 ? 18.209 10.408 -10.007 1.00 78.88 229 ARG A O 1
ATOM 1841 N N . GLU A 1 230 ? 19.669 9.806 -8.420 1.00 68.81 230 GLU A N 1
ATOM 1842 C CA . GLU A 1 230 ? 20.872 10.105 -9.204 1.00 68.81 230 GLU A CA 1
ATOM 1843 C C . GLU A 1 230 ? 21.232 9.025 -10.231 1.00 68.81 230 GLU A C 1
ATOM 1845 O O . GLU A 1 230 ? 21.859 9.349 -11.238 1.00 68.81 230 GLU A O 1
ATOM 1850 N N . ARG A 1 231 ? 20.878 7.752 -9.997 1.00 69.62 231 ARG A N 1
ATOM 1851 C CA . ARG A 1 231 ? 21.250 6.642 -10.898 1.00 69.62 231 ARG A CA 1
ATOM 1852 C C . ARG A 1 231 ? 20.106 6.119 -11.742 1.00 69.62 231 ARG A C 1
ATOM 1854 O O . ARG A 1 231 ? 20.373 5.672 -12.846 1.00 69.62 231 ARG A O 1
ATOM 1861 N N . VAL A 1 232 ? 18.877 6.135 -11.230 1.00 79.38 232 VAL A N 1
ATOM 1862 C CA . VAL A 1 232 ? 17.727 5.601 -11.968 1.00 79.38 232 VAL A CA 1
ATOM 1863 C C . VAL A 1 232 ? 17.094 6.731 -12.763 1.00 79.38 232 VAL A C 1
ATOM 1865 O O . VAL A 1 232 ? 17.191 6.771 -13.985 1.00 79.38 232 VAL A O 1
ATOM 1868 N N . PHE A 1 233 ? 16.524 7.709 -12.064 1.00 83.94 233 PHE A N 1
ATOM 1869 C CA . PHE A 1 233 ? 15.670 8.715 -12.687 1.00 83.94 233 PHE A CA 1
ATOM 1870 C C . PHE A 1 233 ? 16.417 9.690 -13.603 1.00 83.94 233 PHE A C 1
ATOM 1872 O O . PHE A 1 233 ? 15.907 10.040 -14.661 1.00 83.94 233 PHE A O 1
ATOM 1879 N N . LYS A 1 234 ? 17.663 10.057 -13.278 1.00 79.00 234 LYS A N 1
ATOM 1880 C CA . LYS A 1 234 ? 18.503 10.871 -14.179 1.00 79.00 234 LYS A CA 1
ATOM 1881 C C . LYS A 1 234 ? 19.060 10.119 -15.392 1.00 79.00 234 LYS A C 1
ATOM 1883 O O . LYS A 1 234 ? 19.546 10.758 -16.319 1.00 79.00 234 LYS A O 1
ATOM 1888 N N . ALA A 1 235 ? 19.043 8.786 -15.379 1.00 76.19 235 ALA A N 1
ATOM 1889 C CA . ALA A 1 235 ? 19.572 7.949 -16.462 1.00 76.19 235 ALA A CA 1
ATOM 1890 C C . ALA A 1 235 ? 18.466 7.325 -17.337 1.00 76.19 235 ALA A C 1
ATOM 1892 O O . ALA A 1 235 ? 18.748 6.485 -18.204 1.00 76.19 235 ALA A O 1
ATOM 1893 N N . MET A 1 236 ? 17.212 7.731 -17.112 1.00 85.50 236 MET A N 1
ATOM 1894 C CA . MET A 1 236 ? 16.065 7.335 -17.922 1.00 85.50 236 MET A CA 1
ATOM 1895 C C . MET A 1 236 ? 16.269 7.720 -19.391 1.00 85.50 236 MET A C 1
ATOM 1897 O O . MET A 1 236 ? 16.879 8.734 -19.726 1.00 85.50 236 MET A O 1
ATOM 1901 N N . ARG A 1 237 ? 15.793 6.855 -20.282 1.00 87.50 237 ARG A N 1
ATOM 1902 C CA . ARG A 1 237 ? 15.807 7.040 -21.733 1.00 87.50 237 ARG A CA 1
ATOM 1903 C C . ARG A 1 237 ? 14.513 7.764 -22.076 1.00 87.50 237 ARG A C 1
ATOM 1905 O O . ARG A 1 237 ? 13.541 7.688 -21.334 1.00 87.50 237 ARG A O 1
ATOM 1912 N N . SER A 1 238 ? 14.487 8.438 -23.219 1.00 88.19 238 SER A N 1
ATOM 1913 C CA . SER A 1 238 ? 13.332 9.234 -23.661 1.00 88.19 238 SER A CA 1
ATOM 1914 C C . SER A 1 238 ? 12.026 8.435 -23.791 1.00 88.19 238 SER A C 1
ATOM 1916 O O . SER A 1 238 ? 10.939 9.007 -23.703 1.00 88.19 238 SER A O 1
ATOM 1918 N N . TYR A 1 239 ? 12.122 7.121 -24.000 1.00 89.38 239 TYR A N 1
ATOM 1919 C CA . TYR A 1 239 ? 10.978 6.211 -24.078 1.00 89.38 239 TYR A CA 1
ATOM 1920 C C . TYR A 1 239 ? 10.591 5.574 -22.737 1.00 89.38 239 TYR A C 1
ATOM 1922 O O . TYR A 1 239 ? 9.532 4.960 -22.662 1.00 89.38 239 TYR A O 1
ATOM 1930 N N . ASP A 1 240 ? 11.407 5.702 -21.686 1.00 93.00 240 ASP A N 1
ATOM 1931 C CA . ASP A 1 240 ? 11.033 5.192 -20.366 1.00 93.00 240 ASP A CA 1
ATOM 1932 C C . ASP A 1 240 ? 9.934 6.076 -19.757 1.00 93.00 240 ASP A C 1
ATOM 1934 O O . ASP A 1 240 ? 9.785 7.258 -20.094 1.00 93.00 240 ASP A O 1
ATOM 1938 N N . ARG A 1 241 ? 9.158 5.512 -18.831 1.00 96.38 241 ARG A N 1
ATOM 1939 C CA . ARG A 1 241 ? 8.103 6.236 -18.109 1.00 96.38 241 ARG A CA 1
ATOM 1940 C C . ARG A 1 241 ? 8.145 5.930 -16.625 1.00 96.38 241 ARG A C 1
ATOM 1942 O O . ARG A 1 241 ? 8.613 4.873 -16.211 1.00 96.38 241 ARG A O 1
ATOM 1949 N N . VAL A 1 242 ? 7.631 6.857 -15.826 1.00 97.00 242 VAL A N 1
ATOM 1950 C CA . VAL A 1 242 ? 7.353 6.621 -14.406 1.00 97.00 242 VAL A CA 1
ATOM 1951 C C . VAL A 1 242 ? 5.848 6.622 -14.198 1.00 97.00 242 VAL A C 1
ATOM 1953 O O . VAL A 1 242 ? 5.140 7.471 -14.727 1.00 97.00 242 VAL A O 1
ATOM 1956 N N . VAL A 1 243 ? 5.357 5.685 -13.408 1.00 98.12 243 V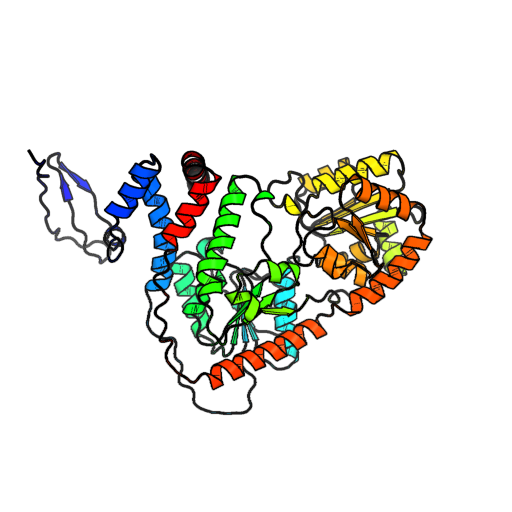AL A N 1
ATOM 1957 C CA . VAL A 1 243 ? 4.034 5.710 -12.809 1.00 98.12 243 VAL A CA 1
ATOM 1958 C C . VAL A 1 243 ? 4.201 6.126 -11.359 1.00 98.12 243 VAL A C 1
ATOM 1960 O O . VAL A 1 243 ? 4.919 5.471 -10.615 1.00 98.12 243 VAL A O 1
ATOM 1963 N N . ALA A 1 244 ? 3.550 7.208 -10.949 1.00 97.75 244 ALA A N 1
ATOM 1964 C CA . ALA A 1 244 ? 3.442 7.583 -9.544 1.00 97.75 244 ALA A CA 1
ATOM 1965 C C . ALA A 1 244 ? 2.019 7.305 -9.055 1.00 97.75 244 ALA A C 1
ATOM 1967 O O . ALA A 1 244 ? 1.050 7.709 -9.703 1.00 97.75 244 ALA A O 1
ATOM 1968 N N . ILE A 1 245 ? 1.887 6.666 -7.891 1.00 97.38 245 ILE A N 1
ATOM 1969 C CA . ILE A 1 245 ? 0.569 6.294 -7.343 1.00 97.38 245 ILE A CA 1
ATOM 1970 C C . ILE A 1 245 ? -0.242 7.487 -6.796 1.00 97.38 245 ILE A C 1
ATOM 1972 O O . ILE A 1 245 ? -1.413 7.345 -6.437 1.00 97.38 245 ILE A O 1
ATOM 1976 N N . SER A 1 246 ? 0.363 8.677 -6.737 1.00 97.94 246 SER A N 1
ATOM 1977 C CA . SER A 1 246 ? -0.254 9.936 -6.297 1.00 97.94 246 SER A CA 1
ATOM 1978 C C . SER A 1 246 ? 0.521 11.162 -6.802 1.00 97.94 246 SER A C 1
ATOM 1980 O O . SER A 1 246 ? 1.694 11.051 -7.180 1.00 97.94 246 SER A O 1
ATOM 1982 N N . ARG A 1 247 ? -0.103 12.353 -6.792 1.00 97.69 247 ARG A N 1
ATOM 1983 C CA . ARG A 1 247 ? 0.592 13.628 -7.078 1.00 97.69 247 ARG A CA 1
ATOM 1984 C C . ARG A 1 247 ? 1.661 13.908 -6.019 1.00 97.69 247 ARG A C 1
ATOM 1986 O O . ARG A 1 247 ? 2.734 14.388 -6.370 1.00 97.69 247 ARG A O 1
ATOM 1993 N N . PHE A 1 248 ? 1.420 13.558 -4.760 1.00 97.62 248 PHE A N 1
ATOM 1994 C CA . PHE A 1 248 ? 2.384 13.666 -3.666 1.00 97.62 248 PHE A CA 1
ATOM 1995 C C . PHE A 1 248 ? 3.630 12.803 -3.893 1.00 97.62 248 PHE A C 1
ATOM 1997 O O . PHE A 1 248 ? 4.747 13.215 -3.583 1.00 97.62 248 PHE A O 1
ATOM 2004 N N . VAL A 1 249 ? 3.470 11.594 -4.432 1.00 96.44 249 VAL A N 1
ATOM 2005 C CA . VAL A 1 249 ? 4.623 10.770 -4.805 1.00 96.44 249 VAL A CA 1
ATOM 2006 C C . VAL A 1 249 ? 5.334 11.369 -6.020 1.00 96.44 249 VAL A C 1
ATOM 2008 O O . VAL A 1 249 ? 6.559 11.489 -6.006 1.00 96.44 249 VAL A O 1
ATOM 2011 N N . ALA A 1 250 ? 4.585 11.829 -7.028 1.00 96.56 250 ALA A N 1
ATOM 2012 C CA . ALA A 1 250 ? 5.154 12.476 -8.211 1.00 96.56 250 ALA A CA 1
ATOM 2013 C C . ALA A 1 250 ? 5.963 13.741 -7.867 1.00 96.56 250 ALA A C 1
ATOM 2015 O O . ALA A 1 250 ? 7.028 13.963 -8.439 1.00 96.56 250 ALA A O 1
ATOM 2016 N N . SER A 1 251 ? 5.514 14.545 -6.898 1.00 94.94 251 SER A N 1
ATOM 2017 C CA . SER A 1 251 ? 6.195 15.784 -6.489 1.00 94.94 251 SER A CA 1
ATOM 2018 C C . SER A 1 251 ? 7.548 15.550 -5.808 1.00 94.94 251 SER A C 1
ATOM 2020 O O . SER A 1 251 ? 8.351 16.475 -5.692 1.00 94.94 251 SER A O 1
ATOM 2022 N N . GLN A 1 252 ? 7.831 14.316 -5.381 1.00 91.44 252 GLN A N 1
ATOM 2023 C CA . GLN A 1 252 ? 9.115 13.925 -4.794 1.00 91.44 252 GLN A CA 1
ATOM 2024 C C . GLN A 1 252 ? 10.136 13.448 -5.836 1.00 91.44 252 GLN A C 1
ATOM 2026 O O . GLN A 1 252 ? 11.293 13.189 -5.485 1.00 91.44 252 GLN A O 1
ATOM 2031 N N . LEU A 1 253 ? 9.727 13.302 -7.099 1.00 91.50 253 LEU A N 1
ATOM 2032 C CA . LEU A 1 253 ? 10.604 12.884 -8.187 1.00 91.50 253 LEU A CA 1
ATOM 2033 C C . LEU A 1 253 ? 11.488 14.050 -8.660 1.00 91.50 253 LEU A C 1
ATOM 2035 O O . LEU A 1 253 ? 11.074 15.209 -8.614 1.00 91.50 253 LEU A O 1
ATOM 2039 N N . PRO A 1 254 ? 12.721 13.778 -9.126 1.00 89.94 254 PRO A N 1
ATOM 2040 C CA . PRO A 1 254 ? 13.536 14.813 -9.750 1.00 89.94 254 PRO A CA 1
ATOM 2041 C C . PRO A 1 254 ? 12.887 15.307 -11.060 1.00 89.94 254 PRO A C 1
ATOM 2043 O O . PRO A 1 254 ? 12.155 14.536 -11.689 1.00 89.94 254 PRO A O 1
ATOM 2046 N N . PRO A 1 255 ? 13.169 16.549 -11.503 1.00 88.06 255 PRO A N 1
ATOM 2047 C CA . PRO A 1 255 ? 12.532 17.155 -12.679 1.00 88.06 255 PRO A CA 1
ATOM 2048 C C . PRO A 1 255 ? 12.563 16.281 -13.938 1.00 88.06 255 PRO A C 1
ATOM 2050 O O . PRO A 1 255 ? 11.578 16.214 -14.672 1.00 88.06 255 PRO A O 1
ATOM 2053 N N . GLU A 1 256 ? 13.671 15.570 -14.156 1.00 86.19 256 GLU A N 1
ATOM 2054 C CA . GLU A 1 256 ? 13.860 14.664 -15.284 1.00 86.19 256 GLU A CA 1
ATOM 2055 C C . GLU A 1 256 ? 12.787 13.563 -15.295 1.00 86.19 256 GLU A C 1
ATOM 2057 O O . GLU A 1 256 ? 12.088 13.397 -16.292 1.00 86.19 256 GLU A O 1
ATOM 2062 N N . ALA A 1 257 ? 12.573 12.876 -14.168 1.00 91.31 257 ALA A N 1
ATOM 2063 C CA . ALA A 1 257 ? 11.530 11.855 -14.053 1.00 91.31 257 ALA A CA 1
ATOM 2064 C C . ALA A 1 257 ? 10.120 12.450 -13.994 1.00 91.31 257 ALA A C 1
ATOM 2066 O O . ALA A 1 257 ? 9.205 11.880 -14.584 1.00 91.31 257 ALA A O 1
ATOM 2067 N N . ALA A 1 258 ? 9.936 13.599 -13.335 1.00 91.56 258 ALA A N 1
ATOM 2068 C CA . ALA A 1 258 ? 8.633 14.257 -13.227 1.00 91.56 258 ALA A CA 1
ATOM 2069 C C . ALA A 1 258 ? 8.025 14.553 -14.611 1.00 91.56 258 ALA A C 1
ATOM 2071 O O . ALA A 1 258 ? 6.836 14.325 -14.820 1.00 91.56 258 ALA A O 1
ATOM 2072 N N . SER A 1 259 ? 8.849 14.962 -15.585 1.00 90.62 259 SER A N 1
ATOM 2073 C CA . SER A 1 259 ? 8.411 15.205 -16.971 1.00 90.62 259 SER A CA 1
ATOM 2074 C C . SER A 1 259 ? 7.941 13.948 -17.723 1.00 90.62 259 SER A C 1
ATOM 2076 O O . SER A 1 259 ? 7.172 14.050 -18.674 1.00 90.62 259 SER A O 1
ATOM 2078 N N . MET A 1 260 ? 8.369 12.764 -17.276 1.00 94.25 260 MET A N 1
ATOM 2079 C CA . MET A 1 260 ? 8.022 11.453 -17.840 1.00 94.25 260 MET A CA 1
ATOM 2080 C C . MET A 1 260 ? 7.047 10.672 -16.944 1.00 94.25 260 MET A C 1
ATOM 2082 O O . MET A 1 260 ? 6.867 9.464 -17.122 1.00 94.25 260 MET A O 1
ATOM 2086 N N . THR A 1 261 ? 6.449 11.340 -15.952 1.00 97.06 261 THR A N 1
ATOM 2087 C CA . THR A 1 261 ? 5.579 10.704 -14.962 1.00 97.06 261 THR A CA 1
ATOM 2088 C C . THR A 1 261 ? 4.118 10.746 -15.392 1.00 97.06 261 THR A C 1
ATOM 2090 O O . THR A 1 261 ? 3.566 11.803 -15.694 1.00 97.06 261 THR A O 1
ATOM 2093 N N . ARG A 1 262 ? 3.456 9.591 -15.332 1.00 98.06 262 ARG A N 1
ATOM 2094 C CA . ARG A 1 262 ? 2.003 9.450 -15.348 1.00 98.06 262 ARG A CA 1
ATOM 2095 C C . ARG A 1 262 ? 1.520 9.170 -13.930 1.00 98.06 262 ARG A C 1
ATOM 2097 O O . ARG A 1 262 ? 2.096 8.350 -13.223 1.00 98.06 262 ARG A O 1
ATOM 2104 N N . ILE A 1 263 ? 0.442 9.825 -13.519 1.00 98.44 263 ILE A N 1
ATOM 2105 C CA . ILE A 1 263 ? -0.208 9.511 -12.246 1.00 98.44 263 ILE A CA 1
ATOM 2106 C C . ILE A 1 263 ? -1.261 8.447 -12.512 1.00 98.44 263 ILE A C 1
ATOM 2108 O O . ILE A 1 263 ? -2.199 8.696 -13.269 1.00 98.44 263 ILE A O 1
ATOM 2112 N N . ILE A 1 264 ? -1.080 7.275 -11.911 1.00 98.31 264 ILE A N 1
ATOM 2113 C CA . ILE A 1 264 ? -2.031 6.163 -11.965 1.00 98.31 264 ILE A CA 1
ATOM 2114 C C . ILE A 1 264 ? -2.284 5.761 -10.521 1.00 98.31 264 ILE A C 1
ATOM 2116 O O . ILE A 1 264 ? -1.429 5.161 -9.877 1.00 98.31 264 ILE A O 1
ATOM 2120 N N . HIS A 1 265 ? -3.442 6.149 -9.996 1.00 98.38 265 HIS A N 1
ATOM 2121 C CA . HIS A 1 265 ? -3.838 5.779 -8.643 1.00 98.38 265 HIS A CA 1
ATOM 2122 C C . HIS A 1 265 ? -4.108 4.278 -8.551 1.00 98.38 265 HIS A C 1
ATOM 2124 O O . HIS A 1 265 ? -4.534 3.663 -9.529 1.00 98.38 265 HIS A O 1
ATOM 2130 N N . ASN A 1 266 ? -3.910 3.702 -7.368 1.00 98.12 266 ASN A N 1
ATOM 2131 C CA . ASN A 1 266 ? -4.271 2.311 -7.116 1.00 98.12 266 ASN A CA 1
ATOM 2132 C C . ASN A 1 266 ? -5.798 2.136 -7.080 1.00 98.12 266 ASN A C 1
ATOM 2134 O O . ASN A 1 266 ? -6.543 3.084 -6.810 1.00 98.12 266 ASN A O 1
ATOM 2138 N N . GLY A 1 267 ? -6.257 0.911 -7.332 1.00 97.75 267 GLY A N 1
ATOM 2139 C CA . GLY A 1 267 ? -7.640 0.519 -7.081 1.00 97.75 267 GLY A CA 1
ATOM 2140 C C . GLY A 1 267 ? -7.871 0.128 -5.621 1.00 97.75 267 GLY A C 1
ATOM 2141 O O . GLY A 1 267 ? -6.927 -0.136 -4.882 1.00 97.75 267 GLY A O 1
ATOM 2142 N N . CYS A 1 268 ? -9.134 0.071 -5.206 1.00 97.25 268 CYS A N 1
ATOM 2143 C CA . CYS A 1 268 ? -9.529 -0.332 -3.849 1.00 97.25 268 CYS A CA 1
ATOM 2144 C C . CYS A 1 268 ? -10.686 -1.349 -3.812 1.00 97.25 268 CYS A C 1
ATOM 2146 O O . CYS A 1 268 ? -11.169 -1.698 -2.742 1.00 97.25 268 CYS A O 1
ATOM 2148 N N . ASP A 1 269 ? -11.116 -1.856 -4.970 1.00 96.31 269 ASP A N 1
ATOM 2149 C CA . ASP A 1 269 ? -12.326 -2.670 -5.159 1.00 96.31 269 ASP A CA 1
ATOM 2150 C C . ASP A 1 269 ? -12.042 -4.170 -5.359 1.00 96.31 269 ASP A C 1
ATOM 2152 O O . ASP A 1 269 ? -12.771 -4.863 -6.064 1.00 96.31 269 ASP A O 1
ATOM 2156 N N . HIS A 1 270 ? -10.960 -4.679 -4.769 1.00 94.69 270 HIS A N 1
ATOM 2157 C CA . HIS A 1 270 ? -10.578 -6.096 -4.863 1.00 94.69 270 HIS A CA 1
ATOM 2158 C C . HIS A 1 270 ? -11.286 -6.983 -3.835 1.00 94.69 270 HIS A C 1
ATOM 2160 O O . HIS A 1 270 ? -11.344 -8.198 -4.013 1.00 94.69 270 HIS A O 1
ATOM 2166 N N . TYR A 1 271 ? -11.844 -6.384 -2.784 1.00 93.88 271 TYR A N 1
ATOM 2167 C CA . TYR A 1 271 ? -12.717 -7.076 -1.850 1.00 93.88 271 TYR A CA 1
ATOM 2168 C C . TYR A 1 271 ? -14.171 -7.036 -2.323 1.00 93.88 271 TYR A C 1
ATOM 2170 O O . TYR A 1 271 ? -14.617 -6.005 -2.834 1.00 93.88 271 TYR A O 1
ATOM 2178 N N . PRO A 1 272 ? -14.951 -8.111 -2.114 1.00 93.62 272 PRO A N 1
ATOM 2179 C CA . PRO A 1 272 ? -16.392 -8.046 -2.301 1.00 93.62 272 PRO A CA 1
ATOM 2180 C C . PRO A 1 272 ? -17.020 -7.078 -1.290 1.00 93.62 272 PRO A C 1
ATOM 2182 O O . PRO A 1 272 ? -16.492 -6.860 -0.197 1.00 93.62 272 PRO A O 1
ATOM 2185 N N . LEU A 1 273 ? -18.169 -6.504 -1.650 1.00 95.81 273 LEU A N 1
ATOM 2186 C CA . LEU A 1 273 ? -18.983 -5.752 -0.697 1.00 95.81 273 LEU A CA 1
ATOM 2187 C C . LEU A 1 273 ? -19.600 -6.718 0.314 1.00 95.81 273 LEU A C 1
ATOM 2189 O O . LEU A 1 273 ? -20.215 -7.709 -0.078 1.00 95.81 273 LEU A O 1
ATOM 2193 N N . ILE A 1 274 ? -19.455 -6.403 1.596 1.00 97.12 274 ILE A N 1
ATOM 2194 C CA . ILE A 1 274 ? -19.950 -7.249 2.683 1.00 97.12 274 ILE A CA 1
ATOM 2195 C C . ILE A 1 274 ? -21.422 -6.943 2.978 1.00 97.12 274 ILE A C 1
ATOM 2197 O O . ILE A 1 274 ? -21.824 -5.778 3.076 1.00 97.12 274 ILE A O 1
ATOM 2201 N N . ALA A 1 275 ? -22.247 -7.981 3.147 1.00 96.88 275 ALA A N 1
ATOM 2202 C CA . ALA A 1 275 ? -23.652 -7.792 3.481 1.00 96.88 275 ALA A CA 1
ATOM 2203 C C . ALA A 1 275 ? -23.840 -7.308 4.929 1.00 96.88 275 ALA A C 1
ATOM 2205 O O . ALA A 1 275 ? -23.117 -7.684 5.851 1.00 96.88 275 ALA A O 1
ATOM 2206 N N . ARG A 1 276 ? -24.901 -6.526 5.170 1.00 94.69 276 ARG A N 1
ATOM 2207 C CA . ARG A 1 276 ? -25.214 -5.990 6.508 1.00 94.69 276 ARG A CA 1
ATOM 2208 C C . ARG A 1 276 ? -25.395 -7.078 7.575 1.00 94.69 276 ARG A C 1
ATOM 2210 O O . ARG A 1 276 ? -25.040 -6.851 8.726 1.00 94.69 276 ARG A O 1
ATOM 2217 N N . ALA A 1 277 ? -25.941 -8.235 7.199 1.00 96.56 277 ALA A N 1
ATOM 2218 C CA . ALA A 1 277 ? -26.109 -9.367 8.110 1.00 96.56 277 ALA A CA 1
ATOM 2219 C C . ALA A 1 277 ? -24.757 -9.949 8.558 1.00 96.56 277 ALA A C 1
ATOM 2221 O O . ALA A 1 277 ? -24.580 -10.231 9.739 1.00 96.56 277 ALA A O 1
ATOM 2222 N N . GLU A 1 278 ? -23.790 -10.056 7.642 1.00 96.81 278 GLU A N 1
ATOM 2223 C CA . GLU A 1 278 ? -22.433 -10.529 7.944 1.00 96.81 278 GLU A CA 1
ATOM 2224 C C . GLU A 1 278 ? -21.684 -9.537 8.840 1.00 96.81 278 GLU A C 1
ATOM 2226 O O . GLU A 1 278 ? -21.032 -9.944 9.797 1.00 96.81 278 GLU A O 1
ATOM 2231 N N . ILE A 1 279 ? -21.847 -8.230 8.593 1.00 96.69 279 ILE A N 1
ATOM 2232 C CA . ILE A 1 279 ? -21.302 -7.173 9.460 1.00 96.69 279 ILE A CA 1
ATOM 2233 C C . ILE A 1 279 ? -21.846 -7.297 10.891 1.00 96.69 279 ILE A C 1
ATOM 2235 O O . ILE A 1 279 ? -21.075 -7.217 11.846 1.00 96.69 279 ILE A O 1
ATOM 2239 N N . GLY A 1 280 ? -23.161 -7.496 11.045 1.00 96.19 280 GLY A N 1
ATOM 2240 C CA . GLY A 1 280 ? -23.797 -7.673 12.354 1.00 96.19 280 GLY A CA 1
ATOM 2241 C C . GLY A 1 280 ? -23.266 -8.901 13.095 1.00 96.19 280 GLY A C 1
ATOM 2242 O O . GLY A 1 280 ? -22.785 -8.772 14.219 1.00 96.19 280 GLY A O 1
ATOM 2243 N N . ALA A 1 281 ? -23.257 -10.060 12.430 1.00 96.69 281 ALA A N 1
ATOM 2244 C CA . ALA A 1 281 ? -22.744 -11.308 12.998 1.00 96.69 281 ALA A CA 1
ATOM 2245 C C . ALA A 1 281 ? -21.265 -11.199 13.404 1.00 96.69 281 ALA A C 1
ATOM 2247 O O . ALA A 1 281 ? -20.876 -11.663 14.473 1.00 96.69 281 ALA A O 1
ATOM 2248 N N . PHE A 1 282 ? -20.442 -10.533 12.590 1.00 96.94 282 PHE A N 1
ATOM 2249 C CA . PHE A 1 282 ? -19.035 -10.320 12.914 1.00 96.94 282 PHE A CA 1
ATOM 2250 C C . PHE A 1 282 ? -18.847 -9.390 14.120 1.00 96.94 282 PHE A C 1
ATOM 2252 O O . PHE A 1 282 ? -18.011 -9.668 14.975 1.00 96.94 282 PHE A O 1
ATOM 2259 N N . ARG A 1 283 ? -19.639 -8.312 14.244 1.00 97.88 283 ARG A N 1
ATOM 2260 C CA . ARG A 1 283 ? -19.603 -7.437 15.434 1.00 97.88 283 ARG A CA 1
ATOM 2261 C C . ARG A 1 283 ? -19.982 -8.197 16.706 1.00 97.88 283 ARG A C 1
ATOM 2263 O O . ARG A 1 283 ? -19.327 -8.008 17.730 1.00 97.88 283 ARG A O 1
ATOM 2270 N N . GLU A 1 284 ? -20.970 -9.086 16.631 1.00 96.62 284 GLU A N 1
ATOM 2271 C CA . GLU A 1 284 ? -21.324 -9.987 17.733 1.00 96.62 284 GLU A CA 1
ATOM 2272 C C . GLU A 1 284 ? -20.180 -10.957 18.077 1.00 96.62 284 GLU A C 1
ATOM 2274 O O . GLU A 1 284 ? -19.831 -11.070 19.254 1.00 96.62 284 GLU A O 1
ATOM 2279 N N . GLU A 1 285 ? -19.547 -11.585 17.074 1.00 96.00 285 GLU A N 1
ATOM 2280 C CA . GLU A 1 285 ? -18.391 -12.492 17.231 1.00 96.00 285 GLU A CA 1
ATOM 2281 C C . GLU A 1 285 ? -17.245 -11.827 18.009 1.00 96.00 285 GLU A C 1
ATOM 2283 O O . GLU A 1 285 ? -16.696 -12.420 18.938 1.00 96.00 285 GLU A O 1
ATOM 2288 N N . ILE A 1 286 ? -16.917 -10.571 17.685 1.00 95.75 286 ILE A N 1
ATOM 2289 C CA . ILE A 1 286 ? -15.835 -9.819 18.346 1.00 95.75 286 ILE A CA 1
ATOM 2290 C C . ILE A 1 286 ? -16.283 -9.088 19.628 1.00 95.75 286 ILE A C 1
ATOM 2292 O O . ILE A 1 286 ? -15.517 -8.312 20.210 1.00 95.75 286 ILE A O 1
ATOM 2296 N N . GLY A 1 287 ? -17.523 -9.303 20.080 1.00 96.00 287 GLY A N 1
ATOM 2297 C CA . GLY A 1 287 ? -18.056 -8.730 21.318 1.00 96.00 287 GLY A CA 1
ATOM 2298 C C . GLY A 1 287 ? -18.271 -7.212 21.279 1.00 96.00 287 GLY A C 1
ATOM 2299 O O . GLY A 1 287 ? -18.150 -6.545 22.315 1.00 96.00 287 GLY A O 1
ATOM 2300 N N . VAL A 1 288 ? -18.564 -6.657 20.101 1.00 96.81 288 VAL A N 1
ATOM 2301 C CA . VAL A 1 288 ? -18.899 -5.242 19.889 1.00 96.81 288 VAL A CA 1
ATOM 2302 C C . VAL A 1 288 ? -20.413 -5.084 19.774 1.00 96.81 288 VAL A C 1
ATOM 2304 O O . VAL A 1 288 ? -21.049 -5.612 18.868 1.00 96.81 288 VAL A O 1
ATOM 2307 N N . ARG A 1 289 ? -21.006 -4.307 20.680 1.00 93.56 289 ARG A N 1
ATOM 2308 C CA . ARG A 1 289 ? -22.459 -4.065 20.720 1.00 93.56 289 ARG A CA 1
ATOM 2309 C C . ARG A 1 289 ? -22.857 -2.947 19.753 1.00 93.56 289 ARG A C 1
ATOM 2311 O O . ARG A 1 289 ? -22.066 -2.044 19.488 1.00 93.56 289 ARG A O 1
ATOM 2318 N N . ASP A 1 290 ? -24.122 -2.910 19.337 1.00 87.19 290 ASP A N 1
ATOM 2319 C CA . ASP A 1 290 ? -24.655 -1.875 18.426 1.00 87.19 290 ASP A CA 1
ATOM 2320 C C . ASP A 1 290 ? -24.420 -0.435 18.903 1.00 87.19 290 ASP A C 1
ATOM 2322 O O . ASP A 1 290 ? -24.159 0.474 18.117 1.00 87.19 290 ASP A O 1
ATOM 2326 N N . ARG A 1 291 ? -24.484 -0.213 20.220 1.00 88.88 291 ARG A N 1
ATOM 2327 C CA . ARG A 1 291 ? -24.258 1.110 20.820 1.00 88.88 291 ARG A CA 1
ATOM 2328 C C . ARG A 1 291 ? -22.791 1.548 20.813 1.00 88.88 291 ARG A C 1
ATOM 2330 O O . ARG A 1 291 ? -22.522 2.741 20.948 1.00 88.88 291 ARG A O 1
ATOM 2337 N N . GLU A 1 292 ? -21.850 0.614 20.688 1.00 96.62 292 GLU A N 1
ATOM 2338 C CA . GLU A 1 292 ? -20.415 0.902 20.702 1.00 96.62 292 GLU A CA 1
ATOM 2339 C C . GLU A 1 292 ? -19.949 1.448 19.351 1.00 96.62 292 GLU A C 1
ATOM 2341 O O . GLU A 1 292 ? -20.482 1.103 18.295 1.00 96.62 292 GLU A O 1
ATOM 2346 N N . PHE A 1 293 ? -18.978 2.355 19.398 1.00 98.31 293 PHE A N 1
ATOM 2347 C CA . PHE A 1 293 ? -18.411 3.004 18.224 1.00 98.31 293 PHE A CA 1
ATOM 2348 C C . PHE A 1 293 ? -17.070 2.349 17.907 1.00 98.31 293 PHE A C 1
ATOM 2350 O O . PHE A 1 293 ? -16.122 2.489 18.680 1.00 98.31 293 PHE A O 1
ATOM 2357 N N . LEU A 1 294 ? -17.004 1.591 16.817 1.00 98.75 294 LEU A N 1
ATOM 2358 C CA . LEU A 1 294 ? -15.849 0.774 16.469 1.00 98.75 294 LEU A CA 1
ATOM 2359 C C . LEU A 1 294 ? -14.944 1.508 15.485 1.00 98.75 294 LEU A C 1
ATOM 2361 O O . LEU A 1 294 ? -15.325 1.759 14.344 1.00 98.75 294 LEU A O 1
ATOM 2365 N N . MET A 1 295 ? -13.724 1.804 15.914 1.00 98.75 295 MET A N 1
ATOM 2366 C CA . MET A 1 295 ? -12.663 2.275 15.033 1.00 98.75 295 MET A CA 1
ATOM 2367 C C . MET A 1 295 ? -11.807 1.101 14.565 1.00 98.75 295 MET A C 1
ATOM 2369 O O . MET A 1 295 ? -11.513 0.210 15.365 1.00 98.75 295 MET A O 1
ATOM 2373 N N . ALA A 1 296 ? -11.358 1.127 13.313 1.00 98.62 296 ALA A N 1
ATOM 2374 C CA . ALA A 1 296 ? -10.431 0.135 12.779 1.00 98.62 296 ALA A CA 1
ATOM 2375 C C . ALA A 1 296 ? -9.202 0.773 12.129 1.00 98.62 296 ALA A C 1
ATOM 2377 O O . ALA A 1 296 ? -9.309 1.755 11.397 1.00 98.62 296 ALA A O 1
ATOM 2378 N N . TYR A 1 297 ? -8.045 0.160 12.355 1.00 98.56 297 TYR A N 1
ATOM 2379 C CA . TYR A 1 297 ? -6.839 0.364 11.558 1.00 98.56 297 TYR A CA 1
ATOM 2380 C C . TYR A 1 297 ? -6.414 -0.976 10.970 1.00 98.56 297 TYR A C 1
ATOM 2382 O O . TYR A 1 297 ? -6.409 -1.998 11.662 1.00 98.56 297 TYR A O 1
ATOM 2390 N N . VAL A 1 298 ? -6.037 -0.958 9.695 1.00 97.44 298 VAL A N 1
ATOM 2391 C CA . VAL A 1 298 ? -5.519 -2.124 8.982 1.00 97.44 298 VAL A CA 1
ATOM 2392 C C . VAL A 1 298 ? -4.151 -1.765 8.435 1.00 97.44 298 VAL A C 1
ATOM 2394 O O . VAL A 1 298 ? -3.994 -0.809 7.679 1.00 97.44 298 VAL A O 1
ATOM 2397 N N . GLY A 1 299 ? -3.137 -2.520 8.833 1.00 93.19 299 GLY A N 1
ATOM 2398 C CA . GLY A 1 299 ? -1.776 -2.249 8.416 1.00 93.19 299 GLY A CA 1
ATOM 2399 C C . GLY A 1 299 ? -0.767 -3.027 9.233 1.00 93.19 299 GLY A C 1
ATOM 2400 O O . GLY A 1 299 ? -1.069 -4.014 9.897 1.00 93.19 299 GLY A O 1
ATOM 2401 N N . ARG A 1 300 ? 0.487 -2.593 9.182 1.00 87.31 300 ARG A N 1
ATOM 2402 C CA . ARG A 1 300 ? 1.525 -3.222 10.000 1.00 87.31 300 ARG A CA 1
ATOM 2403 C C . ARG A 1 300 ? 1.427 -2.709 11.427 1.00 87.31 300 ARG A C 1
ATOM 2405 O O . ARG A 1 300 ? 1.280 -1.505 11.630 1.00 87.31 300 ARG A O 1
ATOM 2412 N N . ILE A 1 301 ? 1.518 -3.634 12.377 1.00 89.94 301 ILE A N 1
ATOM 2413 C CA . ILE A 1 301 ? 1.456 -3.352 13.808 1.00 89.94 301 ILE A CA 1
ATOM 2414 C C . ILE A 1 301 ? 2.887 -3.289 14.330 1.00 89.94 301 ILE A C 1
ATOM 2416 O O . ILE A 1 301 ? 3.592 -4.296 14.348 1.00 89.94 301 ILE A O 1
ATOM 2420 N N . ASP A 1 302 ? 3.321 -2.089 14.701 1.00 85.62 302 ASP A N 1
ATOM 2421 C CA . ASP A 1 302 ? 4.664 -1.818 15.209 1.00 85.62 302 ASP A CA 1
ATOM 2422 C C . ASP A 1 302 ? 4.545 -1.027 16.513 1.00 85.62 302 ASP A C 1
ATOM 2424 O O . ASP A 1 302 ? 4.486 0.200 16.499 1.00 85.62 302 ASP A O 1
ATOM 2428 N N . LEU A 1 303 ? 4.416 -1.738 17.638 1.00 87.44 303 LEU A N 1
ATOM 2429 C CA . LEU A 1 303 ? 4.140 -1.113 18.939 1.00 87.44 303 LEU A CA 1
ATOM 2430 C C . LEU A 1 303 ? 5.347 -0.367 19.524 1.00 87.44 303 LEU A C 1
ATOM 2432 O O . LEU A 1 303 ? 5.161 0.513 20.357 1.00 87.44 303 LEU A O 1
ATOM 2436 N N . ASP A 1 304 ? 6.570 -0.717 19.112 1.00 82.88 304 ASP A N 1
ATOM 2437 C CA . ASP A 1 304 ? 7.811 -0.082 19.580 1.00 82.88 304 ASP A CA 1
ATOM 2438 C C . ASP A 1 304 ? 8.293 1.071 18.675 1.00 82.88 304 ASP A C 1
ATOM 2440 O O . ASP A 1 304 ? 9.284 1.742 18.987 1.00 82.88 304 ASP A O 1
ATOM 2444 N N . GLY A 1 305 ? 7.608 1.285 17.544 1.00 79.75 305 GLY A N 1
ATOM 2445 C CA . GLY A 1 305 ? 7.927 2.308 16.551 1.00 79.75 305 GLY A CA 1
ATOM 2446 C C . GLY A 1 305 ? 9.312 2.163 15.911 1.00 79.75 305 GLY A C 1
ATOM 2447 O O . GLY A 1 305 ? 9.832 3.136 15.370 1.00 79.75 305 GLY A O 1
ATOM 2448 N N . GLN A 1 306 ? 9.965 1.001 15.978 1.00 78.88 306 GLN A N 1
ATOM 2449 C CA . GLN A 1 306 ? 11.334 0.848 15.472 1.00 78.88 306 GLN A CA 1
ATOM 2450 C C . GLN A 1 306 ? 11.386 0.443 14.000 1.00 78.88 306 GLN A C 1
ATOM 2452 O O . GLN A 1 306 ? 12.349 0.762 13.296 1.00 78.88 306 GLN A O 1
ATOM 2457 N N . ARG A 1 307 ? 10.382 -0.292 13.515 1.00 78.62 307 ARG A N 1
ATOM 2458 C CA . ARG A 1 307 ? 10.383 -0.851 12.157 1.00 78.62 307 ARG A CA 1
ATOM 2459 C C . ARG A 1 307 ? 9.705 0.091 11.179 1.00 78.62 307 ARG A C 1
ATOM 2461 O O . ARG A 1 307 ? 10.209 0.280 10.072 1.00 78.62 307 ARG A O 1
ATOM 2468 N N . GLN A 1 308 ? 8.543 0.625 11.552 1.00 85.12 308 GLN A N 1
ATOM 2469 C CA . GLN A 1 308 ? 7.693 1.495 10.732 1.00 85.12 308 GLN A CA 1
ATOM 2470 C C . GLN A 1 308 ? 7.095 2.643 11.554 1.00 85.12 308 GLN A C 1
ATOM 2472 O O . GLN A 1 308 ? 5.880 2.844 11.534 1.00 85.12 308 GLN A O 1
ATOM 2477 N N . PRO A 1 309 ? 7.948 3.451 12.209 1.00 90.31 309 PRO A N 1
ATOM 2478 C CA . PRO A 1 309 ? 7.533 4.613 13.012 1.00 90.31 309 PRO A CA 1
ATOM 2479 C C . PRO A 1 309 ? 6.593 5.572 12.281 1.00 90.31 309 PRO A C 1
ATOM 2481 O O . PRO A 1 309 ? 5.703 6.169 12.884 1.00 90.31 309 PRO A O 1
ATOM 2484 N N . TYR A 1 310 ? 6.757 5.701 10.962 1.00 92.94 310 TYR A N 1
ATOM 2485 C CA . TYR A 1 310 ? 5.926 6.570 10.136 1.00 92.94 310 TYR A CA 1
ATOM 2486 C C . TYR A 1 310 ? 4.445 6.157 10.099 1.00 92.94 310 TYR A C 1
ATOM 2488 O O . TYR A 1 310 ? 3.632 6.982 9.706 1.00 92.94 310 TYR A O 1
ATOM 2496 N N . LYS A 1 311 ? 4.077 4.929 10.496 1.00 93.75 311 LYS A N 1
ATOM 2497 C CA . LYS A 1 311 ? 2.673 4.503 10.658 1.00 93.75 311 LYS A CA 1
ATOM 2498 C C . LYS A 1 311 ? 2.071 4.947 11.998 1.00 93.75 311 LYS A C 1
ATOM 2500 O O . LYS A 1 311 ? 0.855 5.038 12.114 1.00 93.75 311 LYS A O 1
ATOM 2505 N N . SER A 1 312 ? 2.921 5.229 12.992 1.00 94.88 312 SER A N 1
ATOM 2506 C CA . SER A 1 312 ? 2.556 5.795 14.300 1.00 94.88 312 SER A CA 1
ATOM 2507 C C . SER A 1 312 ? 1.396 5.070 15.005 1.00 94.88 312 SER A C 1
ATOM 2509 O O . SER A 1 312 ? 0.479 5.694 15.542 1.00 94.88 312 SER A O 1
ATOM 2511 N N . VAL A 1 313 ? 1.421 3.731 14.982 1.00 95.75 313 VAL A N 1
ATOM 2512 C CA . VAL A 1 313 ? 0.390 2.878 15.606 1.00 95.75 313 VAL A CA 1
ATOM 2513 C C . VAL A 1 313 ? 0.381 3.039 17.128 1.00 95.75 313 VAL A C 1
ATOM 2515 O O . VAL A 1 313 ? -0.677 3.014 17.751 1.00 95.75 313 VAL A O 1
ATOM 2518 N N . ASP A 1 314 ? 1.548 3.265 17.722 1.00 94.06 314 ASP A N 1
ATOM 2519 C CA . ASP A 1 314 ? 1.723 3.634 19.125 1.00 94.06 314 ASP A CA 1
ATOM 2520 C C . ASP A 1 314 ? 0.933 4.905 19.484 1.00 94.06 314 ASP A C 1
ATOM 2522 O O . ASP A 1 314 ? 0.142 4.899 20.431 1.00 94.06 314 ASP A O 1
ATOM 2526 N N . ARG A 1 315 ? 1.062 5.966 18.674 1.00 95.50 315 ARG A N 1
ATOM 2527 C CA . ARG A 1 315 ? 0.327 7.229 18.867 1.00 95.50 315 ARG A CA 1
ATOM 2528 C C . ARG A 1 315 ? -1.172 7.058 18.646 1.00 95.50 315 ARG A C 1
ATOM 2530 O O . ARG A 1 315 ? -1.955 7.645 19.386 1.00 95.50 315 ARG A O 1
ATOM 2537 N N . LEU A 1 316 ? -1.574 6.213 17.693 1.00 97.81 316 LEU A N 1
ATOM 2538 C CA . LEU A 1 316 ? -2.982 5.864 17.476 1.00 97.81 316 LEU A CA 1
ATOM 2539 C C . LEU A 1 316 ? -3.610 5.217 18.716 1.00 97.81 316 LEU A C 1
ATOM 2541 O O . LEU A 1 316 ? -4.697 5.620 19.134 1.00 97.81 316 LEU A O 1
ATOM 2545 N N . ILE A 1 317 ? -2.937 4.229 19.311 1.00 97.56 317 ILE A N 1
ATOM 2546 C CA . ILE A 1 317 ? -3.423 3.549 20.520 1.00 97.56 317 ILE A CA 1
ATOM 2547 C C . ILE A 1 317 ? -3.524 4.542 21.681 1.00 97.56 317 ILE A C 1
ATOM 2549 O O . ILE A 1 317 ? -4.510 4.531 22.419 1.00 97.56 317 ILE A O 1
ATOM 2553 N N . GLU A 1 318 ? -2.531 5.413 21.836 1.00 96.44 318 GLU A N 1
ATOM 2554 C CA . GLU A 1 318 ? -2.505 6.399 22.910 1.00 96.44 318 GLU A CA 1
ATOM 2555 C C . GLU A 1 318 ? -3.598 7.474 22.750 1.00 96.44 318 GLU A C 1
ATOM 2557 O O . GLU A 1 318 ? -4.334 7.754 23.699 1.00 96.44 318 GLU A O 1
ATOM 2562 N N . GLY A 1 319 ? -3.802 7.997 21.539 1.00 97.56 319 GLY A N 1
ATOM 2563 C CA . GLY A 1 319 ? -4.912 8.908 21.243 1.00 97.56 319 GLY A CA 1
ATOM 2564 C C . GLY A 1 319 ? -6.279 8.257 21.485 1.00 97.56 319 GLY A C 1
ATOM 2565 O O . GLY A 1 319 ? -7.159 8.851 22.114 1.00 97.56 319 GLY A O 1
ATOM 2566 N N . TRP A 1 320 ? -6.454 6.992 21.081 1.00 98.38 320 TRP A N 1
ATOM 2567 C CA . TRP A 1 320 ? -7.672 6.238 21.390 1.00 98.38 320 TRP A CA 1
ATOM 2568 C C . TRP A 1 320 ? -7.890 6.068 22.896 1.00 98.38 320 TRP A C 1
ATOM 2570 O O . TRP A 1 320 ? -9.018 6.228 23.359 1.00 98.38 320 TRP A O 1
ATOM 2580 N N . ARG A 1 321 ? -6.845 5.775 23.680 1.00 97.94 321 ARG A N 1
ATOM 2581 C CA . ARG A 1 321 ? -6.967 5.649 25.141 1.00 97.94 321 ARG A CA 1
ATOM 2582 C C . ARG A 1 321 ? -7.485 6.927 25.779 1.00 97.94 321 ARG A C 1
ATOM 2584 O O . ARG A 1 321 ? -8.398 6.846 26.599 1.00 97.94 321 ARG A O 1
ATOM 2591 N N . ARG A 1 322 ? -6.959 8.088 25.379 1.00 97.75 322 ARG A N 1
ATOM 2592 C CA . ARG A 1 322 ? -7.434 9.388 25.875 1.00 97.75 322 ARG A CA 1
ATOM 2593 C C . ARG A 1 322 ? -8.905 9.617 25.545 1.00 97.75 322 ARG A C 1
ATOM 2595 O O . ARG A 1 322 ? -9.676 9.974 26.430 1.00 97.75 322 ARG A O 1
ATOM 2602 N N . VAL A 1 323 ? -9.328 9.306 24.318 1.00 98.19 323 VAL A N 1
ATOM 2603 C CA . VAL A 1 323 ? -10.751 9.354 23.940 1.00 98.19 323 VAL A CA 1
ATOM 2604 C C . VAL A 1 323 ? -11.589 8.375 24.772 1.00 98.19 323 VAL A C 1
ATOM 2606 O O . VAL A 1 323 ? -12.666 8.732 25.244 1.00 98.19 323 VAL A O 1
ATOM 2609 N N . ARG A 1 324 ? -11.102 7.148 24.987 1.00 97.25 324 ARG A N 1
ATOM 2610 C CA . ARG A 1 324 ? -11.813 6.088 25.718 1.00 97.25 324 ARG A CA 1
ATOM 2611 C C . ARG A 1 324 ? -12.052 6.430 27.189 1.00 97.25 324 ARG A C 1
ATOM 2613 O O . ARG A 1 324 ? -13.059 5.982 27.731 1.00 97.25 324 ARG A O 1
ATOM 2620 N N . VAL A 1 325 ? -11.175 7.209 27.829 1.00 96.88 325 VAL A N 1
ATOM 2621 C CA . VAL A 1 325 ? -11.381 7.687 29.212 1.00 96.88 325 VAL A CA 1
ATOM 2622 C C . VAL A 1 325 ? -12.693 8.468 29.331 1.00 96.88 325 VAL A C 1
ATOM 2624 O O . VAL A 1 325 ? -13.451 8.262 30.273 1.00 96.88 325 VAL A O 1
ATOM 2627 N N . GLU A 1 326 ? -12.986 9.326 28.354 1.00 96.56 326 GLU A N 1
ATOM 2628 C CA . GLU A 1 326 ? -14.217 10.125 28.313 1.00 96.56 326 GLU A CA 1
ATOM 2629 C C . GLU A 1 326 ? -15.391 9.371 27.667 1.00 96.56 326 GLU A C 1
ATOM 2631 O O . GLU A 1 326 ? -16.556 9.632 27.970 1.00 96.56 326 GLU A O 1
ATOM 2636 N N . MET A 1 327 ? -15.095 8.464 26.733 1.00 97.44 327 MET A N 1
ATOM 2637 C CA . MET A 1 327 ? -16.068 7.768 25.893 1.00 97.44 327 MET A CA 1
ATOM 2638 C C . MET A 1 327 ? -15.781 6.256 25.872 1.00 97.44 327 MET A C 1
ATOM 2640 O O . MET A 1 327 ? -15.296 5.733 24.864 1.00 97.44 327 MET A O 1
ATOM 2644 N N . PRO A 1 328 ? -16.093 5.519 26.956 1.00 96.31 328 PRO A N 1
ATOM 2645 C CA . PRO A 1 328 ? -15.744 4.101 27.100 1.00 96.31 328 PRO A CA 1
ATOM 2646 C C . PRO A 1 328 ? -16.393 3.186 26.051 1.00 96.31 328 PRO A C 1
ATOM 2648 O O . PRO A 1 328 ? -15.943 2.059 25.856 1.00 96.31 328 PRO A O 1
ATOM 2651 N N . GLN A 1 329 ? -17.433 3.663 25.362 1.00 96.56 329 GLN A N 1
ATOM 2652 C CA . GLN A 1 329 ? -18.081 2.982 24.244 1.00 96.56 329 GLN A CA 1
ATOM 2653 C C . GLN A 1 329 ? -17.279 3.025 22.931 1.00 96.56 329 GLN A C 1
ATOM 2655 O O . GLN A 1 329 ? -17.670 2.354 21.978 1.00 96.56 329 GLN A O 1
ATOM 2660 N N . VAL A 1 330 ? -16.208 3.824 22.841 1.00 98.38 330 VAL A N 1
ATOM 2661 C CA . VAL A 1 330 ? -15.330 3.872 21.663 1.00 98.38 330 VAL A CA 1
ATOM 2662 C C . VAL A 1 330 ? -14.323 2.727 21.747 1.00 98.38 330 VAL A C 1
ATOM 2664 O O . VAL A 1 330 ? -13.456 2.690 22.622 1.00 98.38 330 VAL A O 1
ATOM 2667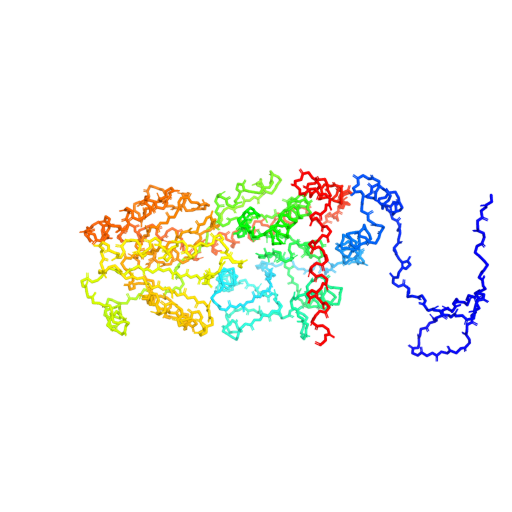 N N . ARG A 1 331 ? -14.428 1.780 20.819 1.00 98.50 331 ARG A N 1
ATOM 2668 C CA . ARG A 1 331 ? -13.591 0.580 20.729 1.00 98.50 331 ARG A CA 1
ATOM 2669 C C . ARG A 1 331 ? -12.574 0.747 19.602 1.00 98.50 331 ARG A C 1
ATOM 2671 O O . ARG A 1 331 ? -12.870 1.391 18.600 1.00 98.50 331 ARG A O 1
ATOM 2678 N N . LEU A 1 332 ? -11.391 0.159 19.763 1.00 98.75 332 LEU A N 1
ATOM 2679 C CA . LEU A 1 332 ? -10.352 0.128 18.734 1.00 98.75 332 LEU A CA 1
ATOM 2680 C C . LEU A 1 332 ? -10.065 -1.317 18.342 1.00 98.75 332 LEU A C 1
ATOM 2682 O O . LEU A 1 332 ? -9.791 -2.153 19.204 1.00 98.75 332 LEU A O 1
ATOM 2686 N N . MET A 1 333 ? -10.104 -1.577 17.042 1.00 98.56 333 MET A N 1
ATOM 2687 C CA . MET A 1 333 ? -9.711 -2.827 16.411 1.00 98.56 333 MET A CA 1
ATOM 2688 C C . MET A 1 333 ? -8.479 -2.594 15.538 1.00 98.56 333 MET A C 1
ATOM 2690 O O . MET A 1 333 ? -8.441 -1.648 14.751 1.00 98.56 333 MET A O 1
ATOM 2694 N N . LEU A 1 334 ? -7.469 -3.452 15.671 1.00 98.25 334 LEU A N 1
ATOM 2695 C CA . LEU A 1 334 ? -6.254 -3.394 14.858 1.00 98.25 334 LEU A CA 1
ATOM 2696 C C . LEU A 1 334 ? -6.088 -4.704 14.095 1.00 98.25 334 LEU A C 1
ATOM 2698 O O . LEU A 1 334 ? -5.959 -5.759 14.714 1.00 98.25 334 LEU A O 1
ATOM 2702 N N . ALA A 1 335 ? -6.049 -4.632 12.766 1.00 96.88 335 ALA A N 1
ATOM 2703 C CA . ALA A 1 335 ? -5.773 -5.779 11.911 1.00 96.88 335 ALA A CA 1
ATOM 2704 C C . ALA A 1 335 ? -4.410 -5.656 11.233 1.00 96.88 335 ALA A C 1
ATOM 2706 O O . ALA A 1 335 ? -4.012 -4.583 10.775 1.00 96.88 335 ALA A O 1
ATOM 2707 N N . GLY A 1 336 ? -3.686 -6.769 11.164 1.00 93.38 336 GLY A N 1
ATOM 2708 C CA . GLY A 1 336 ? -2.335 -6.781 10.622 1.00 93.38 336 GLY A CA 1
ATOM 2709 C C . GLY A 1 336 ? -1.559 -8.043 10.952 1.00 93.38 336 GLY A C 1
ATOM 2710 O O . GLY A 1 336 ? -2.075 -8.982 11.548 1.00 93.38 336 GLY A O 1
ATOM 2711 N N . ARG A 1 337 ? -0.281 -8.068 10.579 1.00 89.00 337 ARG A N 1
ATOM 2712 C CA . ARG A 1 337 ? 0.632 -9.149 10.973 1.00 89.00 337 ARG A CA 1
ATOM 2713 C C . ARG A 1 337 ? 1.390 -8.760 12.233 1.00 89.00 337 ARG A C 1
ATOM 2715 O O . ARG A 1 337 ? 2.038 -7.713 12.245 1.00 89.00 337 ARG A O 1
ATOM 2722 N N . ALA A 1 338 ? 1.341 -9.615 13.247 1.00 90.19 338 ALA A N 1
ATOM 2723 C CA . ALA A 1 338 ? 2.129 -9.490 14.470 1.00 90.19 338 ALA A CA 1
ATOM 2724 C C . ALA A 1 338 ? 2.300 -10.856 15.152 1.00 90.19 338 ALA A C 1
ATOM 2726 O O . ALA A 1 338 ? 1.658 -11.829 14.761 1.00 90.19 338 ALA A O 1
ATOM 2727 N N . ASP A 1 339 ? 3.183 -10.946 16.143 1.00 90.56 339 ASP A N 1
ATOM 2728 C CA . ASP A 1 339 ? 3.362 -12.170 16.928 1.00 90.56 339 ASP A CA 1
ATOM 2729 C C . ASP A 1 339 ? 2.343 -12.276 18.079 1.00 90.56 339 ASP A C 1
ATOM 2731 O O . ASP A 1 339 ? 1.638 -11.324 18.419 1.00 90.56 339 ASP A O 1
ATOM 2735 N N . THR A 1 340 ? 2.281 -13.452 18.704 1.00 91.31 340 THR A N 1
ATOM 2736 C CA . THR A 1 340 ? 1.381 -13.735 19.837 1.00 91.31 340 THR A CA 1
ATOM 2737 C C . THR A 1 340 ? 1.670 -12.867 21.065 1.00 91.31 340 THR A C 1
ATOM 2739 O O . THR A 1 340 ? 0.799 -12.661 21.909 1.00 91.31 340 THR A O 1
ATOM 2742 N N . THR A 1 341 ? 2.901 -12.365 21.199 1.00 93.56 341 THR A N 1
ATOM 2743 C CA . THR A 1 341 ? 3.278 -11.437 22.274 1.00 93.56 341 THR A CA 1
ATOM 2744 C C . THR A 1 341 ? 2.596 -10.091 22.065 1.00 93.56 341 THR A C 1
ATOM 2746 O O . THR A 1 341 ? 1.951 -9.581 22.978 1.00 93.56 341 THR A O 1
ATOM 2749 N N . THR A 1 342 ? 2.681 -9.560 20.846 1.00 93.38 342 THR A N 1
ATOM 2750 C CA . THR A 1 342 ? 2.018 -8.323 20.427 1.00 93.38 342 THR A CA 1
ATOM 2751 C C . THR A 1 342 ? 0.504 -8.450 20.563 1.00 93.38 342 THR A C 1
ATOM 2753 O O . THR A 1 342 ? -0.151 -7.534 21.052 1.00 93.38 342 THR A O 1
ATOM 2756 N N . GLU A 1 343 ? -0.059 -9.599 20.184 1.00 93.81 343 GLU A N 1
ATOM 2757 C CA . GLU A 1 343 ? -1.484 -9.889 20.351 1.00 93.81 343 GLU A CA 1
ATOM 2758 C C . GLU A 1 343 ? -1.935 -9.756 21.808 1.00 93.81 343 GLU A C 1
ATOM 2760 O O . GLU A 1 343 ? -2.870 -9.011 22.102 1.00 93.81 343 GLU A O 1
ATOM 2765 N N . ARG A 1 344 ? -1.227 -10.417 22.732 1.00 95.06 344 ARG A N 1
ATOM 2766 C CA . ARG A 1 344 ? -1.520 -10.339 24.167 1.00 95.06 344 ARG A CA 1
ATOM 2767 C C . ARG A 1 344 ? -1.403 -8.913 24.689 1.00 95.06 344 ARG A C 1
ATOM 2769 O O . ARG A 1 344 ? -2.292 -8.457 25.398 1.00 95.06 344 ARG A O 1
ATOM 2776 N N . GLN A 1 345 ? -0.351 -8.198 24.287 1.00 96.00 345 GLN A N 1
ATOM 2777 C CA . GLN A 1 345 ? -0.179 -6.795 24.652 1.00 96.00 345 GLN A CA 1
ATOM 2778 C C . GLN A 1 345 ? -1.389 -5.970 24.214 1.00 96.00 345 GLN A C 1
ATOM 2780 O O . GLN A 1 345 ? -1.945 -5.259 25.036 1.00 96.00 345 GLN A O 1
ATOM 2785 N N . LEU A 1 346 ? -1.849 -6.093 22.967 1.00 96.88 346 LEU A N 1
ATOM 2786 C CA . LEU A 1 346 ? -3.036 -5.377 22.489 1.00 96.88 346 LEU A CA 1
ATOM 2787 C C . LEU A 1 346 ? -4.292 -5.703 23.311 1.00 96.88 346 LEU A C 1
ATOM 2789 O O . LEU A 1 346 ? -5.013 -4.781 23.705 1.00 96.88 346 LEU A O 1
ATOM 2793 N N . MET A 1 347 ? -4.525 -6.983 23.618 1.00 96.25 347 MET A N 1
ATOM 2794 C CA . MET A 1 347 ? -5.654 -7.402 24.457 1.00 96.25 347 MET A CA 1
ATOM 2795 C C . MET A 1 347 ? -5.586 -6.786 25.859 1.00 96.25 347 MET A C 1
ATOM 2797 O O . MET A 1 347 ? -6.591 -6.257 26.333 1.00 96.25 347 MET A O 1
ATOM 2801 N N . ASP A 1 348 ? -4.407 -6.765 26.488 1.00 96.88 348 ASP A N 1
ATOM 2802 C CA . ASP A 1 348 ? -4.193 -6.151 27.807 1.00 96.88 348 ASP A CA 1
ATOM 2803 C C . ASP A 1 348 ? -4.478 -4.635 27.786 1.00 96.88 348 ASP A C 1
ATOM 2805 O O . ASP A 1 348 ? -4.936 -4.055 28.772 1.00 96.88 348 ASP A O 1
ATOM 2809 N N . MET A 1 349 ? -4.273 -3.974 26.640 1.00 96.12 349 MET A N 1
ATOM 2810 C CA . MET A 1 349 ? -4.639 -2.564 26.436 1.00 96.12 349 MET A CA 1
ATOM 2811 C C . MET A 1 349 ? -6.147 -2.356 26.195 1.00 96.12 349 MET A C 1
ATOM 2813 O O . MET A 1 349 ? -6.623 -1.215 26.198 1.00 96.12 349 MET A O 1
ATOM 2817 N N . GLY A 1 350 ? -6.909 -3.433 25.993 1.00 96.06 350 GLY A N 1
ATOM 2818 C CA . GLY A 1 350 ? -8.324 -3.418 25.622 1.00 96.06 350 GLY A CA 1
ATOM 2819 C C . GLY A 1 350 ? -8.584 -3.158 24.135 1.00 96.06 350 GLY A C 1
ATOM 2820 O O . GLY A 1 350 ? -9.707 -2.793 23.776 1.00 96.06 350 GLY A O 1
ATOM 2821 N N . VAL A 1 351 ? -7.561 -3.300 23.289 1.00 98.00 351 VAL A N 1
ATOM 2822 C CA . VAL A 1 351 ? -7.690 -3.286 21.826 1.00 98.00 351 VAL A CA 1
ATOM 2823 C C . VAL A 1 351 ? -8.207 -4.648 21.364 1.00 98.00 351 VAL A C 1
ATOM 2825 O O . VAL A 1 351 ? -7.893 -5.666 21.974 1.00 98.00 351 VAL A O 1
ATOM 2828 N N . ILE A 1 352 ? -8.997 -4.675 20.291 1.00 98.06 352 ILE A N 1
ATOM 2829 C CA . ILE A 1 352 ? -9.455 -5.903 19.630 1.00 98.06 352 ILE A CA 1
ATOM 2830 C C . ILE A 1 352 ? -8.424 -6.276 18.548 1.00 98.06 352 ILE A C 1
ATOM 2832 O O . ILE A 1 352 ? -8.380 -5.609 17.508 1.00 98.06 352 ILE A O 1
ATOM 2836 N N . PRO A 1 353 ? -7.551 -7.277 18.761 1.00 97.38 353 PRO A N 1
ATOM 2837 C CA . PRO A 1 353 ? -6.595 -7.690 17.741 1.00 97.38 353 PRO A CA 1
ATOM 2838 C C . PRO A 1 353 ? -7.266 -8.584 16.691 1.00 97.38 353 PRO A C 1
ATOM 2840 O O . PRO A 1 353 ? -7.920 -9.566 17.021 1.00 97.38 353 PRO A O 1
ATOM 2843 N N . MET A 1 354 ? -7.041 -8.275 15.417 1.00 96.81 354 MET A N 1
ATOM 2844 C CA . MET A 1 354 ? -7.395 -9.117 14.270 1.00 96.81 354 MET A CA 1
ATOM 2845 C C . MET A 1 354 ? -6.109 -9.487 13.524 1.00 96.81 354 MET A C 1
ATOM 2847 O O . MET A 1 354 ? -5.833 -9.011 12.419 1.00 96.81 354 MET A O 1
ATOM 2851 N N . LEU A 1 355 ? -5.256 -10.272 14.183 1.00 94.38 355 LEU A N 1
ATOM 2852 C CA . LEU A 1 355 ? -3.887 -10.513 13.735 1.00 94.38 355 LEU A CA 1
ATOM 2853 C C . LEU A 1 355 ? -3.757 -11.788 12.906 1.00 94.38 355 LEU A C 1
ATOM 2855 O O . LEU A 1 355 ? -4.322 -12.820 13.249 1.00 94.38 355 LEU A O 1
ATOM 2859 N N . ASN A 1 356 ? -2.970 -11.720 11.830 1.00 91.12 356 ASN A N 1
ATOM 2860 C CA . ASN A 1 356 ? -2.700 -12.843 10.919 1.00 91.12 356 ASN A CA 1
ATOM 2861 C C . ASN A 1 356 ? -3.977 -13.541 10.408 1.00 91.12 356 ASN A C 1
ATOM 2863 O O . ASN A 1 356 ? -3.983 -14.751 10.181 1.00 91.12 356 ASN A O 1
ATOM 2867 N N . ILE A 1 357 ? -5.059 -12.775 10.252 1.00 91.75 357 ILE A N 1
ATOM 2868 C CA . ILE A 1 357 ? -6.335 -13.277 9.745 1.00 91.75 357 ILE A CA 1
ATOM 2869 C C . ILE A 1 357 ? -6.235 -13.613 8.251 1.00 91.75 357 ILE A C 1
ATOM 2871 O O . ILE A 1 357 ? -5.390 -13.041 7.554 1.00 91.75 357 ILE A O 1
ATOM 2875 N N . PRO A 1 358 ? -7.105 -14.502 7.743 1.00 89.94 358 PRO A N 1
ATOM 2876 C CA . PRO A 1 358 ? -7.269 -14.688 6.307 1.00 89.94 358 PRO A CA 1
ATOM 2877 C C . PRO A 1 358 ? -7.618 -13.369 5.607 1.00 89.94 358 PRO A C 1
ATOM 2879 O O . PRO A 1 358 ? -8.343 -12.543 6.169 1.00 89.94 358 PRO A O 1
ATOM 2882 N N . GLU A 1 359 ? -7.121 -13.179 4.384 1.00 85.44 359 GLU A N 1
ATOM 2883 C CA . GLU A 1 359 ? -7.309 -11.938 3.616 1.00 85.44 359 GLU A CA 1
ATOM 2884 C C . GLU A 1 359 ? -8.801 -11.631 3.405 1.00 85.44 359 GLU A C 1
ATOM 2886 O O . GLU A 1 359 ? -9.229 -10.483 3.477 1.00 85.44 359 GLU A O 1
ATOM 2891 N N . GLU A 1 360 ? -9.637 -12.661 3.253 1.00 83.19 360 GLU A N 1
ATOM 2892 C CA . GLU A 1 360 ? -11.080 -12.505 3.046 1.00 83.19 360 GLU A CA 1
ATOM 2893 C C . GLU A 1 360 ? -11.770 -11.863 4.263 1.00 83.19 360 GLU A C 1
ATOM 2895 O O . GLU A 1 360 ? -12.786 -11.181 4.120 1.00 83.19 360 GLU A O 1
ATOM 2900 N N . LYS A 1 361 ? -11.198 -12.023 5.467 1.00 92.25 361 LYS A N 1
ATOM 2901 C CA . LYS A 1 361 ? -11.701 -11.378 6.688 1.00 92.25 361 LYS A CA 1
ATOM 2902 C C . LYS A 1 361 ? -11.296 -9.904 6.798 1.00 92.25 361 LYS A C 1
ATOM 2904 O O . LYS A 1 361 ? -11.898 -9.185 7.593 1.00 92.25 361 LYS A O 1
ATOM 2909 N N . VAL A 1 362 ? -10.334 -9.413 6.013 1.00 95.44 362 VAL A N 1
ATOM 2910 C CA . VAL A 1 362 ? -9.940 -7.990 6.034 1.00 95.44 362 VAL A CA 1
ATOM 2911 C C . VAL A 1 362 ? -11.100 -7.102 5.576 1.00 95.44 362 VAL A C 1
ATOM 2913 O O . VAL A 1 362 ? -11.378 -6.079 6.201 1.00 95.44 362 VAL A O 1
ATOM 2916 N N . ALA A 1 363 ? -11.852 -7.534 4.561 1.00 96.00 363 ALA A N 1
ATOM 2917 C CA . ALA A 1 363 ? -13.058 -6.843 4.109 1.00 96.00 363 ALA A CA 1
ATOM 2918 C C . ALA A 1 363 ? -14.109 -6.705 5.226 1.00 96.00 363 ALA A C 1
ATOM 2920 O O . ALA A 1 363 ? -14.689 -5.633 5.394 1.00 96.00 363 ALA A O 1
ATOM 2921 N N . LEU A 1 364 ? -14.304 -7.761 6.029 1.00 96.94 364 LEU A N 1
ATOM 2922 C CA . LEU A 1 364 ? -15.196 -7.752 7.195 1.00 96.94 364 LEU A CA 1
ATOM 2923 C C . LEU A 1 364 ? -14.727 -6.760 8.265 1.00 96.94 364 LEU A C 1
ATOM 2925 O O . LEU A 1 364 ? -15.536 -5.985 8.766 1.00 96.94 364 LEU A O 1
ATOM 2929 N N . VAL A 1 365 ? -13.427 -6.732 8.576 1.00 98.06 365 VAL A N 1
ATOM 2930 C CA . VAL A 1 365 ? -12.829 -5.770 9.523 1.00 98.06 365 VAL A CA 1
ATOM 2931 C C . VAL A 1 365 ? -13.103 -4.330 9.085 1.00 98.06 365 VAL A C 1
ATOM 2933 O O . VAL A 1 365 ? -13.539 -3.509 9.893 1.00 98.06 365 VAL A O 1
ATOM 2936 N N . LEU A 1 366 ? -12.863 -4.026 7.808 1.00 98.38 366 LEU A N 1
ATOM 2937 C CA . LEU A 1 366 ? -13.055 -2.690 7.250 1.00 98.38 366 LEU A CA 1
ATOM 2938 C C . LEU A 1 366 ? -14.535 -2.288 7.211 1.00 98.38 366 LEU A C 1
ATOM 2940 O O . LEU A 1 366 ? -14.862 -1.156 7.563 1.00 98.38 366 LEU A O 1
ATOM 2944 N N . ALA A 1 367 ? -15.423 -3.207 6.822 1.00 97.88 367 ALA A N 1
ATOM 2945 C CA . ALA A 1 367 ? -16.862 -2.964 6.707 1.00 97.88 367 ALA A CA 1
ATOM 2946 C C . ALA A 1 367 ? -17.582 -2.881 8.063 1.00 97.88 367 ALA A C 1
ATOM 2948 O O . ALA A 1 367 ? -18.597 -2.197 8.186 1.00 97.88 367 ALA A O 1
ATOM 2949 N N . ALA A 1 368 ? -17.084 -3.580 9.086 1.00 97.88 368 ALA A N 1
ATOM 2950 C CA . ALA A 1 368 ? -17.699 -3.597 10.411 1.00 97.88 368 ALA A CA 1
ATOM 2951 C C . ALA A 1 368 ? -17.383 -2.364 11.262 1.00 97.88 368 ALA A C 1
ATOM 2953 O O . ALA A 1 368 ? -18.088 -2.096 12.243 1.00 97.88 368 ALA A O 1
ATOM 2954 N N . ALA A 1 369 ? -16.332 -1.626 10.908 1.00 98.38 369 ALA A N 1
ATOM 2955 C CA . ALA A 1 369 ? -15.947 -0.404 11.589 1.00 98.38 369 ALA A CA 1
ATOM 2956 C C . ALA A 1 369 ? -16.927 0.741 11.293 1.00 98.38 369 ALA A C 1
ATOM 2958 O O . ALA A 1 369 ? -17.371 0.934 10.167 1.00 98.38 369 ALA A O 1
ATOM 2959 N N . ASP A 1 370 ? -17.217 1.552 12.309 1.00 98.62 370 ASP A N 1
ATOM 2960 C CA . ASP A 1 370 ? -17.897 2.836 12.134 1.00 98.62 370 ASP A CA 1
ATOM 2961 C C . ASP A 1 370 ? -16.935 3.893 11.549 1.00 98.62 370 ASP A C 1
ATOM 2963 O O . ASP A 1 370 ? -17.369 4.875 10.943 1.00 98.62 370 ASP A O 1
ATOM 2967 N N . LEU A 1 371 ? -15.623 3.710 11.754 1.00 98.69 371 LEU A N 1
ATOM 2968 C CA . LEU A 1 371 ? -14.592 4.654 11.338 1.00 98.69 371 LEU A CA 1
ATOM 2969 C C . LEU A 1 371 ? -13.247 3.965 11.068 1.00 98.69 371 LEU A C 1
ATOM 2971 O O . LEU A 1 371 ? -12.708 3.282 11.938 1.00 98.69 371 LEU A O 1
ATOM 2975 N N . PHE A 1 372 ? -12.655 4.208 9.902 1.00 98.88 372 PHE A N 1
ATOM 2976 C CA . PHE A 1 372 ? -11.251 3.889 9.650 1.00 98.88 372 PHE A CA 1
ATOM 2977 C C . PHE A 1 372 ? -10.351 4.981 10.234 1.00 98.88 372 PHE A C 1
ATOM 2979 O O . PHE A 1 372 ? -10.615 6.175 10.068 1.00 98.88 372 PHE A O 1
ATOM 2986 N N . VAL A 1 373 ? -9.272 4.594 10.903 1.00 98.81 373 VAL A N 1
ATOM 2987 C CA . VAL A 1 373 ? -8.353 5.527 11.558 1.00 98.81 373 VAL A CA 1
ATOM 2988 C C . VAL A 1 373 ? -6.907 5.240 11.179 1.00 98.81 373 VAL A C 1
ATOM 2990 O O . VAL A 1 373 ? -6.484 4.091 11.149 1.00 98.81 373 VAL A O 1
ATOM 2993 N N . SER A 1 374 ? -6.133 6.289 10.904 1.00 97.88 374 SER A N 1
ATOM 2994 C CA . SER A 1 374 ? -4.710 6.179 10.557 1.00 97.88 374 SER A CA 1
ATOM 2995 C C . SER A 1 374 ? -3.963 7.416 11.048 1.00 97.88 374 SER A C 1
ATOM 2997 O O . SER A 1 374 ? -4.256 8.537 10.628 1.00 97.88 374 SER A O 1
ATOM 2999 N N . MET A 1 375 ? -2.993 7.222 11.949 1.00 97.25 375 MET A N 1
ATOM 3000 C CA . MET A 1 375 ? -2.113 8.299 12.426 1.00 97.25 375 MET A CA 1
ATOM 3001 C C . MET A 1 375 ? -0.806 8.416 11.627 1.00 97.25 375 MET A C 1
ATOM 3003 O O . MET A 1 375 ? 0.153 9.038 12.082 1.00 97.25 375 MET A O 1
ATOM 3007 N N . SER A 1 376 ? -0.764 7.836 10.425 1.00 96.69 376 SER A N 1
ATOM 3008 C CA . SER A 1 376 ? 0.438 7.793 9.599 1.00 96.69 376 SER A CA 1
ATOM 3009 C C . SER A 1 376 ? 0.989 9.191 9.291 1.00 96.69 376 SER A C 1
ATOM 3011 O O . SER A 1 376 ? 0.286 10.097 8.846 1.00 96.69 376 SER A O 1
ATOM 3013 N N . LEU A 1 377 ? 2.295 9.352 9.492 1.00 95.81 377 LEU A N 1
ATOM 3014 C CA . LEU A 1 377 ? 3.066 10.565 9.215 1.00 95.81 377 LEU A CA 1
ATOM 3015 C C . LEU A 1 377 ? 3.507 10.670 7.754 1.00 95.81 377 LEU A C 1
ATOM 3017 O O . LEU A 1 377 ? 3.979 11.722 7.320 1.00 95.81 377 LEU A O 1
ATOM 3021 N N . TRP A 1 378 ? 3.373 9.584 6.997 1.00 96.19 378 TRP A N 1
ATOM 3022 C CA . TRP A 1 378 ? 3.661 9.539 5.573 1.00 96.19 378 TRP A CA 1
ATOM 3023 C C . TRP A 1 378 ? 2.859 8.417 4.920 1.00 96.19 378 TRP A C 1
ATOM 3025 O O . TRP A 1 378 ? 2.933 7.276 5.368 1.00 96.19 378 TRP A O 1
ATOM 3035 N N . GLU A 1 379 ? 2.153 8.732 3.835 1.00 96.00 379 GLU A N 1
ATOM 3036 C CA . GLU A 1 379 ? 1.468 7.753 2.989 1.00 96.00 379 GLU A CA 1
ATOM 3037 C C . GLU A 1 379 ? 1.596 8.138 1.518 1.00 96.00 379 GLU A C 1
ATOM 3039 O O . GLU A 1 379 ? 1.375 9.291 1.141 1.00 96.00 379 GLU A O 1
ATOM 3044 N N . GLY A 1 380 ? 1.944 7.162 0.680 1.00 95.81 380 GLY A N 1
ATOM 3045 C CA . GLY A 1 380 ? 1.944 7.325 -0.775 1.00 95.81 380 GLY A CA 1
ATOM 3046 C C . GLY A 1 380 ? 0.542 7.215 -1.380 1.00 95.81 380 GLY A C 1
ATOM 3047 O O . GLY A 1 380 ? 0.287 7.833 -2.413 1.00 95.81 380 GLY A O 1
ATOM 3048 N N . PHE A 1 381 ? -0.351 6.461 -0.726 1.00 96.56 381 PHE A N 1
ATOM 3049 C CA . PHE A 1 381 ? -1.753 6.277 -1.120 1.00 96.56 381 PHE A CA 1
ATOM 3050 C C . PHE A 1 381 ? -2.657 5.846 0.052 1.00 96.56 381 PHE A C 1
ATOM 3052 O O . PHE A 1 381 ? -3.742 6.387 0.168 1.00 96.56 381 PHE A O 1
ATOM 3059 N N . ASP A 1 382 ? -2.205 4.942 0.935 1.00 96.25 382 ASP A N 1
ATOM 3060 C CA . ASP A 1 382 ? -3.013 4.295 1.996 1.00 96.25 382 ASP A CA 1
ATOM 3061 C C . ASP A 1 382 ? -4.159 3.423 1.436 1.00 96.25 382 ASP A C 1
ATOM 3063 O O . ASP A 1 382 ? -5.339 3.755 1.499 1.00 96.25 382 ASP A O 1
ATOM 3067 N N . LEU A 1 383 ? -3.788 2.289 0.826 1.00 96.75 383 LEU A N 1
ATOM 3068 C CA . LEU A 1 383 ? -4.731 1.313 0.256 1.00 96.75 383 LEU A CA 1
ATOM 3069 C C . LEU A 1 383 ? -5.862 0.920 1.236 1.00 96.75 383 LEU A C 1
ATOM 3071 O O . LEU A 1 383 ? -7.026 1.066 0.852 1.00 96.75 383 LEU A O 1
ATOM 3075 N N . PRO A 1 384 ? -5.567 0.548 2.502 1.00 97.38 384 PRO A N 1
ATOM 3076 C CA . PRO A 1 384 ? -6.602 0.191 3.471 1.00 97.38 384 PRO A CA 1
ATOM 3077 C C . PRO A 1 384 ? -7.641 1.280 3.744 1.00 97.38 384 PRO A C 1
ATOM 3079 O O . PRO A 1 384 ? -8.811 0.971 3.965 1.00 97.38 384 PRO A O 1
ATOM 3082 N N . LEU A 1 385 ? -7.254 2.558 3.685 1.00 98.06 385 LEU A N 1
ATOM 3083 C CA . LEU A 1 385 ? -8.190 3.675 3.815 1.00 98.06 385 LEU A CA 1
ATOM 3084 C C . LEU A 1 385 ? -9.248 3.631 2.712 1.00 98.06 385 LEU A C 1
ATOM 3086 O O . LEU A 1 385 ? -10.448 3.726 2.979 1.00 98.06 385 LEU A O 1
ATOM 3090 N N . PHE A 1 386 ? -8.814 3.493 1.460 1.00 98.06 386 PHE A N 1
ATOM 3091 C CA . PHE A 1 386 ? -9.730 3.499 0.322 1.00 98.06 386 PHE A CA 1
ATOM 3092 C C . PHE A 1 386 ? -10.509 2.188 0.192 1.00 98.06 386 PHE A C 1
ATOM 3094 O O . PHE A 1 386 ? -11.657 2.224 -0.245 1.00 98.06 386 PHE A O 1
ATOM 3101 N N . GLU A 1 387 ? -9.953 1.066 0.652 1.00 98.31 387 GLU A N 1
ATOM 3102 C CA . GLU A 1 387 ? -10.696 -0.186 0.847 1.00 98.31 387 GLU A CA 1
ATOM 3103 C C . GLU A 1 387 ? -11.820 -0.002 1.881 1.00 98.31 387 GLU A C 1
ATOM 3105 O O . GLU A 1 387 ? -12.953 -0.425 1.646 1.00 98.31 387 GLU A O 1
ATOM 3110 N N . ALA A 1 388 ? -11.559 0.712 2.984 1.00 98.56 388 ALA A N 1
ATOM 3111 C CA . ALA A 1 388 ? -12.591 1.077 3.955 1.00 98.56 388 ALA A CA 1
ATOM 3112 C C . ALA A 1 388 ? -13.688 1.931 3.303 1.00 98.56 388 ALA A C 1
ATOM 3114 O O . ALA A 1 388 ? -14.874 1.622 3.421 1.00 98.56 388 ALA A O 1
ATOM 3115 N N . GLN A 1 389 ? -13.308 2.962 2.539 1.00 98.56 389 GLN A N 1
ATOM 3116 C CA . GLN A 1 389 ? -14.277 3.804 1.832 1.00 98.56 389 GLN A CA 1
ATOM 3117 C C . GLN A 1 389 ? -15.084 3.033 0.783 1.00 98.56 389 GLN A C 1
ATOM 3119 O O . GLN A 1 389 ? -16.249 3.361 0.545 1.00 98.56 389 GLN A O 1
ATOM 3124 N N . PHE A 1 390 ? -14.499 2.011 0.156 1.00 98.12 390 PHE A N 1
ATOM 3125 C CA . PHE A 1 390 ? -15.209 1.115 -0.754 1.00 98.12 390 PHE A CA 1
ATOM 3126 C C . PHE A 1 390 ? -16.304 0.316 -0.034 1.00 98.12 390 PHE A C 1
ATOM 3128 O O . PHE A 1 390 ? -17.420 0.230 -0.547 1.00 98.12 390 PHE A O 1
ATOM 3135 N N . GLN A 1 391 ? -16.038 -0.158 1.188 1.00 97.94 391 GLN A N 1
ATOM 3136 C CA . GLN A 1 391 ? -17.047 -0.778 2.062 1.00 97.94 391 GLN A CA 1
ATOM 3137 C C . GLN A 1 391 ? -18.048 0.235 2.654 1.00 97.94 391 GLN A C 1
ATOM 3139 O O . GLN A 1 391 ? -19.060 -0.140 3.243 1.00 97.94 391 GLN A O 1
ATOM 3144 N N . GLY A 1 392 ? -17.807 1.535 2.462 1.00 98.06 392 GLY A N 1
ATOM 3145 C CA . GLY A 1 392 ? -18.626 2.619 2.995 1.00 98.06 392 GLY A CA 1
ATOM 3146 C C . GLY A 1 392 ? -18.217 3.100 4.382 1.00 98.06 392 GLY A C 1
ATOM 3147 O O . GLY A 1 392 ? -18.970 3.838 5.009 1.00 98.06 392 GLY A O 1
ATOM 3148 N N . THR A 1 393 ? -17.033 2.740 4.854 1.00 98.69 393 THR A N 1
ATOM 3149 C CA . THR A 1 393 ? -16.493 3.201 6.131 1.00 98.69 393 THR A CA 1
ATOM 3150 C C . THR A 1 393 ? -15.754 4.529 5.925 1.00 98.69 393 THR A C 1
ATOM 3152 O O . THR A 1 393 ? -14.776 4.576 5.171 1.00 98.69 393 THR A O 1
ATOM 3155 N N . PRO A 1 394 ? -16.200 5.639 6.547 1.00 98.62 394 PRO A N 1
ATOM 3156 C CA . PRO A 1 394 ? -15.488 6.913 6.474 1.00 98.62 394 PRO A CA 1
ATOM 3157 C C . PRO A 1 394 ? -14.197 6.875 7.301 1.00 98.62 394 PRO A C 1
ATOM 3159 O O . PRO A 1 394 ? -13.965 5.931 8.055 1.00 98.62 394 PRO A O 1
ATOM 3162 N N . CYS A 1 395 ? -13.357 7.911 7.199 1.00 98.75 395 CYS A N 1
ATOM 3163 C CA . CYS A 1 395 ? -12.064 7.925 7.891 1.00 98.75 395 CYS A CA 1
ATOM 3164 C C . CYS A 1 395 ? -11.763 9.193 8.709 1.00 98.75 395 CYS A C 1
ATOM 3166 O O . CYS A 1 395 ? -12.217 10.287 8.378 1.00 98.75 395 CYS A O 1
ATOM 3168 N N . VAL A 1 396 ? -10.933 9.060 9.746 1.00 98.81 396 VAL A N 1
ATOM 3169 C CA . VAL A 1 396 ? -10.176 10.168 10.359 1.00 98.81 396 VAL A CA 1
ATOM 3170 C C . VAL A 1 396 ? -8.697 9.834 10.219 1.00 98.81 396 VAL A C 1
ATOM 3172 O O . VAL A 1 396 ? -8.240 8.811 10.729 1.00 98.81 396 VAL A O 1
ATOM 3175 N N . VAL A 1 397 ? -7.948 10.681 9.518 1.00 98.69 397 VAL A N 1
ATOM 3176 C CA . VAL A 1 397 ? -6.520 10.460 9.263 1.00 98.69 397 VAL A CA 1
ATOM 3177 C C . VAL A 1 397 ? -5.718 11.742 9.412 1.00 98.69 397 VAL A C 1
ATOM 3179 O O . VAL A 1 397 ? -6.263 12.840 9.298 1.00 98.69 397 VAL A O 1
ATOM 3182 N N . MET A 1 398 ? -4.411 11.619 9.632 1.00 98.44 398 MET A N 1
ATOM 3183 C CA . MET A 1 398 ? -3.528 12.789 9.634 1.00 98.44 398 MET A CA 1
ATOM 3184 C C . MET A 1 398 ? -3.428 13.389 8.230 1.00 98.44 398 MET A C 1
ATOM 3186 O O . MET A 1 398 ? -3.330 12.655 7.240 1.00 98.44 398 MET A O 1
ATOM 3190 N N . ARG A 1 399 ? -3.374 14.721 8.134 1.00 97.94 399 ARG A N 1
ATOM 3191 C CA . ARG A 1 399 ? -3.107 15.456 6.892 1.00 97.94 399 ARG A CA 1
ATOM 3192 C C . ARG A 1 399 ? -1.637 15.328 6.503 1.00 97.94 399 ARG A C 1
ATOM 3194 O O . ARG A 1 399 ? -0.828 16.236 6.688 1.00 97.94 399 ARG A O 1
ATOM 3201 N N . ARG A 1 400 ? -1.256 14.148 6.027 1.00 96.75 400 ARG A N 1
ATOM 3202 C CA . ARG A 1 400 ? 0.122 13.807 5.670 1.00 96.75 400 ARG A CA 1
ATOM 3203 C C . ARG A 1 400 ? 0.149 13.046 4.353 1.00 96.75 400 ARG A C 1
ATOM 3205 O O . ARG A 1 400 ? -0.786 12.324 4.016 1.00 96.75 400 ARG A O 1
ATOM 3212 N N . GLY A 1 401 ? 1.243 13.210 3.615 1.00 95.81 401 GLY A N 1
ATOM 3213 C CA . GLY A 1 401 ? 1.438 12.564 2.321 1.00 95.81 401 GLY A CA 1
ATOM 3214 C C . GLY A 1 401 ? 0.269 12.768 1.357 1.00 95.81 401 GLY A C 1
ATOM 3215 O O . GLY A 1 401 ? -0.232 13.879 1.203 1.00 95.81 401 GLY A O 1
ATOM 3216 N N . ALA A 1 402 ? -0.170 11.682 0.724 1.00 97.44 402 ALA A N 1
ATOM 3217 C CA . ALA A 1 402 ? -1.254 11.703 -0.250 1.00 97.44 402 ALA A CA 1
ATOM 3218 C C . ALA A 1 402 ? -2.659 11.858 0.369 1.00 97.44 402 ALA A C 1
ATOM 3220 O O . ALA A 1 402 ? -3.622 12.047 -0.369 1.00 97.44 402 ALA A O 1
ATOM 3221 N N . HIS A 1 403 ? -2.828 11.816 1.696 1.00 97.88 403 HIS A N 1
ATOM 3222 C CA . HIS A 1 403 ? -4.166 11.940 2.291 1.00 97.88 403 HIS A CA 1
ATOM 3223 C C . HIS A 1 403 ? -4.851 13.251 1.916 1.00 97.88 403 HIS A C 1
ATOM 3225 O O . HIS A 1 403 ? -6.031 13.252 1.573 1.00 97.88 403 HIS A O 1
ATOM 3231 N N . GLU A 1 404 ? -4.114 14.363 1.938 1.00 96.00 404 GLU A N 1
ATOM 3232 C CA . GLU A 1 404 ? -4.683 15.667 1.617 1.00 96.00 404 GLU A CA 1
ATOM 3233 C C . GLU A 1 404 ? -5.229 15.713 0.190 1.00 96.00 404 GLU A C 1
ATOM 3235 O O . GLU A 1 404 ? -6.398 16.036 -0.012 1.00 96.00 404 GLU A O 1
ATOM 3240 N N . GLU A 1 405 ? -4.420 15.340 -0.800 1.00 96.06 405 GLU A N 1
ATOM 3241 C CA . GLU A 1 405 ? -4.831 15.439 -2.201 1.00 96.06 405 GLU A CA 1
ATOM 3242 C C . GLU A 1 405 ? -5.971 14.482 -2.572 1.00 96.06 405 GLU A C 1
ATOM 3244 O O . GLU A 1 405 ? -6.699 14.755 -3.529 1.00 96.06 405 GLU A O 1
ATOM 3249 N N . LEU A 1 406 ? -6.088 13.352 -1.865 1.00 96.81 406 LEU A N 1
ATOM 3250 C CA . LEU A 1 406 ? -7.061 12.309 -2.175 1.00 96.81 406 LEU A CA 1
ATOM 3251 C C . LEU A 1 406 ? -8.385 12.519 -1.420 1.00 96.81 406 LEU A C 1
ATOM 3253 O O . LEU A 1 406 ? -9.438 12.125 -1.927 1.00 96.81 406 LEU A O 1
ATOM 3257 N N . LEU A 1 407 ? -8.357 13.165 -0.245 1.00 97.12 407 LEU A N 1
ATOM 3258 C CA . LEU A 1 407 ? -9.529 13.340 0.626 1.00 97.12 407 LEU A CA 1
ATOM 3259 C C . LEU A 1 407 ? -10.070 14.767 0.706 1.00 97.12 407 LEU A C 1
ATOM 3261 O O . LEU A 1 407 ? -11.252 14.931 1.036 1.00 97.12 407 LEU A O 1
ATOM 3265 N N . ALA A 1 408 ? -9.270 15.797 0.420 1.00 95.44 408 ALA A N 1
ATOM 3266 C CA . ALA A 1 408 ? -9.739 17.177 0.499 1.00 95.44 408 ALA A CA 1
ATOM 3267 C C . ALA A 1 408 ? -10.956 17.408 -0.416 1.00 95.44 408 ALA A C 1
ATOM 3269 O O . ALA A 1 408 ? -11.000 16.967 -1.564 1.00 95.44 408 ALA A O 1
ATOM 3270 N N . GLY A 1 409 ? -11.984 18.073 0.119 1.00 95.31 409 GLY A N 1
ATOM 3271 C CA . GLY A 1 409 ? -13.223 18.388 -0.606 1.00 95.31 409 GLY A CA 1
ATOM 3272 C C . GLY A 1 409 ? -14.187 17.214 -0.822 1.00 95.31 409 GLY A C 1
ATOM 3273 O O . GLY A 1 409 ? -15.280 17.419 -1.337 1.00 95.31 409 GLY A O 1
ATOM 3274 N N . THR A 1 410 ? -13.836 15.993 -0.410 1.00 96.75 410 THR A N 1
ATOM 3275 C CA . THR A 1 410 ? -14.683 14.804 -0.634 1.00 96.75 410 THR A CA 1
ATOM 3276 C C . THR A 1 410 ? -15.802 14.662 0.394 1.00 96.75 410 THR A C 1
ATOM 3278 O O . THR A 1 410 ? -16.841 14.069 0.117 1.00 96.75 410 THR A O 1
ATOM 3281 N N . GLY A 1 411 ? -15.573 15.167 1.611 1.00 96.94 411 GLY A N 1
ATOM 3282 C CA . GLY A 1 411 ? -16.443 14.943 2.764 1.00 96.94 411 GLY A CA 1
ATOM 3283 C C . GLY A 1 411 ? -16.557 13.474 3.197 1.00 96.94 411 GLY A C 1
ATOM 3284 O O . GLY A 1 411 ? -17.439 13.168 3.994 1.00 96.94 411 GLY A O 1
ATOM 3285 N N . ALA A 1 412 ? -15.701 12.584 2.679 1.00 96.88 412 ALA A N 1
ATOM 3286 C CA . ALA A 1 412 ? -15.640 11.157 3.010 1.00 96.88 412 ALA A CA 1
ATOM 3287 C C . ALA A 1 412 ? -14.802 10.855 4.268 1.00 96.88 412 ALA A C 1
ATOM 3289 O O . ALA A 1 412 ? -14.787 9.731 4.767 1.00 96.88 412 ALA A O 1
ATOM 3290 N N . GLY A 1 413 ? -14.089 11.857 4.779 1.00 97.62 413 GLY A N 1
ATOM 3291 C CA . GLY A 1 413 ? -13.209 11.725 5.928 1.00 97.62 413 GLY A CA 1
ATOM 3292 C C . GLY A 1 413 ? -12.805 13.072 6.515 1.00 97.62 413 GLY A C 1
ATOM 3293 O O . GLY A 1 413 ? -13.100 14.123 5.940 1.00 97.62 413 GLY A O 1
ATOM 3294 N N . VAL A 1 414 ? -12.126 13.028 7.658 1.00 98.62 414 VAL A N 1
ATOM 3295 C CA . VAL A 1 414 ? -11.511 14.188 8.314 1.00 98.62 414 VAL A CA 1
ATOM 3296 C C . VAL A 1 414 ? -9.993 14.091 8.193 1.00 98.62 414 VAL A C 1
ATOM 3298 O O . VAL A 1 414 ? -9.411 13.037 8.444 1.00 98.62 414 VAL A O 1
ATOM 3301 N N . LEU A 1 415 ? -9.374 15.210 7.816 1.00 98.69 415 LEU A N 1
ATOM 3302 C CA . LEU A 1 415 ? -7.927 15.409 7.768 1.00 98.69 415 LEU A CA 1
ATOM 3303 C C . LEU A 1 415 ? -7.509 16.214 9.002 1.00 98.69 415 LEU A C 1
ATOM 3305 O O . LEU A 1 415 ? -7.815 17.404 9.063 1.00 98.69 415 LEU A O 1
ATOM 3309 N N . ALA A 1 416 ? -6.852 15.566 9.961 1.00 98.44 416 ALA A N 1
ATOM 3310 C CA . ALA A 1 416 ? -6.377 16.179 11.201 1.00 98.44 416 ALA A CA 1
ATOM 3311 C C . ALA A 1 416 ? -4.925 16.662 11.076 1.00 98.44 416 ALA A C 1
ATOM 3313 O O . ALA A 1 416 ? -4.074 15.945 10.543 1.00 98.44 416 ALA A O 1
ATOM 3314 N N . GLU A 1 417 ? -4.616 17.852 11.583 1.00 97.88 417 GLU A N 1
ATOM 3315 C CA . GLU A 1 417 ? -3.250 18.392 11.569 1.00 97.88 417 GLU A CA 1
ATOM 3316 C C . GLU A 1 417 ? -2.369 17.848 12.691 1.00 97.88 417 GLU A C 1
ATOM 3318 O O . GLU A 1 417 ? -1.159 17.649 12.508 1.00 97.88 417 GLU A O 1
ATOM 3323 N N . ASP A 1 418 ? -2.982 17.590 13.843 1.00 97.75 418 ASP A N 1
ATOM 3324 C CA . ASP A 1 418 ? -2.336 17.158 15.074 1.00 97.75 418 ASP A CA 1
ATOM 3325 C C . ASP A 1 418 ? -3.200 16.147 15.854 1.00 97.75 418 ASP A C 1
ATOM 3327 O O . ASP A 1 418 ? -4.280 15.738 15.421 1.00 97.75 418 ASP A O 1
ATOM 3331 N N . GLU A 1 419 ? -2.685 15.690 16.998 1.00 97.69 419 GLU A N 1
ATOM 3332 C CA . GLU A 1 419 ? -3.371 14.701 17.838 1.00 97.69 419 GLU A CA 1
ATOM 3333 C C . GLU A 1 419 ? -4.681 15.241 18.423 1.00 97.69 419 GLU A C 1
ATOM 3335 O O . GLU A 1 419 ? -5.651 14.495 18.546 1.00 97.69 419 GLU A O 1
ATOM 3340 N N . ALA A 1 420 ? -4.737 16.532 18.761 1.00 98.19 420 ALA A N 1
ATOM 3341 C CA . ALA A 1 420 ? -5.912 17.128 19.380 1.00 98.19 420 ALA A CA 1
ATOM 3342 C C . ALA A 1 420 ? -7.073 17.205 18.380 1.00 98.19 420 ALA A C 1
ATOM 3344 O O . ALA A 1 420 ? -8.203 16.842 18.716 1.00 98.19 420 ALA A O 1
ATOM 3345 N N . GLU A 1 421 ? -6.797 17.603 17.135 1.00 98.56 421 GLU A N 1
ATOM 3346 C CA . GLU A 1 421 ? -7.780 17.567 16.052 1.00 98.56 421 GLU A CA 1
ATOM 3347 C C . GLU A 1 421 ? -8.223 16.138 15.728 1.00 98.56 421 GLU A C 1
ATOM 3349 O O . GLU A 1 421 ? -9.417 15.892 15.537 1.00 98.56 421 GLU A O 1
ATOM 3354 N N . PHE A 1 422 ? -7.283 15.189 15.706 1.00 98.69 422 PHE A N 1
ATOM 3355 C CA . PHE A 1 422 ? -7.568 13.781 15.440 1.00 98.69 422 PHE A CA 1
ATOM 3356 C C . PHE A 1 422 ? -8.537 13.204 16.480 1.00 98.69 422 PHE A C 1
ATOM 3358 O O . PHE A 1 422 ? -9.599 12.674 16.141 1.00 98.69 422 PHE A O 1
ATOM 3365 N N . GLU A 1 423 ? -8.227 13.370 17.764 1.00 98.62 423 GLU A N 1
ATOM 3366 C CA . GLU A 1 423 ? -9.091 12.906 18.845 1.00 98.62 423 GLU A CA 1
ATOM 3367 C C . GLU A 1 423 ? -10.410 13.687 18.913 1.00 98.62 423 GLU A C 1
ATOM 3369 O O . GLU A 1 423 ? -11.464 13.114 19.196 1.00 98.62 423 GLU A O 1
ATOM 3374 N N . GLY A 1 424 ? -10.382 14.998 18.657 1.00 98.62 424 GLY A N 1
ATOM 3375 C CA . GLY A 1 424 ? -11.575 15.841 18.596 1.00 98.62 424 GLY A CA 1
ATOM 3376 C C . GLY A 1 424 ? -12.549 15.385 17.508 1.00 98.62 424 GLY A C 1
ATOM 3377 O O . GLY A 1 424 ? -13.758 15.303 17.749 1.00 98.62 424 GLY A O 1
ATOM 3378 N N . ALA A 1 425 ? -12.029 15.009 16.337 1.00 98.56 425 ALA A N 1
ATOM 3379 C CA . ALA A 1 425 ? -12.813 14.437 15.249 1.00 98.56 425 ALA A CA 1
ATOM 3380 C C . ALA A 1 425 ? -13.455 13.103 15.654 1.00 98.56 425 ALA A C 1
ATOM 3382 O O . ALA A 1 425 ? -14.654 12.921 15.436 1.00 98.56 425 ALA A O 1
ATOM 3383 N N . ILE A 1 426 ? -12.707 12.212 16.315 1.00 98.56 426 ILE A N 1
ATOM 3384 C CA . ILE A 1 426 ? -13.249 10.948 16.838 1.00 98.56 426 ILE A CA 1
ATOM 3385 C C . ILE A 1 426 ? -14.380 11.218 17.835 1.00 98.56 426 ILE A C 1
ATOM 3387 O O . ILE A 1 426 ? -15.476 10.679 17.672 1.00 98.56 426 ILE A O 1
ATOM 3391 N N . ARG A 1 427 ? -14.157 12.084 18.836 1.00 98.56 427 ARG A N 1
ATOM 3392 C CA . ARG A 1 427 ? -15.182 12.437 19.838 1.00 98.56 427 ARG A CA 1
ATOM 3393 C C . ARG A 1 427 ? -16.450 12.973 19.172 1.00 98.56 427 ARG A C 1
ATOM 3395 O O . ARG A 1 427 ? -17.555 12.574 19.539 1.00 98.56 427 ARG A O 1
ATOM 3402 N N . ARG A 1 428 ? -16.306 13.858 18.180 1.00 98.38 428 ARG A N 1
ATOM 3403 C CA . ARG A 1 428 ? -17.436 14.424 17.429 1.00 98.38 428 ARG A CA 1
ATOM 3404 C C . ARG A 1 428 ? -18.211 13.338 16.684 1.00 98.38 428 ARG A C 1
ATOM 3406 O O . ARG A 1 428 ? -19.428 13.266 16.826 1.00 98.38 428 ARG A O 1
ATOM 3413 N N . LEU A 1 429 ? -17.532 12.492 15.914 1.00 98.25 429 LEU A N 1
ATOM 3414 C CA . LEU A 1 429 ? -18.185 11.457 15.104 1.00 98.25 429 LEU A CA 1
ATOM 3415 C C . LEU A 1 429 ? -18.844 10.374 15.965 1.00 98.25 429 LEU A C 1
ATOM 3417 O O . LEU A 1 429 ? -19.962 9.958 15.674 1.00 98.25 429 LEU A O 1
ATOM 3421 N N . ALA A 1 430 ? -18.220 10.000 17.082 1.00 97.56 430 ALA A N 1
ATOM 3422 C CA . ALA A 1 430 ? -18.797 9.052 18.028 1.00 97.56 430 ALA A CA 1
ATOM 3423 C C . ALA A 1 430 ? -20.065 9.586 18.731 1.00 97.56 430 ALA A C 1
ATOM 3425 O O . ALA A 1 430 ? -20.913 8.792 19.141 1.00 97.56 430 ALA A O 1
ATOM 3426 N N . ARG A 1 431 ? -20.226 10.915 18.865 1.00 96.75 431 ARG A N 1
ATOM 3427 C CA . ARG A 1 431 ? -21.454 11.556 19.387 1.00 96.75 431 ARG A CA 1
ATOM 3428 C C . ARG A 1 431 ? -22.534 11.755 18.319 1.00 96.75 431 ARG A C 1
ATOM 3430 O O . ARG A 1 431 ? -23.714 11.760 18.654 1.00 96.75 431 ARG A O 1
ATOM 3437 N N . HIS A 1 432 ? -22.139 11.907 17.057 1.00 96.25 432 HIS A N 1
ATOM 3438 C CA . HIS A 1 432 ? -23.019 12.272 15.945 1.00 96.25 432 HIS A CA 1
ATOM 3439 C C . HIS A 1 432 ? -22.992 11.205 14.841 1.00 96.25 432 HIS A C 1
ATOM 3441 O O . HIS A 1 432 ? -22.381 11.379 13.784 1.00 96.25 432 HIS A O 1
ATOM 3447 N N . ARG A 1 433 ? -23.664 10.071 15.086 1.00 93.69 433 ARG A N 1
ATOM 3448 C CA . ARG A 1 433 ? -23.741 8.937 14.138 1.00 93.69 433 ARG A CA 1
ATOM 3449 C C . ARG A 1 433 ? -24.441 9.286 12.815 1.00 93.69 433 ARG A C 1
ATOM 3451 O O . ARG A 1 433 ? -24.215 8.627 11.799 1.00 93.69 433 ARG A O 1
ATOM 3458 N N . ASP A 1 434 ? -25.265 10.328 12.801 1.00 96.62 434 ASP A N 1
ATOM 3459 C CA . ASP A 1 434 ? -25.860 10.897 11.591 1.00 96.62 434 ASP A CA 1
ATOM 3460 C C . ASP A 1 434 ? -24.790 11.485 10.655 1.00 96.62 434 ASP A C 1
ATOM 3462 O O . ASP A 1 434 ? -24.844 11.255 9.445 1.00 96.62 434 ASP A O 1
ATOM 3466 N N . LEU A 1 435 ? -23.763 12.151 11.203 1.00 97.62 435 LEU A N 1
ATOM 3467 C CA . LEU A 1 435 ? -22.623 12.637 10.420 1.00 97.62 435 LEU A CA 1
ATOM 3468 C C . LEU A 1 435 ? -21.828 11.476 9.823 1.00 97.62 435 LEU A C 1
ATOM 3470 O O . LEU A 1 435 ? -21.452 11.534 8.656 1.00 97.62 435 LEU A O 1
ATOM 3474 N N . VAL A 1 436 ? -21.624 10.402 10.589 1.00 97.81 436 VAL A N 1
ATOM 3475 C CA . VAL A 1 436 ? -20.945 9.186 10.107 1.00 97.81 436 VAL A CA 1
ATOM 3476 C C . VAL A 1 436 ? -21.716 8.562 8.945 1.00 97.81 436 VAL A C 1
ATOM 3478 O O . VAL A 1 436 ? -21.118 8.221 7.929 1.00 97.81 436 VAL A O 1
ATOM 3481 N N . SER A 1 437 ? -23.046 8.509 9.037 1.00 96.94 437 SER A N 1
ATOM 3482 C CA . SER A 1 437 ? -23.905 8.007 7.955 1.00 96.94 437 SER A CA 1
ATOM 3483 C C . SER A 1 437 ? -23.805 8.872 6.690 1.00 96.94 437 SER A C 1
ATOM 3485 O O . SER A 1 437 ? -23.683 8.348 5.585 1.00 96.94 437 SER A O 1
ATOM 3487 N N . GLN A 1 438 ? -23.777 10.202 6.828 1.00 98.12 438 GLN A N 1
ATOM 3488 C CA . GLN A 1 438 ? -23.570 11.111 5.691 1.00 98.12 438 GLN A CA 1
ATOM 3489 C C . GLN A 1 438 ? -22.172 10.958 5.072 1.00 98.12 438 GLN A C 1
ATOM 3491 O O . GLN A 1 438 ? -22.022 10.987 3.849 1.00 98.12 438 GLN A O 1
ATOM 3496 N N . MET A 1 439 ? -21.139 10.795 5.903 1.00 98.62 439 MET A N 1
ATOM 3497 C CA . MET A 1 439 ? -19.768 10.567 5.444 1.00 98.62 439 MET A CA 1
ATOM 3498 C C . MET A 1 439 ? -19.610 9.199 4.777 1.00 98.62 439 MET A C 1
ATOM 3500 O O . MET A 1 439 ? -18.859 9.102 3.814 1.00 98.62 439 MET A O 1
ATOM 3504 N N . SER A 1 440 ? -20.340 8.175 5.227 1.00 98.50 440 SER A N 1
ATOM 3505 C CA . SER A 1 440 ? -20.367 6.838 4.621 1.00 98.50 440 SER A CA 1
ATOM 3506 C C . SER A 1 440 ? -20.807 6.888 3.156 1.00 98.50 440 SER A C 1
ATOM 3508 O O . SER A 1 440 ? -20.120 6.365 2.278 1.00 98.50 440 SER A O 1
ATOM 3510 N N . GLU A 1 441 ? -21.894 7.600 2.847 1.00 98.19 441 GLU A N 1
ATOM 3511 C CA . GLU A 1 441 ? -22.350 7.754 1.458 1.00 98.19 441 GLU A CA 1
ATOM 3512 C C . GLU A 1 441 ? -21.330 8.513 0.599 1.00 98.19 441 GLU A C 1
ATOM 3514 O O . GLU A 1 441 ? -21.063 8.145 -0.550 1.00 98.19 441 GLU A O 1
ATOM 3519 N N . ARG A 1 442 ? -20.672 9.526 1.174 1.00 98.44 442 ARG A N 1
ATOM 3520 C CA . ARG A 1 442 ? -19.576 10.241 0.505 1.00 98.44 442 ARG A CA 1
ATOM 3521 C C . ARG A 1 442 ? -18.337 9.368 0.321 1.00 98.44 442 ARG A C 1
ATOM 3523 O O . ARG A 1 442 ? -17.680 9.492 -0.706 1.00 98.44 442 ARG A O 1
ATOM 3530 N N . ALA A 1 443 ? -18.037 8.470 1.256 1.00 98.19 443 ALA A N 1
ATOM 3531 C CA . ALA A 1 443 ? -16.951 7.501 1.155 1.00 98.19 443 ALA A CA 1
ATOM 3532 C C . ALA A 1 443 ? -17.185 6.528 -0.007 1.00 98.19 443 ALA A C 1
ATOM 3534 O O . ALA A 1 443 ? -16.320 6.405 -0.876 1.00 98.19 443 ALA A O 1
ATOM 3535 N N . LYS A 1 444 ? -18.394 5.963 -0.120 1.00 97.38 444 LYS A N 1
ATOM 3536 C CA . LYS A 1 444 ? -18.789 5.121 -1.264 1.00 97.38 444 LYS A CA 1
ATOM 3537 C C . LYS A 1 444 ? -18.719 5.875 -2.591 1.00 97.38 444 LYS A C 1
ATOM 3539 O O . LYS A 1 444 ? -18.321 5.312 -3.606 1.00 97.38 444 LYS A O 1
ATOM 3544 N N . ALA A 1 445 ? -19.138 7.140 -2.621 1.00 96.75 445 ALA A N 1
ATOM 3545 C CA . ALA A 1 445 ? -19.054 7.960 -3.830 1.00 96.75 445 ALA A CA 1
ATOM 3546 C C . ALA A 1 445 ? -17.595 8.282 -4.198 1.00 96.75 445 ALA A C 1
ATOM 3548 O O . ALA A 1 445 ? -17.211 8.176 -5.361 1.00 96.75 445 ALA A O 1
ATOM 3549 N N . SER A 1 446 ? -16.778 8.626 -3.201 1.00 94.12 446 SER A N 1
ATOM 3550 C CA . SER A 1 446 ? -15.359 8.956 -3.331 1.00 94.12 446 SER A CA 1
ATOM 3551 C C . SER A 1 446 ? -14.537 7.781 -3.860 1.00 94.12 446 SER A C 1
ATOM 3553 O O . SER A 1 446 ? -13.744 7.973 -4.783 1.00 94.12 446 SER A O 1
ATOM 3555 N N . SER A 1 447 ? -14.744 6.575 -3.325 1.00 95.75 447 SER A N 1
ATOM 3556 C CA . SER A 1 447 ? -13.978 5.372 -3.681 1.00 95.75 447 SER A CA 1
ATOM 3557 C C . SER A 1 447 ? -14.214 4.899 -5.120 1.00 95.75 447 SER A C 1
ATOM 3559 O O . SER A 1 447 ? -13.342 4.267 -5.710 1.00 95.75 447 SER A O 1
ATOM 3561 N N . ARG A 1 448 ? -15.332 5.280 -5.761 1.00 92.94 448 ARG A N 1
ATOM 3562 C CA . ARG A 1 448 ? -15.625 4.948 -7.174 1.00 92.94 448 ARG A CA 1
ATOM 3563 C C . ARG A 1 448 ? -14.574 5.441 -8.163 1.00 92.94 448 ARG A C 1
ATOM 3565 O O . ARG A 1 448 ? -14.503 4.900 -9.261 1.00 92.94 448 ARG A O 1
ATOM 3572 N N . ARG A 1 449 ? -13.773 6.447 -7.803 1.00 93.06 449 ARG A N 1
ATOM 3573 C CA . ARG A 1 449 ? -12.683 6.941 -8.658 1.00 93.06 449 ARG A CA 1
ATOM 3574 C C . ARG A 1 449 ? -11.427 6.055 -8.614 1.00 93.06 449 ARG A C 1
ATOM 3576 O O . ARG A 1 449 ? -10.569 6.196 -9.476 1.00 93.06 449 ARG A O 1
ATOM 3583 N N . PHE A 1 450 ? -11.328 5.158 -7.632 1.00 96.94 450 PHE A N 1
ATOM 3584 C CA . PHE A 1 450 ? -10.175 4.292 -7.376 1.00 96.94 450 PHE A CA 1
ATOM 3585 C C . PHE A 1 450 ? -10.542 2.831 -7.656 1.00 96.94 450 PHE A C 1
ATOM 3587 O O . PHE A 1 450 ? -10.706 2.021 -6.745 1.00 96.94 450 PHE A O 1
ATOM 3594 N N . ARG A 1 451 ? -10.720 2.491 -8.935 1.00 97.31 451 ARG A N 1
ATOM 3595 C CA . ARG A 1 451 ? -11.046 1.125 -9.380 1.00 97.31 451 ARG A CA 1
ATOM 3596 C C . ARG A 1 451 ? -9.831 0.498 -10.034 1.00 97.31 451 ARG A C 1
ATOM 3598 O O . ARG A 1 451 ? -9.204 1.147 -10.871 1.00 97.31 451 ARG A O 1
ATOM 3605 N N . TRP A 1 452 ? -9.557 -0.767 -9.725 1.00 97.88 452 TRP A N 1
ATOM 3606 C CA . TRP A 1 452 ? -8.460 -1.502 -10.356 1.00 97.88 452 TRP A CA 1
ATOM 3607 C C . TRP A 1 452 ? -8.609 -1.548 -11.869 1.00 97.88 452 TRP A C 1
ATOM 3609 O O . TRP A 1 452 ? -7.627 -1.387 -12.580 1.00 97.88 452 TRP A O 1
ATOM 3619 N N . GLU A 1 453 ? -9.838 -1.676 -12.366 1.00 96.31 453 GLU A N 1
ATOM 3620 C CA . GLU A 1 453 ? -10.125 -1.648 -13.800 1.00 96.31 453 GLU A CA 1
ATOM 3621 C C . GLU A 1 453 ? -9.646 -0.345 -14.464 1.00 96.31 453 GLU A C 1
ATOM 3623 O O . GLU A 1 453 ? -9.037 -0.383 -15.532 1.00 96.31 453 GLU A O 1
ATOM 3628 N N . THR A 1 454 ? -9.838 0.804 -13.806 1.00 96.69 454 THR A N 1
ATOM 3629 C CA . THR A 1 454 ? -9.342 2.101 -14.289 1.00 96.69 454 THR A CA 1
ATOM 3630 C C . THR A 1 454 ? -7.815 2.148 -14.273 1.00 96.69 454 THR A C 1
ATOM 3632 O O . THR A 1 454 ? -7.205 2.554 -15.262 1.00 96.69 454 THR A O 1
ATOM 3635 N N . SER A 1 455 ? -7.185 1.714 -13.177 1.00 97.88 455 SER A N 1
ATOM 3636 C CA . SER A 1 455 ? -5.723 1.696 -13.033 1.00 97.88 455 SER A CA 1
ATOM 3637 C C . SER A 1 455 ? -5.059 0.790 -14.074 1.00 97.88 455 SER A C 1
ATOM 3639 O O . SER A 1 455 ? -4.086 1.181 -14.718 1.00 97.88 455 SER A O 1
ATOM 3641 N N . VAL A 1 456 ? -5.622 -0.402 -14.286 1.00 98.31 456 VAL A N 1
ATOM 3642 C CA . VAL A 1 456 ? -5.169 -1.379 -15.283 1.00 98.31 456 VAL A CA 1
ATOM 3643 C C . VAL A 1 456 ? -5.325 -0.819 -16.690 1.00 98.31 456 VAL A C 1
ATOM 3645 O O . VAL A 1 456 ? -4.427 -0.988 -17.507 1.00 98.31 456 VAL A O 1
ATOM 3648 N N . GLU A 1 457 ? -6.425 -0.131 -16.990 1.00 97.88 457 GLU A N 1
ATOM 3649 C CA . GLU A 1 457 ? -6.645 0.455 -18.312 1.00 97.88 457 GLU A CA 1
ATOM 3650 C C . GLU A 1 457 ? -5.663 1.596 -18.622 1.00 97.88 457 GLU A C 1
ATOM 3652 O O . GLU A 1 457 ? -5.139 1.706 -19.736 1.00 97.88 457 GLU A O 1
ATOM 3657 N N . GLN A 1 458 ? -5.345 2.412 -17.615 1.00 98.50 458 GLN A N 1
ATOM 3658 C CA . GLN A 1 458 ? -4.305 3.433 -17.720 1.00 98.50 458 GLN A CA 1
ATOM 3659 C C . GLN A 1 458 ? -2.915 2.808 -17.896 1.00 98.50 458 GLN A C 1
ATOM 3661 O O . GLN A 1 458 ? -2.148 3.272 -18.741 1.00 98.50 458 GLN A O 1
ATOM 3666 N N . MET A 1 459 ? -2.606 1.736 -17.158 1.00 98.50 459 MET A N 1
ATOM 3667 C CA . MET A 1 459 ? -1.350 0.998 -17.311 1.00 98.50 459 MET A CA 1
ATOM 3668 C C . MET A 1 459 ? -1.247 0.351 -18.696 1.00 98.50 459 MET A C 1
ATOM 3670 O O . MET A 1 459 ? -0.222 0.481 -19.355 1.00 98.50 459 MET A O 1
ATOM 3674 N N . ARG A 1 460 ? -2.319 -0.285 -19.181 1.00 98.00 460 ARG A N 1
ATOM 3675 C CA . ARG A 1 460 ? -2.412 -0.864 -20.528 1.00 98.00 460 ARG A CA 1
ATOM 3676 C C . ARG A 1 460 ? -2.089 0.175 -21.599 1.00 98.00 460 ARG A C 1
ATOM 3678 O O . ARG A 1 460 ? -1.250 -0.066 -22.463 1.00 98.00 460 ARG A O 1
ATOM 3685 N N . SER A 1 461 ? -2.728 1.341 -21.509 1.00 97.94 461 SER A N 1
ATOM 3686 C CA . SER A 1 461 ? -2.493 2.455 -22.432 1.00 97.94 461 SER A CA 1
ATOM 3687 C C . SER A 1 461 ? -1.038 2.933 -22.379 1.00 97.94 461 SER A C 1
ATOM 3689 O O . SER A 1 461 ? -0.449 3.230 -23.415 1.00 97.94 461 SER A O 1
ATOM 3691 N N . LEU A 1 462 ? -0.431 2.967 -21.186 1.00 98.12 462 LEU A N 1
ATOM 3692 C CA . LEU A 1 462 ? 0.973 3.341 -21.014 1.00 98.12 462 LEU A CA 1
ATOM 3693 C C . LEU A 1 462 ? 1.933 2.295 -21.596 1.00 98.12 462 LEU A C 1
ATOM 3695 O O . LEU A 1 462 ? 2.919 2.672 -22.219 1.00 98.12 462 LEU A O 1
ATOM 3699 N N . VAL A 1 463 ? 1.644 1.001 -21.438 1.00 98.00 463 VAL A N 1
ATOM 3700 C CA . VAL A 1 463 ? 2.416 -0.091 -22.056 1.00 98.00 463 VAL A CA 1
ATOM 3701 C C . VAL A 1 463 ? 2.444 0.068 -23.578 1.00 98.00 463 VAL A C 1
ATOM 3703 O O . VAL A 1 463 ? 3.511 -0.028 -24.182 1.00 98.00 463 VAL A O 1
ATOM 3706 N N . GLU A 1 464 ? 1.304 0.370 -24.201 1.00 96.00 464 GLU A N 1
ATOM 3707 C CA . GLU A 1 464 ? 1.231 0.619 -25.646 1.00 96.00 464 GLU A CA 1
ATOM 3708 C C . GLU A 1 464 ? 1.963 1.897 -26.065 1.00 96.00 464 GLU A C 1
ATOM 3710 O O . GLU A 1 464 ? 2.726 1.864 -27.031 1.00 96.00 464 GLU A O 1
ATOM 3715 N N . GLU A 1 465 ? 1.785 2.999 -25.325 1.00 94.94 465 GLU A N 1
ATOM 3716 C CA . GLU A 1 465 ? 2.491 4.268 -25.561 1.00 94.94 465 GLU A CA 1
ATOM 3717 C C . GLU A 1 465 ? 4.009 4.050 -25.554 1.00 94.94 465 GLU A C 1
ATOM 3719 O O . GLU A 1 465 ? 4.722 4.492 -26.456 1.00 94.94 465 GLU A O 1
ATOM 3724 N N . VAL A 1 466 ? 4.498 3.338 -24.541 1.00 94.88 466 VAL A N 1
ATOM 3725 C CA . VAL A 1 466 ? 5.918 3.075 -24.319 1.00 94.88 466 VAL A CA 1
ATOM 3726 C C . VAL A 1 466 ? 6.486 2.121 -25.367 1.00 94.88 466 VAL A C 1
ATOM 3728 O O . VAL A 1 466 ? 7.572 2.375 -25.891 1.00 94.88 466 VAL A O 1
ATOM 3731 N N . SER A 1 467 ? 5.746 1.069 -25.727 1.00 94.44 467 SER A N 1
ATOM 3732 C CA . SER A 1 467 ? 6.127 0.165 -26.816 1.00 94.44 467 SER A CA 1
ATOM 3733 C C . SER A 1 467 ? 6.245 0.919 -28.143 1.00 94.44 467 SER A C 1
ATOM 3735 O O . SER A 1 467 ? 7.261 0.809 -28.829 1.00 94.44 467 SER A O 1
ATOM 3737 N N . ALA A 1 468 ? 5.248 1.741 -28.485 1.00 91.75 468 ALA A N 1
ATOM 3738 C CA . ALA A 1 468 ? 5.252 2.519 -29.722 1.00 91.75 468 ALA A CA 1
ATOM 3739 C C . ALA A 1 468 ? 6.377 3.567 -29.740 1.00 91.75 468 ALA A C 1
ATOM 3741 O O . ALA A 1 468 ? 7.055 3.729 -30.754 1.00 91.75 468 ALA A O 1
ATOM 3742 N N . ALA A 1 469 ? 6.619 4.253 -28.617 1.00 90.94 469 ALA A N 1
ATOM 3743 C CA . ALA A 1 469 ? 7.712 5.215 -28.488 1.00 90.94 469 ALA A CA 1
ATOM 3744 C C . ALA A 1 469 ? 9.090 4.553 -28.646 1.00 90.94 469 ALA A C 1
ATOM 3746 O O . ALA A 1 469 ? 9.986 5.132 -29.263 1.00 90.94 469 ALA A O 1
ATOM 3747 N N . PHE A 1 470 ? 9.262 3.339 -28.116 1.00 90.19 470 PHE A N 1
ATOM 3748 C CA . PHE A 1 470 ? 10.483 2.556 -28.286 1.00 90.19 470 PHE A CA 1
ATOM 3749 C C . PHE A 1 470 ? 10.711 2.152 -29.748 1.00 90.19 470 PHE A C 1
ATOM 3751 O O . PHE A 1 470 ? 11.823 2.297 -30.253 1.00 90.19 470 PHE A O 1
ATOM 3758 N N . ASP A 1 471 ? 9.664 1.710 -30.446 1.00 88.50 471 ASP A N 1
ATOM 3759 C CA . ASP A 1 471 ? 9.750 1.356 -31.866 1.00 88.50 471 ASP A CA 1
ATOM 3760 C C . ASP A 1 471 ? 10.050 2.578 -32.747 1.00 88.50 471 ASP A C 1
ATOM 3762 O O . ASP A 1 471 ? 10.908 2.512 -33.631 1.00 88.50 471 ASP A O 1
ATOM 3766 N N . ALA A 1 472 ? 9.409 3.716 -32.462 1.00 85.56 472 ALA A N 1
ATOM 3767 C CA . ALA A 1 472 ? 9.620 4.975 -33.176 1.00 85.56 472 ALA A CA 1
ATOM 3768 C C . ALA A 1 472 ? 11.024 5.563 -32.967 1.00 85.56 472 ALA A C 1
ATOM 3770 O O . ALA A 1 472 ? 11.562 6.205 -33.868 1.00 85.56 472 ALA A O 1
ATOM 3771 N N . ALA A 1 473 ? 11.644 5.328 -31.806 1.00 81.69 473 ALA A N 1
ATOM 3772 C CA . ALA A 1 473 ? 13.018 5.752 -31.545 1.00 81.69 473 ALA A CA 1
ATOM 3773 C C . ALA A 1 473 ? 14.051 5.041 -32.449 1.00 81.69 473 ALA A C 1
ATOM 3775 O O . ALA A 1 473 ? 15.192 5.500 -32.544 1.00 81.69 473 ALA A O 1
ATOM 3776 N N . GLY A 1 474 ? 13.656 3.961 -33.143 1.00 63.78 474 GLY A N 1
ATOM 3777 C CA . GLY A 1 474 ? 14.525 3.152 -33.991 1.00 63.78 474 GLY A CA 1
ATOM 3778 C C . GLY A 1 474 ? 15.591 2.410 -33.182 1.00 63.78 474 GLY A C 1
ATOM 3779 O O . GLY A 1 474 ? 15.953 2.796 -32.073 1.00 63.78 474 GLY A O 1
ATOM 3780 N N . GLN A 1 475 ? 16.147 1.331 -33.739 1.00 50.75 475 GLN A N 1
ATOM 3781 C CA . GLN A 1 475 ? 17.262 0.575 -33.142 1.00 50.75 475 GLN A CA 1
ATOM 3782 C C . GLN A 1 475 ? 18.583 1.378 -33.118 1.00 50.75 475 GLN A C 1
ATOM 3784 O O . GLN A 1 475 ? 19.648 0.838 -33.414 1.00 50.75 475 GLN A O 1
ATOM 3789 N N . GLN A 1 476 ? 18.563 2.674 -32.801 1.00 39.50 476 GLN A N 1
ATOM 3790 C CA . GLN A 1 476 ? 19.792 3.383 -32.494 1.00 39.50 476 GLN A CA 1
ATOM 3791 C C . GLN A 1 476 ? 20.372 2.754 -31.221 1.00 39.50 476 GLN A C 1
ATOM 3793 O O . GLN A 1 476 ? 19.728 2.792 -30.167 1.00 39.50 476 GLN A O 1
ATOM 3798 N N . PRO A 1 477 ? 21.566 2.128 -31.286 1.00 36.91 477 PRO A N 1
ATOM 3799 C CA . PRO A 1 477 ? 22.209 1.618 -30.088 1.00 36.91 477 PRO A CA 1
ATOM 3800 C C . PRO A 1 477 ? 22.341 2.787 -29.124 1.00 36.91 477 PRO A C 1
ATOM 3802 O O . PRO A 1 477 ? 22.767 3.859 -29.548 1.00 36.91 477 PRO A O 1
ATOM 3805 N N . ALA A 1 478 ? 21.961 2.581 -27.860 1.00 39.03 478 ALA A N 1
ATOM 3806 C CA . ALA A 1 478 ? 22.087 3.581 -26.809 1.00 39.03 478 ALA A CA 1
ATOM 3807 C C . ALA A 1 478 ? 23.490 4.216 -26.870 1.00 39.03 478 ALA A C 1
ATOM 3809 O O . ALA A 1 478 ? 24.474 3.640 -26.408 1.00 39.03 478 ALA A O 1
ATOM 3810 N N . SER A 1 479 ? 23.593 5.387 -27.501 1.00 31.58 479 SER A N 1
ATOM 3811 C CA . SER A 1 479 ? 24.849 6.117 -27.690 1.00 31.58 479 SER A CA 1
ATOM 3812 C C . SER A 1 479 ? 25.211 6.922 -26.443 1.00 31.58 479 SER A C 1
ATOM 3814 O O . SER A 1 479 ? 26.298 7.488 -26.341 1.00 31.58 479 SER A O 1
ATOM 3816 N N . GLY A 1 480 ? 24.355 6.890 -25.421 1.00 31.98 480 GLY A N 1
ATOM 3817 C CA . GLY A 1 480 ? 24.704 7.318 -24.083 1.00 31.98 480 GLY A CA 1
ATOM 3818 C C . GLY A 1 480 ? 25.612 6.288 -23.424 1.00 31.98 480 GLY A C 1
ATOM 3819 O O . GLY A 1 480 ? 25.139 5.319 -22.834 1.00 31.98 480 GLY A O 1
ATOM 3820 N N . ARG A 1 481 ? 26.929 6.536 -23.419 1.00 29.19 481 ARG A N 1
ATOM 3821 C CA . ARG A 1 481 ? 27.725 6.129 -22.249 1.00 29.19 481 ARG A CA 1
ATOM 3822 C C . ARG A 1 481 ? 26.929 6.599 -21.022 1.00 29.19 481 ARG A C 1
ATOM 3824 O O . ARG A 1 481 ? 26.592 7.786 -21.010 1.00 29.19 481 ARG A O 1
ATOM 3831 N N . PRO A 1 482 ? 26.628 5.749 -20.016 1.00 33.06 482 PRO A N 1
ATOM 3832 C CA . PRO A 1 482 ? 26.123 6.267 -18.754 1.00 33.06 482 PRO A CA 1
ATOM 3833 C C . PRO A 1 482 ? 27.099 7.362 -18.353 1.00 33.06 482 PRO A C 1
ATOM 3835 O O . PRO A 1 482 ? 28.315 7.124 -18.316 1.00 33.06 482 PRO A O 1
ATOM 3838 N N . GLY A 1 483 ? 26.592 8.589 -18.204 1.00 30.62 483 GLY A N 1
ATOM 3839 C CA . GLY A 1 483 ? 27.432 9.711 -17.830 1.00 30.62 483 GLY A CA 1
ATOM 3840 C C . GLY A 1 483 ? 28.291 9.254 -16.658 1.00 30.62 483 GLY A C 1
ATOM 3841 O O . GLY A 1 483 ? 27.793 8.580 -15.751 1.00 30.62 483 GLY A O 1
ATOM 3842 N N . ARG A 1 484 ? 29.597 9.544 -16.689 1.00 34.97 484 ARG A N 1
ATOM 3843 C CA . ARG A 1 484 ? 30.469 9.417 -15.513 1.00 34.97 484 ARG A CA 1
ATOM 3844 C C . ARG A 1 484 ? 29.937 10.398 -14.459 1.00 34.97 484 ARG A C 1
ATOM 3846 O O . ARG A 1 484 ? 30.510 11.456 -14.231 1.00 34.97 484 ARG A O 1
ATOM 3853 N N . VAL A 1 485 ? 28.790 10.100 -13.856 1.00 34.66 485 VAL A N 1
ATOM 3854 C CA . VAL A 1 485 ? 28.182 10.940 -12.841 1.00 34.66 485 VAL A CA 1
ATOM 3855 C C . VAL A 1 485 ? 28.995 10.728 -11.580 1.00 34.66 485 VAL A C 1
ATOM 3857 O O . VAL A 1 485 ? 29.345 9.606 -11.202 1.00 34.66 485 VAL A O 1
ATOM 3860 N N . ARG A 1 486 ? 29.303 11.859 -10.952 1.00 35.06 486 ARG A N 1
ATOM 3861 C CA . ARG A 1 486 ? 29.966 12.079 -9.666 1.00 35.06 486 ARG A CA 1
ATOM 3862 C C . ARG A 1 486 ? 29.197 11.449 -8.484 1.00 35.06 486 ARG A C 1
ATOM 3864 O O . ARG A 1 486 ? 29.125 12.045 -7.418 1.00 35.06 486 ARG A O 1
ATOM 3871 N N . PHE A 1 487 ? 28.624 10.258 -8.658 1.00 35.44 487 PHE A N 1
ATOM 3872 C CA . PHE A 1 487 ? 27.737 9.569 -7.722 1.00 35.44 487 PHE A CA 1
ATOM 3873 C C . PHE A 1 487 ? 28.405 9.337 -6.364 1.00 35.44 487 PHE A C 1
ATOM 3875 O O . PHE A 1 487 ? 27.858 9.717 -5.335 1.00 35.44 487 PHE A O 1
ATOM 3882 N N . GLY A 1 488 ? 29.645 8.831 -6.369 1.00 35.22 488 GLY A N 1
ATOM 3883 C CA . GLY A 1 488 ? 30.423 8.657 -5.140 1.00 35.22 488 GLY A CA 1
ATOM 3884 C C . GLY A 1 488 ? 30.699 9.974 -4.406 1.00 35.22 488 GLY A C 1
ATOM 3885 O O . GLY A 1 488 ? 30.734 9.988 -3.185 1.00 35.22 488 GLY A O 1
ATOM 3886 N N . LEU A 1 489 ? 30.829 11.092 -5.130 1.00 33.84 489 LEU A N 1
ATOM 3887 C CA . LEU A 1 489 ? 31.091 12.407 -4.540 1.00 33.84 489 LEU A CA 1
ATOM 3888 C C . LEU A 1 489 ? 29.810 13.081 -4.018 1.00 33.84 489 LEU A C 1
ATOM 3890 O O . LEU A 1 489 ? 29.875 13.794 -3.026 1.00 33.84 489 LEU A O 1
ATOM 3894 N N . ALA A 1 490 ? 28.670 12.884 -4.688 1.00 36.59 490 ALA A N 1
ATOM 3895 C CA . ALA A 1 490 ? 27.371 13.433 -4.294 1.00 36.59 490 ALA A CA 1
ATOM 3896 C C . ALA A 1 490 ? 26.820 12.723 -3.048 1.00 36.59 490 ALA A C 1
ATOM 3898 O O . ALA A 1 490 ? 26.495 13.385 -2.069 1.00 36.59 490 ALA A O 1
ATOM 3899 N N . VAL A 1 491 ? 26.845 11.384 -3.045 1.00 38.59 491 VAL A N 1
ATOM 3900 C CA . VAL A 1 491 ? 26.461 10.569 -1.883 1.00 38.59 491 VAL A CA 1
ATOM 3901 C C . VAL A 1 491 ? 27.380 10.845 -0.694 1.00 38.59 491 VAL A C 1
ATOM 3903 O O . VAL A 1 491 ? 26.893 11.053 0.412 1.00 38.59 491 VAL A O 1
ATOM 3906 N N . ALA A 1 492 ? 28.698 10.924 -0.918 1.00 35.47 492 ALA A N 1
ATOM 3907 C CA . ALA A 1 492 ? 29.629 11.297 0.142 1.00 35.47 492 ALA A CA 1
ATOM 3908 C C . ALA A 1 492 ? 29.311 12.697 0.687 1.00 35.47 492 ALA A C 1
ATOM 3910 O O . ALA A 1 492 ? 29.119 12.841 1.888 1.00 35.47 492 ALA A O 1
ATOM 3911 N N . LYS A 1 493 ? 29.193 13.724 -0.168 1.00 37.47 493 LYS A N 1
ATOM 3912 C CA . LYS A 1 493 ? 28.915 15.107 0.265 1.00 37.47 493 LYS A CA 1
ATOM 3913 C C . LYS A 1 493 ? 27.656 15.236 1.118 1.00 37.47 493 LYS A C 1
ATOM 3915 O O . LYS A 1 493 ? 27.665 16.018 2.057 1.00 37.47 493 LYS A O 1
ATOM 3920 N N . GLU A 1 494 ? 26.604 14.492 0.804 1.00 40.00 494 GLU A N 1
ATOM 3921 C CA . GLU A 1 494 ? 25.316 14.609 1.489 1.00 40.00 494 GLU A CA 1
ATOM 3922 C C . GLU A 1 494 ? 25.285 13.874 2.836 1.00 40.00 494 GLU A C 1
ATOM 3924 O O . GLU A 1 494 ? 24.772 14.401 3.818 1.00 40.00 494 GLU A O 1
ATOM 3929 N N . VAL A 1 495 ? 25.933 12.708 2.923 1.00 37.53 495 VAL A N 1
ATOM 3930 C CA . VAL A 1 495 ? 26.156 12.000 4.197 1.00 37.53 495 VAL A CA 1
ATOM 3931 C C . VAL A 1 495 ? 27.039 12.831 5.138 1.00 37.53 495 VAL A C 1
ATOM 3933 O O . VAL A 1 495 ? 26.781 12.926 6.336 1.00 37.53 495 VAL A O 1
ATOM 3936 N N . LEU A 1 496 ? 28.053 13.490 4.578 1.00 36.72 496 LEU A N 1
ATOM 3937 C CA . LEU A 1 496 ? 28.999 14.329 5.310 1.00 36.72 496 LEU A CA 1
ATOM 3938 C C . LEU A 1 496 ? 28.418 15.673 5.754 1.00 36.72 496 LEU A C 1
ATOM 3940 O O . LEU A 1 496 ? 28.845 16.207 6.774 1.00 36.72 496 LEU A O 1
ATOM 3944 N N . ALA A 1 497 ? 27.460 16.221 5.007 1.00 40.00 497 ALA A N 1
ATOM 3945 C CA . ALA A 1 497 ? 26.848 17.512 5.304 1.00 40.00 497 ALA A CA 1
ATOM 3946 C C . ALA A 1 497 ? 25.871 17.476 6.489 1.00 40.00 497 ALA A C 1
ATOM 3948 O O . ALA A 1 497 ? 25.496 18.545 6.969 1.00 40.00 497 ALA A O 1
ATOM 3949 N N . HIS A 1 498 ? 25.402 16.302 6.928 1.00 37.53 498 HIS A N 1
ATOM 3950 C CA . HIS A 1 498 ? 24.281 16.214 7.879 1.00 37.53 498 HIS A CA 1
ATOM 3951 C C . HIS A 1 498 ? 24.571 15.421 9.158 1.00 37.53 498 HIS A C 1
ATOM 3953 O O . HIS A 1 498 ? 24.040 15.774 10.204 1.00 37.53 498 HIS A O 1
ATOM 3959 N N . GLU A 1 499 ? 25.420 14.394 9.115 1.00 36.41 499 GLU A N 1
ATOM 3960 C CA . GLU A 1 499 ? 25.637 13.501 10.273 1.00 36.41 499 GLU A CA 1
ATOM 3961 C C . GLU A 1 499 ? 27.038 13.646 10.893 1.00 36.41 499 GLU A C 1
ATOM 3963 O O . GLU A 1 499 ? 27.298 13.174 12.002 1.00 36.41 499 GLU A O 1
ATOM 3968 N N . GLY A 1 500 ? 27.960 14.305 10.185 1.00 31.69 500 GLY A N 1
ATOM 3969 C CA . GLY A 1 500 ? 29.372 14.318 10.545 1.00 31.69 500 GLY A CA 1
ATOM 3970 C C . GLY A 1 500 ? 30.040 12.935 10.394 1.00 31.69 500 GLY A C 1
ATOM 3971 O O . GLY A 1 500 ? 29.386 11.897 10.278 1.00 31.69 500 GLY A O 1
ATOM 3972 N N . PRO A 1 501 ? 31.378 12.885 10.371 1.00 31.39 501 PRO A N 1
ATOM 3973 C CA . PRO A 1 501 ? 32.125 11.686 9.982 1.00 31.39 501 PRO A CA 1
ATOM 3974 C C . PRO A 1 501 ? 32.039 10.511 10.976 1.00 31.39 501 PRO A C 1
ATOM 3976 O O . PRO A 1 501 ? 32.207 9.363 10.580 1.00 31.39 501 PRO A O 1
ATOM 3979 N N . VAL A 1 502 ? 31.721 10.779 12.247 1.00 31.91 502 VAL A N 1
ATOM 3980 C CA . VAL A 1 502 ? 31.736 9.799 13.355 1.00 31.91 502 VAL A CA 1
ATOM 3981 C C . VAL A 1 502 ? 30.470 8.925 13.409 1.00 31.91 502 VAL A C 1
ATOM 3983 O O . VAL A 1 502 ? 30.512 7.773 13.842 1.00 31.91 502 VAL A O 1
ATOM 3986 N N . ALA A 1 503 ? 29.325 9.445 12.958 1.00 33.28 503 ALA A N 1
ATOM 3987 C CA . ALA A 1 503 ? 28.060 8.703 12.948 1.00 33.28 503 ALA A CA 1
ATOM 3988 C C . ALA A 1 503 ? 27.995 7.678 11.797 1.00 33.28 503 ALA A C 1
ATOM 3990 O O . ALA A 1 503 ? 27.411 6.600 11.937 1.00 33.28 503 ALA A O 1
ATOM 3991 N N . PHE A 1 504 ? 28.673 7.975 10.687 1.00 35.06 504 PHE A N 1
ATOM 3992 C CA . PHE A 1 504 ? 28.757 7.121 9.504 1.00 35.06 504 PHE A CA 1
ATOM 3993 C C . PHE A 1 504 ? 29.520 5.808 9.762 1.00 35.06 504 PHE A C 1
ATOM 3995 O O . PHE A 1 504 ? 29.086 4.731 9.345 1.00 35.06 504 PHE A O 1
ATOM 4002 N N . THR A 1 505 ? 30.619 5.877 10.514 1.00 31.67 505 THR A N 1
ATOM 4003 C CA . THR A 1 505 ? 31.470 4.733 10.879 1.00 31.67 505 THR A CA 1
ATOM 4004 C C . THR A 1 505 ? 30.827 3.821 11.918 1.00 31.67 505 THR A C 1
ATOM 4006 O O . THR A 1 505 ? 30.875 2.596 11.774 1.00 31.67 505 THR A O 1
ATOM 4009 N N . LYS A 1 506 ? 30.118 4.385 12.903 1.00 32.53 506 LYS A N 1
ATOM 4010 C CA . LYS A 1 506 ? 29.386 3.609 13.920 1.00 32.53 506 LYS A CA 1
ATOM 4011 C C . LYS A 1 506 ? 28.284 2.735 13.306 1.00 32.53 506 LYS A C 1
ATOM 4013 O O . LYS A 1 506 ? 28.138 1.567 13.666 1.00 32.53 506 LYS A O 1
ATOM 4018 N N . LEU A 1 507 ? 27.573 3.261 12.309 1.00 34.78 507 LEU A N 1
ATOM 4019 C CA . LEU A 1 507 ? 26.489 2.545 11.645 1.00 34.78 507 LEU A CA 1
ATOM 4020 C C . LEU A 1 507 ? 26.967 1.361 10.788 1.00 34.78 507 LEU A C 1
ATOM 4022 O O . LEU A 1 507 ? 26.350 0.291 10.774 1.00 34.78 507 LEU A O 1
ATOM 4026 N N . ALA A 1 508 ? 28.081 1.543 10.078 1.00 33.50 508 ALA A N 1
ATOM 4027 C CA . ALA A 1 508 ? 28.718 0.477 9.313 1.00 33.50 508 ALA A CA 1
ATOM 4028 C C . ALA A 1 508 ? 29.226 -0.648 10.239 1.00 33.50 508 ALA A C 1
ATOM 4030 O O . ALA A 1 508 ? 29.041 -1.832 9.937 1.00 33.50 508 ALA A O 1
ATOM 4031 N N . PHE A 1 509 ? 29.777 -0.283 11.402 1.00 31.39 509 PHE A N 1
ATOM 4032 C CA . PHE A 1 509 ? 30.247 -1.216 12.429 1.00 31.39 509 PHE A CA 1
ATOM 4033 C C . PHE A 1 509 ? 29.124 -2.048 13.065 1.00 31.39 509 PHE A C 1
ATOM 4035 O O . PHE A 1 509 ? 29.271 -3.264 13.214 1.00 31.39 509 PHE A O 1
ATOM 4042 N N . ASP A 1 510 ? 27.984 -1.440 13.402 1.00 36.22 510 ASP A N 1
ATOM 4043 C CA . ASP A 1 510 ? 26.863 -2.158 14.023 1.00 36.22 510 ASP A CA 1
ATOM 4044 C C . ASP A 1 510 ? 26.169 -3.114 13.040 1.00 36.22 510 ASP A C 1
ATOM 4046 O O . ASP A 1 510 ? 25.756 -4.220 13.412 1.00 36.22 510 ASP A O 1
ATOM 4050 N N . LYS A 1 511 ? 26.138 -2.764 11.748 1.00 36.03 511 LYS A N 1
ATOM 4051 C CA . LYS A 1 511 ? 25.682 -3.665 10.679 1.00 36.03 511 LYS A CA 1
ATOM 4052 C C . LYS A 1 511 ? 26.638 -4.856 10.494 1.00 36.03 511 LYS A C 1
ATOM 4054 O O . LYS A 1 511 ? 26.177 -5.989 10.347 1.00 36.03 511 LYS A O 1
ATOM 4059 N N . LEU A 1 512 ? 27.952 -4.634 10.594 1.00 30.94 512 LEU A N 1
ATOM 4060 C CA . LEU A 1 512 ? 28.988 -5.681 10.573 1.00 30.94 512 LEU A CA 1
ATOM 4061 C C . LEU A 1 512 ? 28.941 -6.601 11.805 1.00 30.94 512 LEU A C 1
ATOM 4063 O O . LEU A 1 512 ? 29.089 -7.816 11.661 1.00 30.94 512 LEU A O 1
ATOM 4067 N N . LYS A 1 513 ? 28.674 -6.070 13.006 1.00 31.39 513 LYS A N 1
ATOM 4068 C CA . LYS A 1 513 ? 28.461 -6.878 14.223 1.00 31.39 513 LYS A CA 1
ATOM 4069 C C . LYS A 1 513 ? 27.237 -7.786 14.101 1.00 31.39 513 LYS A C 1
ATOM 4071 O O . LYS A 1 513 ? 27.331 -8.965 14.434 1.00 31.39 513 LYS A O 1
ATOM 4076 N N . ARG A 1 514 ? 26.121 -7.282 13.560 1.00 35.31 514 ARG A N 1
ATOM 4077 C CA . ARG A 1 514 ? 24.908 -8.086 13.307 1.00 35.31 514 ARG A CA 1
ATOM 4078 C C . ARG A 1 514 ? 25.133 -9.178 12.255 1.00 35.31 514 ARG A C 1
ATOM 4080 O O . ARG A 1 514 ? 24.563 -10.257 12.375 1.00 35.31 514 ARG A O 1
ATOM 4087 N N . LEU A 1 515 ? 25.984 -8.932 11.258 1.00 33.12 515 LEU A N 1
ATOM 4088 C CA . LEU A 1 515 ? 26.382 -9.938 10.266 1.00 33.12 515 LEU A CA 1
ATOM 4089 C C . LEU A 1 515 ? 27.347 -10.991 10.844 1.00 33.12 515 LEU A C 1
ATOM 4091 O O . LEU A 1 515 ? 27.234 -12.164 10.501 1.00 33.12 515 LEU A O 1
ATOM 4095 N N . ARG A 1 516 ? 28.248 -10.610 11.764 1.00 30.77 516 ARG A N 1
ATOM 4096 C CA . ARG A 1 516 ? 29.137 -11.546 12.484 1.00 30.77 516 ARG A CA 1
ATOM 4097 C C . ARG A 1 516 ? 28.400 -12.409 13.512 1.00 30.77 516 ARG A C 1
ATOM 4099 O O . ARG A 1 516 ? 28.711 -13.587 13.624 1.00 30.77 516 ARG A O 1
ATOM 4106 N N . ALA A 1 517 ? 27.404 -11.861 14.209 1.00 34.34 517 ALA A N 1
ATOM 4107 C CA . ALA A 1 517 ? 26.573 -12.609 15.157 1.00 34.34 517 ALA A CA 1
ATOM 4108 C C . ALA A 1 517 ? 25.684 -13.677 14.485 1.00 34.34 517 ALA A C 1
ATOM 4110 O O . ALA A 1 517 ? 25.239 -14.596 15.154 1.00 34.34 517 ALA A O 1
ATOM 4111 N N . ARG A 1 518 ? 25.452 -13.575 13.167 1.00 34.97 518 ARG A N 1
ATOM 4112 C CA . ARG A 1 518 ? 24.679 -14.536 12.353 1.00 34.97 518 ARG A CA 1
ATOM 4113 C C . ARG A 1 518 ? 25.525 -15.644 11.711 1.00 34.97 518 ARG A C 1
ATOM 4115 O O . ARG A 1 518 ? 24.975 -16.496 11.023 1.00 34.97 518 ARG A O 1
ATOM 4122 N N . ARG A 1 519 ? 26.851 -15.597 11.881 1.00 35.06 519 ARG A N 1
ATOM 4123 C CA . ARG A 1 519 ? 27.808 -16.628 11.436 1.00 35.06 519 ARG A CA 1
ATOM 4124 C C . ARG A 1 519 ? 28.281 -17.536 12.583 1.00 35.06 519 ARG A C 1
ATOM 4126 O O . ARG A 1 519 ? 29.184 -18.336 12.362 1.00 35.06 519 ARG A O 1
ATOM 4133 N N . ARG A 1 520 ? 27.722 -17.376 13.785 1.00 32.12 520 ARG A N 1
ATOM 4134 C CA . ARG A 1 520 ? 27.928 -18.279 14.921 1.00 32.12 520 ARG A CA 1
ATOM 4135 C C . ARG A 1 520 ? 26.699 -19.134 15.135 1.00 32.12 520 ARG A C 1
ATOM 4137 O O . ARG A 1 520 ? 25.593 -18.573 14.965 1.00 32.12 520 ARG A O 1
#

Radius of gyration: 27.1 Å; chains: 1; bounding box: 92×47×67 Å

pLDDT: mean 75.65, std 25.63, range [22.69, 98.88]

Sequence (520 aa):
MFFRLNCRITDCSEMVSGKPHREVIRADGSSFFLDPAFLFALENINRENLLDRLCERFSASKDEAEVVISTIVKTRLVLAAEKEKMSVPRNDVSLKRPSVGILTERMKLGYGVDLVVHQTASGLSRRGYDVTVFTGSVDPIYESAGYEIVRLAEGERLSDVFSQEFFEHAVASLKRRRIDVWILESLPFYYWRDSLAGPVIFVEHGTPFPELFPKEMSLSVRLARLTKRERVFKAMRSYDRVVAISRFVASQLPPEAASMTRIIHNGCDHYPLIARAEIGAFREEIGVRDREFLMAYVGRIDLDGQRQPYKSVDRLIEGWRRVRVEMPQVRLMLAGRADTTTERQLMDMGVIPMLNIPEEKVALVLAAADLFVSMSLWEGFDLPLFEAQFQGTPCVVMRRGAHEELLAGTGAGVLAEDEAEFEGAIRRLARHRDLVSQMSERAKASSRRFRWETSVEQMRSLVEEVSAAFDAAGQQPASGRPGRVRFGLAVAKEVLAHEGPVAFTKLAFDKLKRLRARRR